Protein 9BEO (pdb70)

B-factor: mean 26.88, std 8.32, range [9.51, 76.83]

Sequence (421 aa):
MKLSARNQLAGKVVSIKEGAVNGIVVLDIGGGNQISSTISMDSIRELGLQVGSDAYAVIKATSVMIGIDDWSMKLSARNQLAGKVVSIKEGAVNGIVVLDIGGGNQISSTISMDSIRELGLQVGSDAYAVIKATSVMIGIDMKLSARNQLAGKVVSIKEGAVNGIVVLDIGGGNQISSTISMDSIRELGLQVGSDAYAVIKATSVMIGIDDMKLSARNQLAGKVVSIKEGAVNGIVVLDIGGGNQISSTISMDSIRELGLQVGSDAYAVIKATSVMIGIDDWMKLSARNQLAGKVVSIKEGAVNGIVVLDIGGGNQISSTISMDSIRELGLQVGSDAYAVIKATSVMIGIDMKLSARNQLAGKVVSIKEGAVNGIVVLDIGGGNQISSTISMDSIRELGLQVGSDAYAVIKATSVMIGIDD

Structure (mmCIF, N/CA/C/O backbone):
data_9BE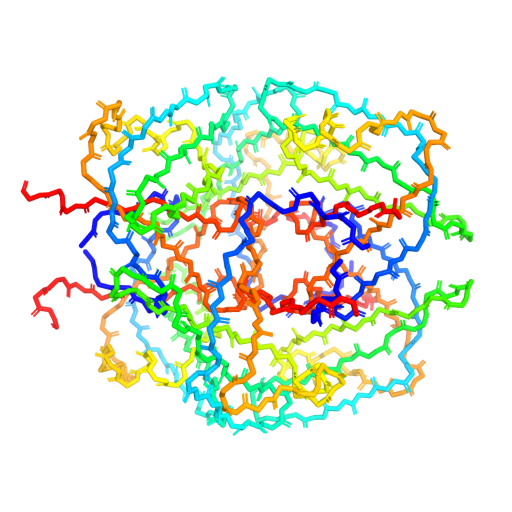O
#
_entry.id   9BEO
#
_cell.length_a   74.752
_cell.length_b   74.752
_cell.length_c   156.577
_cell.angle_alpha   90.00
_cell.angle_beta   90.00
_cell.angle_gamma   90.00
#
_symmetry.space_group_name_H-M   'P 43 21 2'
#
loop_
_entity.id
_entity.type
_entity.pdbx_description
1 polymer 'Molybdenum-pterin binding domain-containing protein'
2 non-polymer TUNGSTATE(VI)ION
3 water water
#
loop_
_atom_site.group_PDB
_atom_site.id
_atom_site.type_symbol
_atom_site.label_atom_id
_atom_site.label_alt_id
_atom_site.label_comp_id
_atom_site.label_asym_id
_atom_site.label_entity_id
_atom_site.label_seq_id
_atom_site.pdbx_PDB_ins_code
_atom_site.Cartn_x
_atom_site.Cartn_y
_atom_site.Cartn_z
_atom_site.occupancy
_atom_site.B_iso_or_equiv
_atom_site.auth_seq_id
_atom_site.auth_comp_id
_atom_site.auth_asym_id
_atom_site.auth_atom_id
_atom_site.pdbx_PDB_model_num
ATOM 1 N N . MET A 1 1 ? 26.317 39.633 11.078 1.00 32.16 1 MET A N 1
ATOM 2 C CA . MET A 1 1 ? 27.228 40.669 10.600 1.00 29.69 1 MET A CA 1
ATOM 3 C C . MET A 1 1 ? 27.720 41.445 11.800 1.00 27.09 1 MET A C 1
ATOM 4 O O . MET A 1 1 ? 26.985 41.594 12.777 1.00 27.84 1 MET A O 1
ATOM 9 N N . LYS A 1 2 ? 28.933 41.981 11.725 1.00 22.08 2 LYS A N 1
ATOM 10 C CA . LYS A 1 2 ? 29.439 42.937 12.701 1.00 24.65 2 LYS A CA 1
ATOM 11 C C . LYS A 1 2 ? 29.421 44.313 12.057 1.00 21.67 2 LYS A C 1
ATOM 12 O O . LYS A 1 2 ? 30.020 44.499 10.997 1.00 21.99 2 LYS A O 1
ATOM 18 N N . LEU A 1 3 ? 28.809 45.289 12.721 1.00 21.77 3 LEU A N 1
ATOM 19 C CA . LEU A 1 3 ? 28.464 46.541 12.063 1.00 18.95 3 LEU A CA 1
ATOM 20 C C . LEU A 1 3 ? 29.256 47.699 12.656 1.00 20.24 3 LEU A C 1
ATOM 21 O O . LEU A 1 3 ? 29.540 47.736 13.860 1.00 21.82 3 LEU A O 1
ATOM 26 N N . SER A 1 4 ? 29.565 48.681 11.799 1.00 17.33 4 SER A N 1
ATOM 27 C CA . SER A 1 4 ? 30.338 49.836 12.231 1.00 16.72 4 SER A CA 1
ATOM 28 C C . SER A 1 4 ? 29.582 50.757 13.177 1.00 21.41 4 SER A C 1
ATOM 29 O O . SER A 1 4 ? 30.225 51.495 13.933 1.00 18.62 4 SER A O 1
ATOM 32 N N . ALA A 1 5 ? 28.249 50.733 13.163 1.00 20.33 5 ALA A N 1
ATOM 33 C CA . ALA A 1 5 ? 27.477 51.666 13.983 1.00 18.95 5 ALA A CA 1
ATOM 34 C C . ALA A 1 5 ? 27.972 51.656 15.423 1.00 19.10 5 ALA A C 1
ATOM 35 O O . ALA A 1 5 ? 28.064 50.596 16.059 1.00 18.40 5 ALA A O 1
ATOM 37 N N . ARG A 1 6 ? 28.304 52.845 15.935 1.00 17.67 6 ARG A N 1
ATOM 38 C CA . ARG A 1 6 ? 28.840 52.919 17.293 1.00 19.46 6 ARG A CA 1
ATOM 39 C C . ARG A 1 6 ? 27.800 52.530 18.336 1.00 23.08 6 ARG A C 1
ATOM 40 O O . ARG A 1 6 ? 28.180 52.135 19.452 1.00 17.81 6 ARG A O 1
ATOM 48 N N . ASN A 1 7 ? 26.504 52.606 18.002 1.00 19.09 7 ASN A N 1
ATOM 49 C CA . ASN A 1 7 ? 25.466 52.384 19.005 1.00 18.12 7 ASN A CA 1
ATOM 50 C C . ASN A 1 7 ? 24.686 51.122 18.676 1.00 17.15 7 ASN A C 1
ATOM 51 O O . ASN A 1 7 ? 24.015 51.056 17.647 1.00 20.68 7 ASN A O 1
ATOM 56 N N . GLN A 1 8 ? 24.797 50.104 19.548 1.00 17.16 8 GLN A N 1
ATOM 57 C CA . GLN A 1 8 ? 24.073 48.834 19.377 1.00 18.77 8 GLN A CA 1
ATOM 58 C C . GLN A 1 8 ? 23.620 48.438 20.783 1.00 22.75 8 GLN A C 1
ATOM 59 O O . GLN A 1 8 ? 24.350 47.777 21.522 1.00 22.09 8 GLN A O 1
ATOM 65 N N . LEU A 1 9 ? 22.412 48.848 21.149 1.00 18.85 9 LEU A N 1
ATOM 66 C CA . LEU A 1 9 ? 21.972 48.804 22.537 1.00 19.23 9 LEU A CA 1
ATOM 67 C C . LEU A 1 9 ? 20.975 47.671 22.707 1.00 22.77 9 LEU A C 1
ATOM 68 O O . LEU A 1 9 ? 19.906 47.686 22.090 1.00 20.16 9 LEU A O 1
ATOM 73 N N . ALA A 1 10 ? 21.323 46.685 23.534 1.00 21.18 10 ALA A N 1
ATOM 74 C CA . ALA A 1 10 ? 20.421 45.556 23.730 1.00 23.86 10 ALA A CA 1
ATOM 75 C C . ALA A 1 10 ? 19.176 45.982 24.500 1.00 21.30 10 ALA A C 1
ATOM 76 O O . ALA A 1 10 ? 19.245 46.787 25.433 1.00 21.75 10 ALA A O 1
ATOM 78 N N . GLY A 1 11 ? 18.044 45.395 24.129 1.00 23.54 11 GLY A N 1
ATOM 79 C CA . GLY A 1 11 ? 16.808 45.691 24.828 1.00 22.00 11 GLY A CA 1
ATOM 80 C C . GLY A 1 11 ? 15.754 44.680 24.445 1.00 21.94 11 GLY A C 1
ATOM 81 O O . GLY A 1 11 ? 15.955 43.833 23.576 1.00 25.64 11 GLY A O 1
ATOM 82 N N . LYS A 1 12 ? 14.606 44.806 25.095 1.00 23.36 12 LYS A N 1
ATOM 83 C CA . LYS A 1 12 ? 13.465 43.931 24.854 1.00 23.53 12 LYS A CA 1
ATOM 84 C C . LYS A 1 12 ? 12.355 44.746 24.210 1.00 19.54 12 LYS A C 1
ATOM 85 O O . LYS A 1 12 ? 12.117 45.881 24.616 1.00 17.11 12 LYS A O 1
ATOM 91 N N . VAL A 1 13 ? 11.677 44.165 23.223 1.00 19.85 13 VAL A N 1
ATOM 92 C CA . VAL A 1 13 ? 10.586 44.868 22.550 1.00 20.59 13 VAL A CA 1
ATOM 93 C C . VAL A 1 13 ? 9.403 44.999 23.502 1.00 21.07 13 VAL A C 1
ATOM 94 O O . VAL A 1 13 ? 8.895 44.004 24.034 1.00 23.56 13 VAL A O 1
ATOM 98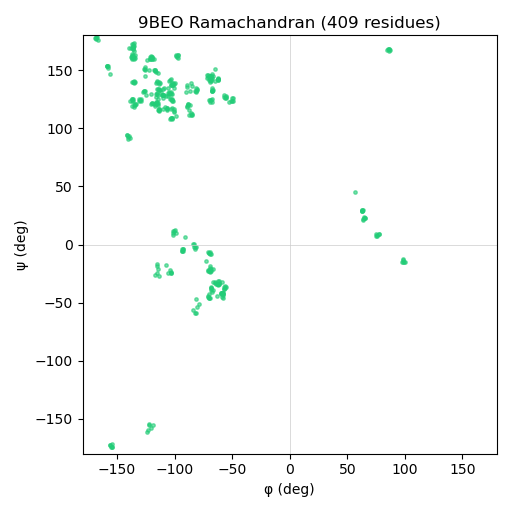 N N . VAL A 1 14 ? 8.954 46.233 23.721 1.00 21.65 14 VAL A N 1
ATOM 99 C CA . VAL A 1 14 ? 7.791 46.454 24.566 1.00 23.12 14 VAL A CA 1
ATOM 100 C C . VAL A 1 14 ? 6.514 46.759 23.782 1.00 22.88 14 VAL A C 1
ATOM 101 O O . VAL A 1 14 ? 5.413 46.491 24.292 1.00 20.82 14 VAL A O 1
ATOM 105 N N . SER A 1 15 ? 6.620 47.267 22.559 1.00 18.35 15 SER A N 1
ATOM 106 C CA . SER A 1 15 ? 5.439 47.526 21.740 1.00 19.30 15 SER A CA 1
ATOM 107 C C . SER A 1 15 ? 5.868 47.586 20.284 1.00 20.31 15 SER A C 1
ATOM 108 O O . SER A 1 15 ? 7.016 47.907 19.981 1.00 18.89 15 SER A O 1
ATOM 111 N N . ILE A 1 16 ? 4.932 47.276 19.391 1.00 19.15 16 ILE A N 1
ATOM 112 C CA . ILE A 1 16 ? 5.122 47.449 17.954 1.00 17.85 16 ILE A CA 1
ATOM 113 C C . ILE A 1 16 ? 3.863 48.098 17.403 1.00 22.75 16 ILE A C 1
ATOM 114 O O . ILE A 1 16 ? 2.775 47.525 17.526 1.00 22.19 16 ILE A O 1
ATOM 119 N N . LYS A 1 17 ? 4.002 49.278 16.799 1.00 20.58 17 LYS A N 1
ATOM 120 C CA . LYS A 1 17 ? 2.897 49.947 16.128 1.00 20.43 17 LYS A CA 1
ATOM 121 C C . LYS A 1 17 ? 3.018 49.658 14.645 1.00 23.51 17 LYS A C 1
ATOM 122 O O . LYS A 1 17 ? 3.917 50.172 13.968 1.00 22.69 17 LYS A O 1
ATOM 128 N N . GLU A 1 18 ? 2.091 48.862 14.140 1.00 20.35 18 GLU A N 1
ATOM 129 C CA . GLU A 1 18 ? 2.124 48.430 12.760 1.00 22.55 18 GLU A CA 1
ATOM 130 C C . GLU A 1 18 ? 1.357 49.404 11.875 1.00 23.35 18 GLU A C 1
ATOM 131 O O . GLU A 1 18 ? 0.196 49.707 12.148 1.00 19.36 18 GLU A O 1
ATOM 137 N N . GLY A 1 19 ? 1.975 49.821 10.773 1.00 20.59 19 GLY A N 1
ATOM 138 C CA . GLY A 1 19 ? 1.286 50.649 9.807 1.00 22.95 19 GLY A CA 1
ATOM 139 C C . GLY A 1 19 ? 1.246 49.963 8.460 1.00 23.71 19 GLY A C 1
ATOM 140 O O . GLY A 1 19 ? 1.429 48.745 8.376 1.00 24.33 19 GLY A O 1
ATOM 141 N N . ALA A 1 20 ? 1.075 50.744 7.398 1.00 23.04 20 ALA A N 1
ATOM 142 C CA . ALA A 1 20 ? 0.948 50.177 6.061 1.00 27.73 20 ALA A CA 1
ATOM 143 C C . ALA A 1 20 ? 2.301 49.777 5.486 1.00 25.37 20 ALA A C 1
ATOM 144 O O . ALA A 1 20 ? 2.447 48.667 4.956 1.00 25.37 20 ALA A O 1
ATOM 146 N N . VAL A 1 21 ? 3.285 50.684 5.505 1.00 22.30 21 VAL A N 1
ATOM 147 C CA . VAL A 1 21 ? 4.593 50.287 4.979 1.00 23.35 21 VAL A CA 1
ATOM 148 C C . VAL A 1 21 ? 5.670 50.331 6.058 1.00 21.70 21 VAL A C 1
ATOM 149 O O . VAL A 1 21 ? 6.632 49.563 5.994 1.00 25.29 21 VAL A O 1
ATOM 153 N N . ASN A 1 22 ? 5.490 51.168 7.079 1.00 21.47 22 ASN A N 1
ATOM 154 C CA . ASN A 1 22 ? 6.432 51.272 8.191 1.00 20.70 22 ASN A CA 1
ATOM 155 C C . ASN A 1 22 ? 5.746 50.940 9.514 1.00 23.76 22 ASN A C 1
ATOM 156 O O . ASN A 1 22 ? 4.517 50.884 9.613 1.00 20.66 22 ASN A O 1
ATOM 161 N N . GLY A 1 23 ? 6.568 50.646 10.522 1.00 20.93 23 GLY A N 1
ATOM 162 C CA . GLY A 1 23 ? 6.092 50.510 11.883 1.00 19.90 23 GLY A CA 1
ATOM 163 C C . GLY A 1 23 ? 7.071 51.138 12.855 1.00 20.92 23 GLY A C 1
ATOM 164 O O . GLY A 1 23 ? 8.208 51.489 12.493 1.00 20.81 23 GLY A O 1
ATOM 165 N N . ILE A 1 24 ? 6.622 51.271 14.104 1.00 17.83 24 ILE A N 1
ATOM 166 C CA . ILE A 1 24 ? 7.453 51.815 15.173 1.00 18.45 24 ILE A CA 1
ATOM 167 C C . ILE A 1 24 ? 7.638 50.729 16.226 1.00 20.97 24 ILE A C 1
ATOM 168 O O . ILE A 1 24 ? 6.654 50.206 16.772 1.00 21.10 24 ILE A O 1
ATOM 173 N N . VAL A 1 25 ? 8.898 50.368 16.476 1.00 18.95 25 VAL A N 1
ATOM 174 C CA . VAL A 1 25 ? 9.286 49.373 17.473 1.00 17.24 25 VAL A CA 1
ATOM 175 C C . VAL A 1 25 ? 9.855 50.121 18.667 1.00 18.64 25 VAL A C 1
ATOM 176 O O . VAL A 1 25 ? 10.728 50.984 18.508 1.00 19.48 25 VAL A O 1
ATOM 180 N N . VAL A 1 26 ? 9.372 49.810 19.865 1.00 19.16 26 VAL A N 1
ATOM 181 C CA . VAL A 1 26 ? 9.878 50.435 21.084 1.00 19.62 26 VAL A CA 1
ATOM 182 C C . VAL A 1 26 ? 10.652 49.383 21.856 1.00 20.38 26 VAL A C 1
ATOM 183 O O . VAL A 1 26 ? 10.146 48.276 22.090 1.00 18.14 26 VAL A O 1
ATOM 187 N N . LEU A 1 27 ? 11.885 49.725 22.237 1.00 18.24 27 LEU A N 1
ATOM 188 C CA . LEU A 1 27 ? 12.802 48.818 22.912 1.00 19.34 27 LEU A CA 1
ATOM 189 C C . LEU A 1 27 ? 13.076 49.348 24.309 1.00 20.82 27 LEU A C 1
ATOM 190 O O . LEU A 1 27 ? 13.390 50.526 24.467 1.00 22.97 27 LEU A O 1
ATOM 195 N N . ASP A 1 28 ? 12.939 48.498 25.319 1.00 21.78 28 ASP A N 1
ATOM 196 C CA . ASP A 1 28 ? 13.383 48.822 26.673 1.00 22.79 28 ASP A CA 1
ATOM 197 C C . ASP A 1 28 ? 14.850 48.416 26.776 1.00 21.54 28 ASP A C 1
ATOM 198 O O . ASP A 1 28 ? 15.171 47.216 26.750 1.00 20.13 28 ASP A O 1
ATOM 203 N N . ILE A 1 29 ? 15.739 49.403 26.894 1.00 22.36 29 ILE A N 1
ATOM 204 C CA . ILE A 1 29 ? 17.177 49.123 26.931 1.00 23.39 29 ILE A CA 1
ATOM 205 C C . ILE A 1 29 ? 17.728 49.169 28.351 1.00 27.35 29 ILE A C 1
ATOM 206 O O . ILE A 1 29 ? 18.949 49.201 28.540 1.00 28.82 29 ILE A O 1
ATOM 211 N N . GLY A 1 30 ? 16.863 49.205 29.355 1.00 26.06 30 GLY A N 1
ATOM 212 C CA . GLY A 1 30 ? 17.327 49.218 30.725 1.00 27.88 30 GLY A CA 1
ATOM 213 C C . GLY A 1 30 ? 17.665 50.610 31.228 1.00 30.39 30 GLY A C 1
ATOM 214 O O . GLY A 1 30 ? 17.756 51.591 30.479 1.00 24.64 30 GLY A O 1
ATOM 215 N N . GLY A 1 31 ? 17.854 50.690 32.543 1.00 31.94 31 GLY A N 1
ATOM 216 C CA . GLY A 1 31 ? 18.137 51.968 33.167 1.00 28.56 31 GLY A CA 1
ATOM 217 C C . GLY A 1 31 ? 17.005 52.962 33.062 1.00 31.89 31 GLY A C 1
ATOM 218 O O . GLY A 1 31 ? 17.244 54.171 33.139 1.00 30.95 31 GLY A O 1
ATOM 219 N N . GLY A 1 32 ? 15.775 52.487 32.866 1.00 32.23 32 GLY A N 1
ATOM 220 C CA . GLY A 1 32 ? 14.631 53.352 32.674 1.00 30.94 32 GLY A CA 1
ATOM 221 C C . GLY A 1 32 ? 14.536 53.999 31.309 1.00 33.03 32 GLY A C 1
ATOM 222 O O . GLY A 1 32 ? 13.675 54.863 31.113 1.00 31.82 32 GLY A O 1
ATOM 223 N N . ASN A 1 33 ? 15.383 53.611 30.355 1.00 30.96 33 ASN A N 1
ATOM 224 C CA . ASN A 1 33 ? 15.386 54.201 29.020 1.00 28.89 33 ASN A CA 1
ATOM 225 C C . ASN A 1 33 ? 14.725 53.290 27.991 1.00 24.72 33 ASN A C 1
ATOM 226 O O . ASN A 1 33 ? 14.879 52.061 28.026 1.00 26.51 33 ASN A O 1
ATOM 231 N N . GLN A 1 34 ? 14.005 53.910 27.061 1.00 24.52 34 GLN A N 1
ATOM 232 C CA . GLN A 1 34 ? 13.433 53.222 25.914 1.00 26.43 34 GLN A CA 1
ATOM 233 C C . GLN A 1 34 ? 13.898 53.930 24.644 1.00 21.48 34 GLN A C 1
ATOM 234 O O . GLN A 1 34 ? 14.269 55.108 24.676 1.00 25.65 34 GLN A O 1
ATOM 240 N N . ILE A 1 35 ? 13.967 53.178 23.552 1.00 20.80 35 ILE A N 1
ATOM 241 C CA . ILE A 1 35 ? 14.318 53.717 22.240 1.00 20.37 35 ILE A CA 1
ATOM 242 C C . ILE A 1 35 ? 13.254 53.312 21.228 1.00 19.98 35 ILE A C 1
ATOM 243 O O . ILE A 1 35 ? 12.890 52.133 21.132 1.00 19.80 35 ILE A O 1
ATOM 248 N N . SER A 1 36 ? 12.773 54.281 20.458 1.00 20.21 36 SER A N 1
ATOM 249 C CA . SER A 1 36 ? 11.808 54.032 19.396 1.00 18.44 36 SER A CA 1
ATOM 250 C C . SER A 1 36 ? 12.523 54.024 18.053 1.00 17.08 36 SER A C 1
ATOM 251 O O . SER A 1 36 ? 13.393 54.868 17.798 1.00 16.69 36 SER A O 1
ATOM 254 N N . SER A 1 37 ? 12.130 53.081 17.201 1.00 17.31 37 SER A N 1
ATOM 255 C CA . SER A 1 37 ? 12.713 52.837 15.888 1.00 14.52 37 SER A CA 1
ATOM 256 C C . SER A 1 37 ? 11.593 52.796 14.855 1.00 19.56 37 SER A C 1
ATOM 257 O O . SER A 1 37 ? 10.636 52.036 15.006 1.00 20.47 37 SER A O 1
ATOM 260 N N . THR A 1 38 ? 11.700 53.615 13.817 1.00 17.53 38 THR A N 1
ATOM 261 C CA . THR A 1 38 ? 10.745 53.597 12.715 1.00 18.43 38 THR A CA 1
ATOM 262 C C . THR A 1 38 ? 11.401 52.874 11.543 1.00 16.92 38 THR A C 1
ATOM 263 O O . THR A 1 38 ? 12.348 53.390 10.948 1.00 15.72 38 THR A O 1
ATOM 267 N N . ILE A 1 39 ? 10.924 51.665 11.239 1.00 18.52 39 ILE A N 1
ATOM 268 C CA . ILE A 1 39 ? 11.524 50.808 10.214 1.00 19.04 39 ILE A CA 1
ATOM 269 C C . ILE A 1 39 ? 10.411 50.218 9.360 1.00 20.63 39 ILE A C 1
ATOM 270 O O . ILE A 1 39 ? 9.231 50.420 9.630 1.00 19.09 39 ILE A O 1
ATOM 275 N N . SER A 1 40 ? 10.793 49.523 8.284 1.00 19.57 40 SER A N 1
ATOM 276 C CA . SER A 1 40 ? 9.799 48.949 7.386 1.00 19.76 40 SER A CA 1
ATOM 277 C C . SER A 1 40 ? 9.067 47.767 8.027 1.00 23.11 40 SER A C 1
ATOM 278 O O . SER A 1 40 ? 9.642 46.975 8.783 1.00 21.84 40 SER A O 1
ATOM 281 N N . MET A 1 41 ? 7.783 47.637 7.688 1.00 21.76 41 MET A N 1
ATOM 282 C CA . MET A 1 41 ? 7.016 46.466 8.105 1.00 23.50 41 MET A CA 1
ATOM 283 C C . MET A 1 41 ? 7.663 45.168 7.627 1.00 25.34 41 MET A C 1
ATOM 284 O O . MET A 1 41 ? 7.640 44.154 8.339 1.00 23.93 41 MET A O 1
ATOM 289 N N . ASP A 1 42 ? 8.219 45.173 6.411 1.00 24.25 42 ASP A N 1
ATOM 290 C CA . ASP A 1 42 ? 8.894 43.981 5.899 1.00 27.64 42 ASP A CA 1
ATOM 291 C C . ASP A 1 42 ? 10.049 43.575 6.797 1.00 24.39 42 ASP A C 1
ATOM 292 O O . ASP A 1 42 ? 10.244 42.383 7.066 1.00 24.26 42 ASP A O 1
ATOM 297 N N . SER A 1 43 ? 10.827 44.549 7.273 1.00 23.31 43 SER A N 1
ATOM 298 C CA . SER A 1 43 ? 11.921 44.220 8.181 1.00 22.39 43 SER A CA 1
ATOM 299 C C . SER A 1 43 ? 11.391 43.702 9.509 1.00 27.29 43 SER A C 1
ATOM 300 O O . SER A 1 43 ? 11.967 42.775 10.089 1.00 24.24 43 SER A O 1
ATOM 303 N N . ILE A 1 44 ? 10.304 44.295 10.013 1.00 22.75 44 ILE A N 1
ATOM 304 C CA . ILE A 1 44 ? 9.715 43.817 11.265 1.00 24.48 44 ILE A CA 1
ATOM 305 C C . ILE A 1 44 ? 9.291 42.354 11.142 1.00 26.65 44 ILE A C 1
ATOM 306 O O . ILE A 1 44 ? 9.509 41.551 12.059 1.00 28.63 44 ILE A O 1
ATOM 311 N N . ARG A 1 45 ? 8.693 41.980 10.007 1.00 25.98 45 ARG A N 1
ATOM 312 C CA . ARG A 1 45 ? 8.287 40.587 9.805 1.00 25.15 45 ARG A CA 1
ATOM 313 C C . ARG A 1 45 ? 9.486 39.662 9.602 1.00 32.92 45 ARG A C 1
ATOM 314 O O . ARG A 1 45 ? 9.546 38.570 10.184 1.00 30.69 45 ARG A O 1
ATOM 322 N N . GLU A 1 46 ? 10.443 40.071 8.763 1.00 29.37 46 GLU A N 1
ATOM 323 C CA . GLU A 1 46 ? 11.577 39.205 8.447 1.00 33.09 46 GLU A CA 1
ATOM 324 C C . GLU A 1 46 ? 12.431 38.906 9.672 1.00 30.32 46 GLU A C 1
ATOM 325 O O . GLU A 1 46 ? 12.993 37.812 9.782 1.00 30.02 46 GLU A O 1
ATOM 331 N N . LEU A 1 47 ? 12.549 39.863 10.596 1.00 25.16 47 LEU A N 1
ATOM 332 C CA . LEU A 1 47 ? 13.289 39.668 11.836 1.00 28.26 47 LEU A CA 1
ATOM 333 C C . LEU A 1 47 ? 12.472 38.959 12.903 1.00 29.71 47 LEU A C 1
ATOM 334 O O . LEU A 1 47 ? 13.003 38.677 13.987 1.00 31.18 47 LEU A O 1
ATOM 339 N N . GLY A 1 48 ? 11.204 38.672 12.625 1.00 28.42 48 GLY A N 1
ATOM 340 C CA . GLY A 1 48 ? 10.359 37.972 13.580 1.00 29.30 48 GLY A CA 1
ATOM 341 C C . GLY A 1 48 ? 10.109 38.707 14.876 1.00 28.66 48 GLY A C 1
ATOM 342 O O . GLY A 1 48 ? 9.894 38.066 15.912 1.00 31.33 48 GLY A O 1
ATOM 343 N N . LEU A 1 49 ? 10.109 40.038 14.848 1.00 27.19 49 LEU A N 1
ATOM 344 C CA . LEU A 1 49 ? 9.965 40.811 16.072 1.00 26.21 49 LEU A CA 1
ATOM 345 C C . LEU A 1 49 ? 8.571 40.630 16.658 1.00 28.68 49 LEU A C 1
ATOM 346 O O . LEU A 1 49 ? 7.570 40.672 15.936 1.00 28.36 49 LEU A O 1
ATOM 351 N N . GLN A 1 50 ? 8.524 40.406 17.970 1.00 27.61 50 GLN A N 1
ATOM 352 C CA . GLN A 1 50 ? 7.303 40.354 18.766 1.00 28.95 50 GLN A CA 1
ATOM 353 C C . GLN A 1 50 ? 7.542 41.131 20.045 1.00 24.84 50 GLN A C 1
ATOM 354 O O . GLN A 1 50 ? 8.686 41.337 20.445 1.00 26.50 50 GLN A O 1
ATOM 360 N N . VAL A 1 51 ? 6.453 41.540 20.709 1.00 25.99 51 VAL A N 1
ATOM 361 C CA . VAL A 1 51 ? 6.589 42.055 22.065 1.00 25.72 51 VAL A CA 1
ATOM 362 C C . VAL A 1 51 ? 7.252 40.982 22.912 1.00 28.53 51 VAL A C 1
ATOM 363 O O . VAL A 1 51 ? 6.861 39.811 22.869 1.00 32.05 51 VAL A O 1
ATOM 367 N N . GLY A 1 52 ? 8.319 41.359 23.616 1.00 27.83 52 GLY A N 1
ATOM 368 C CA . GLY A 1 52 ? 9.114 40.434 24.392 1.00 28.23 52 GLY A CA 1
ATOM 369 C C . GLY A 1 52 ? 10.372 39.938 23.695 1.00 29.80 52 GLY A C 1
ATOM 370 O O . GLY A 1 52 ? 11.245 39.373 24.363 1.00 33.87 52 GLY A O 1
ATOM 371 N N . SER A 1 53 ? 10.485 40.126 22.378 1.00 26.04 53 SER A N 1
ATOM 372 C CA . SER A 1 53 ? 11.681 39.703 21.655 1.00 26.95 53 SER A CA 1
ATOM 373 C C . SER A 1 53 ? 12.907 40.447 22.162 1.00 24.97 53 SER A C 1
ATOM 374 O O . SER A 1 53 ? 12.837 41.638 22.468 1.00 22.51 53 SER A O 1
ATOM 377 N N . ASP A 1 54 ? 14.042 39.738 22.230 1.00 24.81 54 ASP A N 1
ATOM 378 C CA . ASP A 1 54 ? 15.336 40.371 22.481 1.00 25.14 54 ASP A CA 1
ATOM 379 C C . ASP A 1 54 ? 15.883 40.964 21.190 1.00 21.15 54 ASP A C 1
ATOM 380 O O . ASP A 1 54 ? 15.888 40.303 20.150 1.00 23.08 54 ASP A O 1
ATOM 385 N N . ALA A 1 55 ? 16.364 42.200 21.250 1.00 23.24 55 ALA A N 1
ATOM 386 C CA . ALA A 1 55 ? 16.825 42.852 20.040 1.00 21.64 55 ALA A CA 1
ATOM 387 C C . ALA A 1 55 ? 17.856 43.908 20.411 1.00 22.37 55 ALA A C 1
ATOM 388 O O . ALA A 1 55 ? 18.291 43.996 21.562 1.00 24.17 55 ALA A O 1
ATOM 390 N N . TYR A 1 56 ? 18.247 44.713 19.417 1.00 20.86 56 TYR A N 1
ATOM 391 C CA . TYR A 1 56 ? 19.196 45.802 19.601 1.00 21.92 56 TYR A CA 1
ATOM 392 C C . TYR A 1 56 ? 18.708 47.047 18.882 1.00 18.16 56 TYR A C 1
ATOM 393 O O . TYR A 1 56 ? 18.218 46.963 17.759 1.00 18.81 56 TYR A O 1
ATOM 402 N N . ALA A 1 57 ? 18.886 48.196 19.516 1.00 16.15 57 ALA A N 1
ATOM 403 C CA . ALA A 1 57 ? 18.706 49.483 18.857 1.00 17.58 57 ALA A CA 1
ATOM 404 C C . ALA A 1 57 ? 20.042 49.880 18.232 1.00 18.04 57 ALA A C 1
ATOM 405 O O . ALA A 1 57 ? 21.025 50.067 18.947 1.00 16.98 57 ALA A O 1
ATOM 407 N N . VAL A 1 58 ? 20.076 50.025 16.910 1.00 17.84 58 VAL A N 1
ATOM 408 C CA . VAL A 1 58 ? 21.327 50.244 16.190 1.00 17.08 58 VAL A CA 1
ATOM 409 C C . VAL A 1 58 ? 21.270 51.633 15.577 1.00 18.33 58 VAL A C 1
ATOM 410 O O . VAL A 1 58 ? 20.391 51.918 14.754 1.00 16.80 58 VAL A O 1
ATOM 414 N N . ILE A 1 59 ? 22.224 52.485 15.964 1.00 15.86 59 ILE A N 1
ATOM 415 C CA . ILE A 1 59 ? 22.220 53.899 15.602 1.00 14.01 59 ILE A CA 1
ATOM 416 C C . ILE A 1 59 ? 23.630 54.295 15.178 1.00 16.12 59 ILE A C 1
ATOM 417 O O . ILE A 1 59 ? 24.595 54.118 15.942 1.00 15.63 59 ILE A O 1
ATOM 422 N N . LYS A 1 60 ? 23.742 54.827 13.960 1.00 13.00 60 LYS A N 1
ATOM 423 C CA . LYS A 1 60 ? 25.019 55.350 13.485 1.00 13.73 60 LYS A CA 1
ATOM 424 C C . LYS A 1 60 ? 25.364 56.617 14.265 1.00 15.52 60 LYS A C 1
ATOM 425 O O . LYS A 1 60 ? 24.485 57.416 14.608 1.00 12.27 60 LYS A O 1
ATOM 431 N N . ALA A 1 61 ? 26.647 56.790 14.594 1.00 13.67 61 ALA A N 1
ATOM 432 C CA . ALA A 1 61 ? 27.032 57.921 15.438 1.00 16.05 61 ALA A CA 1
ATOM 433 C C . ALA A 1 61 ? 26.698 59.264 14.798 1.00 13.20 61 ALA A C 1
ATOM 434 O O . ALA A 1 61 ? 26.366 60.222 15.510 1.00 14.33 61 ALA A O 1
ATOM 436 N N . THR A 1 62 ? 26.781 59.358 13.463 1.00 13.96 62 THR A N 1
ATOM 437 C CA . THR A 1 62 ? 26.441 60.593 12.765 1.00 16.92 62 THR A CA 1
ATOM 438 C C . THR A 1 62 ? 24.946 60.904 12.807 1.00 16.27 62 THR A C 1
ATOM 439 O O . THR A 1 62 ? 24.541 61.977 12.347 1.00 15.68 62 THR A O 1
ATOM 443 N N . SER A 1 63 ? 24.121 60.001 13.321 1.00 14.54 63 SER A N 1
ATOM 444 C CA . SER A 1 63 ? 22.685 60.249 13.463 1.00 14.95 63 SER A CA 1
ATOM 445 C C . SER A 1 63 ? 22.305 60.802 14.834 1.00 17.95 63 SER A C 1
ATOM 446 O O . SER A 1 63 ? 21.122 61.071 15.070 1.00 17.60 63 SER A O 1
ATOM 449 N N . VAL A 1 64 ? 23.249 60.932 15.756 1.00 14.18 64 VAL A N 1
ATOM 450 C CA . VAL A 1 64 ? 22.958 61.305 17.136 1.00 15.28 64 VAL A CA 1
ATOM 451 C C . VAL A 1 64 ? 23.342 62.755 17.367 1.00 18.07 64 VAL A C 1
ATOM 452 O O . VAL A 1 64 ? 24.502 63.143 17.154 1.00 17.51 64 VAL A O 1
ATOM 456 N N . MET A 1 65 ? 22.386 63.549 17.841 1.00 15.75 65 MET A N 1
ATOM 457 C CA . MET A 1 65 ? 22.623 64.918 18.263 1.00 14.33 65 MET A CA 1
ATOM 458 C C . MET A 1 65 ? 22.775 64.964 19.772 1.00 15.57 65 MET A C 1
ATOM 459 O O . MET A 1 65 ? 22.428 64.019 20.479 1.00 17.66 65 MET A O 1
ATOM 464 N N . ILE A 1 66 ? 23.337 66.063 20.259 1.00 17.26 66 ILE A N 1
ATOM 465 C CA . ILE A 1 66 ? 23.473 66.300 21.691 1.00 18.07 66 ILE A CA 1
ATOM 466 C C . ILE A 1 66 ? 22.628 67.510 22.055 1.00 17.95 66 ILE A C 1
ATOM 467 O O . ILE A 1 66 ? 22.667 68.536 21.359 1.00 18.00 66 ILE A O 1
ATOM 472 N N . GLY A 1 67 ? 21.860 67.385 23.140 1.00 19.44 67 GLY A N 1
ATOM 473 C CA . GLY A 1 67 ? 21.138 68.514 23.693 1.00 21.73 67 GLY A CA 1
ATOM 474 C C . GLY A 1 67 ? 21.556 68.824 25.118 1.00 21.60 67 GLY A C 1
ATOM 475 O O . GLY A 1 67 ? 22.153 67.983 25.797 1.00 18.91 67 GLY A O 1
ATOM 476 N N . ILE A 1 68 ? 21.263 70.041 25.580 1.00 17.81 68 ILE A N 1
ATOM 477 C CA . ILE A 1 68 ? 21.501 70.427 26.965 1.00 22.19 68 ILE A CA 1
ATOM 478 C C . ILE A 1 68 ? 20.250 71.151 27.460 1.00 21.70 68 ILE A C 1
ATOM 479 O O . ILE A 1 68 ? 19.397 71.569 26.676 1.00 21.49 68 ILE A O 1
ATOM 484 N N . ASP A 1 69 ? 20.130 71.273 28.781 1.00 25.22 69 ASP A N 1
ATOM 485 C CA . ASP A 1 69 ? 18.994 71.995 29.352 1.00 21.32 69 ASP A CA 1
ATOM 486 C C . ASP A 1 69 ? 18.991 73.485 28.997 1.00 22.84 69 ASP A C 1
ATOM 487 O O . ASP A 1 69 ? 20.035 74.111 28.790 1.00 22.92 69 ASP A O 1
ATOM 492 N N . ASP A 1 70 ? 17.773 74.051 28.936 1.00 23.98 70 ASP A N 1
ATOM 493 C CA . ASP A 1 70 ? 17.578 75.433 28.499 1.00 22.99 70 ASP A CA 1
ATOM 494 C C . ASP A 1 70 ? 18.338 76.424 29.357 1.00 25.24 70 ASP A C 1
ATOM 495 O O . ASP A 1 70 ? 18.724 77.490 28.869 1.00 25.69 70 ASP A O 1
ATOM 500 N N . TRP A 1 71 ? 18.500 76.124 30.644 1.00 25.73 71 TRP A N 1
ATOM 501 C CA . TRP A 1 71 ? 19.159 77.014 31.591 1.00 28.73 71 TRP A CA 1
ATOM 502 C C . TRP A 1 71 ? 20.654 76.751 31.677 1.00 30.05 71 TRP A C 1
ATOM 503 O O . TRP A 1 71 ? 21.326 77.333 32.533 1.00 30.70 71 TRP A O 1
ATOM 514 N N . SER A 1 72 ? 21.178 75.876 30.822 1.00 26.95 72 SER A N 1
ATOM 515 C CA . SER A 1 72 ? 22.588 75.515 30.840 1.00 31.04 72 SER A CA 1
ATOM 516 C C . SER A 1 72 ? 23.361 76.336 29.821 1.00 38.33 72 SER A C 1
ATOM 517 O O . SER A 1 72 ? 22.848 77.330 29.297 1.00 35.58 72 SER A O 1
ATOM 520 N N . MET B 1 1 ? 13.784 74.482 23.447 1.00 22.99 1 MET B N 1
ATOM 521 C CA . MET B 1 1 ? 12.950 73.901 22.409 1.00 26.15 1 MET B CA 1
ATOM 522 C C . MET B 1 1 ? 12.471 72.514 22.807 1.00 24.62 1 MET B C 1
ATOM 523 O O . MET B 1 1 ? 13.196 71.751 23.445 1.00 24.05 1 MET B O 1
ATOM 528 N N . LYS B 1 2 ? 11.242 72.200 22.410 1.00 24.81 2 LYS B N 1
ATOM 529 C CA . LYS B 1 2 ? 10.706 70.852 22.499 1.00 22.80 2 LYS B CA 1
ATOM 530 C C . LYS B 1 2 ? 10.744 70.227 21.111 1.00 24.24 2 LYS B C 1
ATOM 531 O O . LYS B 1 2 ? 10.295 70.846 20.146 1.00 21.22 2 LYS B O 1
ATOM 537 N N . LEU B 1 3 ? 11.297 69.014 21.008 1.00 22.85 3 LEU B N 1
ATOM 538 C CA . LEU B 1 3 ? 11.656 68.438 19.717 1.00 18.95 3 LEU B CA 1
ATOM 539 C C . LEU B 1 3 ? 10.852 67.179 19.420 1.00 18.72 3 LEU B C 1
ATOM 540 O O . LEU B 1 3 ? 10.514 66.396 20.320 1.00 15.76 3 LEU B O 1
ATOM 545 N N . SER B 1 4 ? 10.603 66.959 18.125 1.00 17.99 4 SER B N 1
ATOM 546 C CA . SER B 1 4 ? 9.842 65.782 17.713 1.00 17.97 4 SER B CA 1
ATOM 547 C C . SER B 1 4 ? 10.604 64.472 17.898 1.00 19.42 4 SER B C 1
ATOM 548 O O . SER B 1 4 ? 9.969 63.413 17.981 1.00 19.97 4 SER B O 1
ATOM 551 N N . ALA B 1 5 ? 11.938 64.510 17.944 1.00 19.28 5 ALA B N 1
ATOM 552 C CA . ALA B 1 5 ? 12.727 63.284 18.028 1.00 18.49 5 ALA B CA 1
ATOM 553 C C . ALA B 1 5 ? 12.205 62.379 19.135 1.00 21.18 5 ALA B C 1
ATOM 554 O O . ALA B 1 5 ? 12.035 62.814 20.275 1.00 20.89 5 ALA B O 1
ATOM 556 N N . ARG B 1 6 ? 11.907 61.123 18.785 1.00 17.03 6 ARG B N 1
ATOM 557 C CA . ARG B 1 6 ? 11.333 60.241 19.786 1.00 18.10 6 ARG B CA 1
ATOM 558 C C . ARG B 1 6 ? 12.335 59.899 20.871 1.00 20.68 6 ARG B C 1
ATOM 559 O O . ARG B 1 6 ? 11.919 59.587 21.993 1.00 22.27 6 ARG B O 1
ATOM 567 N N . ASN B 1 7 ? 13.635 60.003 20.597 1.00 18.45 7 ASN B N 1
ATOM 568 C CA . ASN B 1 7 ? 14.619 59.540 21.568 1.00 17.96 7 ASN B CA 1
ATOM 569 C C . ASN B 1 7 ? 15.398 60.739 22.088 1.00 20.82 7 ASN B C 1
ATOM 570 O O . ASN B 1 7 ? 16.082 61.419 21.318 1.00 18.42 7 ASN B O 1
ATOM 575 N N . GLN B 1 8 ? 15.268 61.015 23.392 1.00 17.85 8 GLN B N 1
ATOM 576 C CA . GLN B 1 8 ? 15.976 62.119 24.050 1.00 17.55 8 GLN B CA 1
ATOM 577 C C . GLN B 1 8 ? 16.442 61.560 25.397 1.00 23.49 8 GLN B C 1
ATOM 578 O O . GLN B 1 8 ? 15.720 61.631 26.394 1.00 23.34 8 GLN B O 1
ATOM 584 N N . LEU B 1 9 ? 17.664 61.019 25.424 1.00 19.18 9 LEU B N 1
ATOM 585 C CA . LEU B 1 9 ? 18.133 60.182 26.530 1.00 20.54 9 LEU B CA 1
ATOM 586 C C . LEU B 1 9 ? 19.140 60.954 27.370 1.00 22.59 9 LEU B C 1
ATOM 587 O O . LEU B 1 9 ? 20.218 61.314 26.879 1.00 18.98 9 LEU B O 1
ATOM 592 N N . ALA B 1 10 ? 18.799 61.186 28.637 1.00 19.26 10 ALA B N 1
ATOM 593 C CA . ALA B 1 10 ? 19.684 61.948 29.513 1.00 22.27 10 ALA B CA 1
ATOM 594 C C . ALA B 1 10 ? 20.940 61.152 29.867 1.00 20.65 10 ALA B C 1
ATOM 595 O O . ALA B 1 10 ? 20.897 59.937 30.061 1.00 19.91 10 ALA B O 1
ATOM 597 N N . GLY B 1 11 ? 22.063 61.851 29.974 1.00 21.04 11 GLY B N 1
ATOM 598 C CA . GLY B 1 11 ? 23.296 61.185 30.350 1.00 23.06 11 GLY B CA 1
ATOM 599 C C . GLY B 1 11 ? 24.350 62.203 30.709 1.00 22.98 11 GLY B C 1
ATOM 600 O O . GLY B 1 11 ? 24.104 63.409 30.707 1.00 26.75 11 GLY B O 1
ATOM 601 N N . LYS B 1 12 ? 25.517 61.694 31.104 1.00 21.54 12 LYS B N 1
ATOM 602 C CA . LYS B 1 12 ? 26.665 62.541 31.422 1.00 19.92 12 LYS B CA 1
ATOM 603 C C . LYS B 1 12 ? 27.785 62.266 30.429 1.00 17.29 12 LYS B C 1
ATOM 604 O O . LYS B 1 12 ? 28.014 61.119 30.059 1.00 20.07 12 LYS B O 1
ATOM 610 N N . VAL B 1 13 ? 28.488 63.315 30.011 1.00 19.46 13 VAL B N 1
ATOM 611 C CA . VAL B 1 13 ? 29.567 63.150 29.038 1.00 18.44 13 VAL B CA 1
ATOM 612 C C . VAL B 1 13 ? 30.726 62.409 29.692 1.00 21.88 13 VAL B C 1
ATOM 613 O O . VAL B 1 13 ? 31.251 62.840 30.727 1.00 22.37 13 VAL B O 1
ATOM 617 N N . VAL B 1 14 ? 31.140 61.292 29.091 1.00 18.47 14 VAL B N 1
ATOM 618 C CA . VAL B 1 14 ? 32.304 60.582 29.613 1.00 19.50 14 VAL B CA 1
ATOM 619 C C . VAL B 1 14 ? 33.564 60.791 28.773 1.00 18.52 14 VAL B C 1
ATOM 620 O O . VAL B 1 14 ? 34.671 60.623 29.304 1.00 21.35 14 VAL B O 1
ATOM 624 N N . SER B 1 15 ? 33.437 61.170 27.503 1.00 17.06 15 SER B N 1
ATOM 625 C CA . SER B 1 15 ? 34.620 61.497 26.715 1.00 18.90 15 SER B CA 1
ATOM 626 C C . SER B 1 15 ? 34.216 62.395 25.558 1.00 18.83 15 SER B C 1
ATOM 627 O O . SER B 1 15 ? 33.073 62.364 25.099 1.00 17.99 15 SER B O 1
ATOM 630 N N . ILE B 1 16 ? 35.169 63.204 25.094 1.00 17.68 16 ILE B N 1
ATOM 631 C CA . ILE B 1 16 ? 34.990 64.012 23.899 1.00 17.56 16 ILE B CA 1
ATOM 632 C C . ILE B 1 16 ? 36.239 63.843 23.055 1.00 21.16 16 ILE B C 1
ATOM 633 O O . ILE B 1 16 ? 37.350 64.101 23.531 1.00 20.21 16 ILE B O 1
ATOM 638 N N . LYS B 1 17 ? 36.070 63.359 21.828 1.00 19.83 17 LYS B N 1
ATOM 639 C CA . LYS B 1 17 ? 37.181 63.243 20.891 1.00 18.50 17 LYS B CA 1
ATOM 640 C C . LYS B 1 17 ? 37.120 64.416 19.917 1.00 22.49 17 LYS B C 1
ATOM 641 O O . LYS B 1 17 ? 36.189 64.524 19.112 1.00 20.75 17 LYS B O 1
ATOM 647 N N . GLU B 1 18 ? 38.122 65.284 19.983 1.00 18.14 18 GLU B N 1
ATOM 648 C CA . GLU B 1 18 ? 38.160 66.479 19.159 1.00 20.67 18 GLU B CA 1
ATOM 649 C C . GLU B 1 18 ? 38.791 66.130 17.819 1.00 20.13 18 GLU B C 1
ATOM 650 O O . GLU B 1 18 ? 39.872 65.536 17.777 1.00 20.17 18 GLU B O 1
ATOM 656 N N . GLY B 1 19 ? 38.150 66.560 16.735 1.00 19.98 19 GLY B N 1
ATOM 657 C CA . GLY B 1 19 ? 38.666 66.367 15.393 1.00 18.11 19 GLY B CA 1
ATOM 658 C C . GLY B 1 19 ? 38.842 67.690 14.685 1.00 20.27 19 GLY B C 1
ATOM 659 O O . GLY B 1 19 ? 39.030 68.721 15.340 1.00 19.83 19 GLY B O 1
ATOM 660 N N . ALA B 1 20 ? 38.802 67.676 13.353 1.00 21.36 20 ALA B N 1
ATOM 661 C CA . ALA B 1 20 ? 39.047 68.897 12.595 1.00 21.36 20 ALA B CA 1
ATOM 662 C C . ALA B 1 20 ? 37.798 69.765 12.500 1.00 20.05 20 ALA B C 1
ATOM 663 O O . ALA B 1 20 ? 37.788 70.918 12.946 1.00 20.78 20 ALA B O 1
ATOM 665 N N . VAL B 1 21 ? 36.729 69.219 11.932 1.00 22.23 21 VAL B N 1
ATOM 666 C CA . VAL B 1 21 ? 35.452 69.919 11.882 1.00 20.89 21 VAL B CA 1
ATOM 667 C C . VAL B 1 21 ? 34.371 69.211 12.683 1.00 19.16 21 VAL B C 1
ATOM 668 O O . VAL B 1 21 ? 33.344 69.839 13.000 1.00 20.59 21 VAL B O 1
ATOM 672 N N . ASN B 1 22 ? 34.553 67.933 12.995 1.00 17.43 22 ASN B N 1
ATOM 673 C CA . ASN B 1 22 ? 33.635 67.153 13.815 1.00 18.62 22 ASN B CA 1
ATOM 674 C C . ASN B 1 22 ? 34.356 66.610 15.045 1.00 19.19 22 ASN B C 1
ATOM 675 O O . ASN B 1 22 ? 35.586 66.514 15.088 1.00 18.11 22 ASN B O 1
ATOM 680 N N . GLY B 1 23 ? 33.553 66.259 16.049 1.00 16.67 23 GLY B N 1
ATOM 681 C CA . GLY B 1 23 ? 34.029 65.535 17.206 1.00 19.25 23 GLY B CA 1
ATOM 682 C C . GLY B 1 23 ? 33.049 64.434 17.564 1.00 17.41 23 GLY B C 1
ATOM 683 O O . GLY B 1 23 ? 31.933 64.362 17.028 1.00 17.74 23 GLY B O 1
ATOM 684 N N . ILE B 1 24 ? 33.491 63.548 18.452 1.00 16.99 24 ILE B N 1
ATOM 685 C CA . ILE B 1 24 ? 32.655 62.456 18.932 1.00 17.80 24 ILE B CA 1
ATOM 686 C C . ILE B 1 24 ? 32.495 62.581 20.445 1.00 20.99 24 ILE B C 1
ATOM 687 O O . ILE B 1 24 ? 33.485 62.602 21.190 1.00 17.22 24 ILE B O 1
ATOM 692 N N . VAL B 1 25 ? 31.244 62.693 20.884 1.00 17.39 25 VAL B N 1
ATOM 693 C CA . VAL B 1 25 ? 30.864 62.832 22.283 1.00 17.46 25 VAL B CA 1
ATOM 694 C C . VAL B 1 25 ? 30.290 61.495 22.730 1.00 17.99 25 VAL B C 1
ATOM 695 O O . VAL B 1 25 ? 29.454 60.919 22.031 1.00 16.17 25 VAL B O 1
ATOM 699 N N . VAL B 1 26 ? 30.757 60.974 23.863 1.00 17.21 26 VAL B N 1
ATOM 700 C CA . VAL B 1 26 ? 30.216 59.737 24.425 1.00 17.53 26 VAL B CA 1
ATOM 701 C C . VAL B 1 26 ? 29.460 60.084 25.700 1.00 19.72 26 VAL B C 1
ATOM 702 O O . VAL B 1 26 ? 29.974 60.804 26.559 1.00 16.27 26 VAL B O 1
ATOM 706 N N . LEU B 1 27 ? 28.224 59.611 25.797 1.00 18.45 27 LEU B N 1
ATOM 707 C CA . LEU B 1 27 ? 27.333 59.905 26.905 1.00 18.13 27 LEU B CA 1
ATOM 708 C C . LEU B 1 27 ? 27.032 58.617 27.666 1.00 22.94 27 LEU B C 1
ATOM 709 O O . LEU B 1 27 ? 26.691 57.600 27.055 1.00 21.06 27 LEU B O 1
ATOM 714 N N . ASP B 1 28 ? 27.183 58.646 28.987 1.00 19.58 28 ASP B N 1
ATOM 715 C CA . ASP B 1 28 ? 26.720 57.561 29.852 1.00 23.38 28 ASP B CA 1
ATOM 716 C C . ASP B 1 28 ? 25.246 57.805 30.156 1.00 22.05 28 ASP B C 1
ATOM 717 O O . ASP B 1 28 ? 24.915 58.775 30.840 1.00 19.13 28 ASP B O 1
ATOM 722 N N . ILE B 1 29 ? 24.368 56.952 29.624 1.00 22.57 29 ILE B N 1
ATOM 723 C CA . ILE B 1 29 ? 22.929 57.145 29.797 1.00 21.39 29 ILE B CA 1
ATOM 724 C C . ILE B 1 29 ? 22.351 56.231 30.876 1.00 28.20 29 ILE B C 1
ATOM 725 O O . ILE B 1 29 ? 21.129 56.178 31.042 1.00 26.93 29 ILE B O 1
ATOM 730 N N . GLY B 1 30 ? 23.194 55.544 31.642 1.00 24.61 30 GLY B N 1
ATOM 731 C CA . GLY B 1 30 ? 22.713 54.666 32.688 1.00 26.90 30 GLY B CA 1
ATOM 732 C C . GLY B 1 30 ? 22.385 53.277 32.172 1.00 28.74 30 GLY B C 1
ATOM 733 O O . GLY B 1 30 ? 22.322 53.012 30.969 1.00 27.40 30 GLY B O 1
ATOM 734 N N . GLY B 1 31 ? 22.178 52.361 33.116 1.00 31.23 31 GLY B N 1
ATOM 735 C CA . GLY B 1 31 ? 21.917 50.992 32.732 1.00 28.56 31 GLY B CA 1
ATOM 736 C C . GLY B 1 31 ? 23.068 50.302 32.039 1.00 32.15 31 GLY B C 1
ATOM 737 O O . GLY B 1 31 ? 22.840 49.343 31.297 1.00 30.98 31 GLY B O 1
ATOM 738 N N . GLY B 1 32 ? 24.300 50.773 32.242 1.00 30.44 32 GLY B N 1
ATOM 739 C CA . GLY B 1 32 ? 25.431 50.187 31.548 1.00 34.49 32 GLY B CA 1
ATOM 740 C C . GLY B 1 32 ? 25.543 50.567 30.090 1.00 33.23 32 GLY B C 1
ATOM 741 O O . GLY B 1 32 ? 26.353 49.973 29.372 1.00 34.20 32 GLY B O 1
ATOM 742 N N . ASN B 1 33 ? 24.740 51.522 29.630 1.00 30.06 33 ASN B N 1
ATOM 743 C CA . ASN B 1 33 ? 24.696 51.926 28.231 1.00 26.93 33 ASN B CA 1
ATOM 744 C C . ASN B 1 33 ? 25.398 53.253 27.996 1.00 23.36 33 ASN B C 1
ATOM 745 O O . ASN B 1 33 ? 25.285 54.193 28.795 1.00 24.28 33 ASN B O 1
ATOM 750 N N . GLN B 1 34 ? 26.103 53.328 26.872 1.00 23.18 34 GLN B N 1
ATOM 751 C CA . GLN B 1 34 ? 26.711 54.560 26.414 1.00 25.40 34 GLN B CA 1
ATOM 752 C C . GLN B 1 34 ? 26.254 54.814 24.988 1.00 23.24 34 GLN B C 1
ATOM 753 O O . GLN B 1 34 ? 25.922 53.879 24.251 1.00 22.95 34 GLN B O 1
ATOM 759 N N . ILE B 1 35 ? 26.184 56.088 24.619 1.00 21.11 35 ILE B N 1
ATOM 760 C CA . ILE B 1 35 ? 25.838 56.466 23.251 1.00 19.38 35 ILE B CA 1
ATOM 761 C C . ILE B 1 35 ? 26.911 57.401 22.711 1.00 18.06 35 ILE B C 1
ATOM 762 O O . ILE B 1 35 ? 27.274 58.380 23.373 1.00 18.62 35 ILE B O 1
ATOM 767 N N . SER B 1 36 ? 27.379 57.120 21.494 1.00 18.70 36 SER B N 1
ATOM 768 C CA . SER B 1 36 ? 28.345 57.969 20.805 1.00 17.93 36 SER B CA 1
ATOM 769 C C . SER B 1 36 ? 27.637 58.853 19.785 1.00 16.93 36 SER B C 1
ATOM 770 O O . SER B 1 36 ? 26.734 58.406 19.069 1.00 17.63 36 SER B O 1
ATOM 773 N N . SER B 1 37 ? 28.065 60.102 19.726 1.00 17.80 37 SER B N 1
ATOM 774 C CA . SER B 1 37 ? 27.488 61.119 18.862 1.00 16.70 37 SER B CA 1
ATOM 775 C C . SER B 1 37 ? 28.598 61.827 18.093 1.00 17.02 37 SER B C 1
ATOM 776 O O . SER B 1 37 ? 29.479 62.428 18.706 1.00 16.83 37 SER B O 1
ATOM 779 N N . THR B 1 38 ? 28.507 61.828 16.759 1.00 16.14 38 THR B N 1
ATOM 780 C CA . THR B 1 38 ? 29.449 62.524 15.887 1.00 16.12 38 THR B CA 1
ATOM 781 C C . THR B 1 38 ? 28.789 63.817 15.412 1.00 18.72 38 THR B C 1
ATOM 782 O O . THR B 1 38 ? 27.858 63.777 14.591 1.00 16.94 38 THR B O 1
ATOM 786 N N . ILE B 1 39 ? 29.268 64.960 15.925 1.00 16.57 39 ILE B N 1
ATOM 787 C CA . ILE B 1 39 ? 28.664 66.271 15.669 1.00 15.15 39 ILE B CA 1
ATO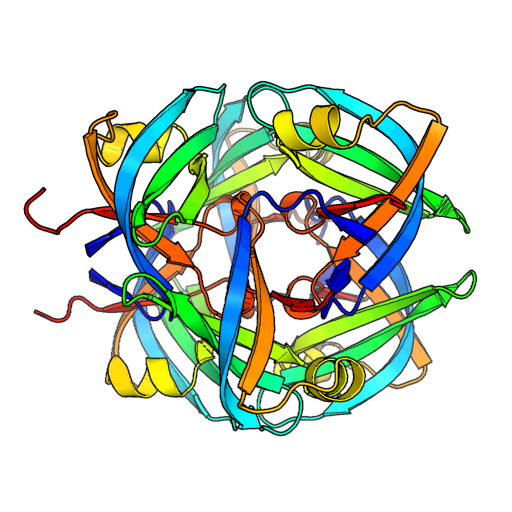M 788 C C . ILE B 1 39 ? 29.761 67.275 15.348 1.00 19.07 39 ILE B C 1
ATOM 789 O O . ILE B 1 39 ? 30.942 66.991 15.498 1.00 16.86 39 ILE B O 1
ATOM 794 N N . SER B 1 40 ? 29.360 68.472 14.914 1.00 16.47 40 SER B N 1
ATOM 795 C CA . SER B 1 40 ? 30.335 69.491 14.549 1.00 18.21 40 SER B CA 1
ATOM 796 C C . SER B 1 40 ? 31.082 69.993 15.780 1.00 20.01 40 SER B C 1
ATOM 797 O O . SER B 1 40 ? 30.520 70.108 16.876 1.00 17.37 40 SER B O 1
ATOM 800 N N . MET B 1 41 ? 32.369 70.303 15.594 1.00 17.12 41 MET B N 1
ATOM 801 C CA . MET B 1 41 ? 33.138 70.938 16.663 1.00 17.82 41 MET B CA 1
ATOM 802 C C . MET B 1 41 ? 32.481 72.245 17.109 1.00 19.22 41 MET B C 1
ATOM 803 O O . MET B 1 41 ? 32.476 72.572 18.304 1.00 21.30 41 MET B O 1
ATOM 808 N N . ASP B 1 42 ? 31.903 73.000 16.163 1.00 20.16 42 ASP B N 1
ATOM 809 C CA . ASP B 1 42 ? 31.226 74.238 16.534 1.00 22.90 42 ASP B CA 1
ATOM 810 C C . ASP B 1 42 ? 30.113 73.968 17.537 1.00 21.04 42 ASP B C 1
ATOM 811 O O . ASP B 1 42 ? 29.974 74.694 18.520 1.00 21.57 42 ASP B O 1
ATOM 816 N N . SER B 1 43 ? 29.323 72.918 17.322 1.00 20.96 43 SER B N 1
ATOM 817 C CA . SER B 1 43 ? 28.262 72.621 18.281 1.00 20.23 43 SER B CA 1
ATOM 818 C C . SER B 1 43 ? 28.830 72.161 19.618 1.00 22.74 43 SER B C 1
ATOM 819 O O . SER B 1 43 ? 28.267 72.475 20.671 1.00 20.11 43 SER B O 1
ATOM 822 N N . ILE B 1 44 ? 29.919 71.387 19.601 1.00 19.85 44 ILE B N 1
ATOM 823 C CA . ILE B 1 44 ? 30.540 70.994 20.868 1.00 19.12 44 ILE B CA 1
ATOM 824 C C . ILE B 1 44 ? 30.949 72.238 21.656 1.00 21.35 44 ILE B C 1
ATOM 825 O O . ILE B 1 44 ? 30.699 72.338 22.866 1.00 23.06 44 ILE B O 1
ATOM 830 N N . ARG B 1 45 ? 31.512 73.233 20.973 1.00 20.91 45 ARG B N 1
ATOM 831 C CA . ARG B 1 45 ? 31.909 74.464 21.659 1.00 23.30 45 ARG B CA 1
ATOM 832 C C . ARG B 1 45 ? 30.701 75.287 22.116 1.00 26.15 45 ARG B C 1
ATOM 833 O O . ARG B 1 45 ? 30.664 75.766 23.255 1.00 28.33 45 ARG B O 1
ATOM 841 N N . GLU B 1 46 ? 29.711 75.466 21.244 1.00 21.61 46 GLU B N 1
ATOM 842 C CA . GLU B 1 46 ? 28.561 76.319 21.573 1.00 25.74 46 GLU B CA 1
ATOM 843 C C . GLU B 1 46 ? 27.707 75.746 22.697 1.00 26.27 46 GLU B C 1
ATOM 844 O O . GLU B 1 46 ? 27.090 76.508 23.446 1.00 28.30 46 GLU B O 1
ATOM 850 N N . LEU B 1 47 ? 27.623 74.421 22.808 1.00 20.27 47 LEU B N 1
ATOM 851 C CA . LEU B 1 47 ? 26.906 73.811 23.912 1.00 20.80 47 LEU B CA 1
ATOM 852 C C . LEU B 1 47 ? 27.747 73.719 25.179 1.00 24.80 47 LEU B C 1
ATOM 853 O O . LEU B 1 47 ? 27.244 73.229 26.196 1.00 24.42 47 LEU B O 1
ATOM 858 N N . GLY B 1 48 ? 29.005 74.151 25.133 1.00 22.62 48 GLY B N 1
ATOM 859 C CA . GLY B 1 48 ? 29.865 74.112 26.304 1.00 24.56 48 GLY B CA 1
ATOM 860 C C . GLY B 1 48 ? 30.139 72.726 26.850 1.00 25.46 48 GLY B C 1
ATOM 861 O O . GLY B 1 48 ? 30.371 72.581 28.053 1.00 24.17 48 GLY B O 1
ATOM 862 N N . LEU B 1 49 ? 30.123 71.700 25.999 1.00 23.24 49 LEU B N 1
ATOM 863 C CA . LEU B 1 49 ? 30.274 70.326 26.470 1.00 21.99 49 LEU B CA 1
ATOM 864 C C . LEU B 1 49 ? 31.676 70.064 27.016 1.00 22.60 49 LEU B C 1
ATOM 865 O O . LEU B 1 49 ? 32.682 70.386 26.375 1.00 25.40 49 LEU B O 1
ATOM 870 N N . GLN B 1 50 ? 31.731 69.449 28.192 1.00 24.13 50 GLN B N 1
ATOM 871 C CA . GLN B 1 50 ? 32.959 68.952 28.799 1.00 26.36 50 GLN B CA 1
ATOM 872 C C . GLN B 1 50 ? 32.685 67.578 29.378 1.00 24.30 50 GLN B C 1
ATOM 873 O O . GLN B 1 50 ? 31.532 67.197 29.592 1.00 24.68 50 GLN B O 1
ATOM 879 N N . VAL B 1 51 ? 33.760 66.830 29.639 1.00 26.12 51 VAL B N 1
ATOM 880 C CA . VAL B 1 51 ? 33.605 65.598 30.402 1.00 26.53 51 VAL B CA 1
ATOM 881 C C . VAL B 1 51 ? 32.961 65.948 31.733 1.00 22.96 51 VAL B C 1
ATOM 882 O O . VAL B 1 51 ? 33.419 66.855 32.446 1.00 22.83 51 VAL B O 1
ATOM 886 N N . GLY B 1 52 ? 31.868 65.256 32.056 1.00 21.55 52 GLY B N 1
ATOM 887 C CA . GLY B 1 52 ? 31.088 65.540 33.239 1.00 23.99 52 GLY B CA 1
ATOM 888 C C . GLY B 1 52 ? 29.842 66.378 33.009 1.00 28.55 52 GLY B C 1
ATOM 889 O O . GLY B 1 52 ? 28.991 66.435 33.905 1.00 26.94 52 GLY B O 1
ATOM 890 N N . SER B 1 53 ? 29.714 67.035 31.851 1.00 22.01 53 SER B N 1
ATOM 891 C CA . SER B 1 53 ? 28.497 67.792 31.550 1.00 25.53 53 SER B CA 1
ATOM 892 C C . SER B 1 53 ? 27.278 66.879 31.498 1.00 22.17 53 SER B C 1
ATOM 893 O O . SER B 1 53 ? 27.352 65.744 31.019 1.00 21.09 53 SER B O 1
ATOM 896 N N . ASP B 1 54 ? 26.142 67.394 31.977 1.00 22.81 54 ASP B N 1
ATOM 897 C CA . ASP B 1 54 ? 24.838 66.760 31.776 1.00 22.71 54 ASP B CA 1
ATOM 898 C C . ASP B 1 54 ? 24.312 67.092 30.385 1.00 22.70 54 ASP B C 1
ATOM 899 O O . ASP B 1 54 ? 24.326 68.256 29.971 1.00 22.07 54 ASP B O 1
ATOM 904 N N . ALA B 1 55 ? 23.825 66.088 29.665 1.00 19.63 55 ALA B N 1
ATOM 905 C CA . ALA B 1 55 ? 23.368 66.345 28.312 1.00 20.14 55 ALA B CA 1
ATOM 906 C C . ALA B 1 55 ? 22.334 65.296 27.928 1.00 21.27 55 ALA B C 1
ATOM 907 O O . ALA B 1 55 ? 21.949 64.447 28.741 1.00 20.26 55 ALA B O 1
ATOM 909 N N . TYR B 1 56 ? 21.913 65.334 26.663 1.00 18.15 56 TYR B N 1
ATOM 910 C CA . TYR B 1 56 ? 20.964 64.374 26.135 1.00 21.26 56 TYR B CA 1
ATOM 911 C C . TYR B 1 56 ? 21.447 63.874 24.786 1.00 17.51 56 TYR B C 1
ATOM 912 O O . TYR B 1 56 ? 21.924 64.657 23.964 1.00 16.89 56 TYR B O 1
ATOM 921 N N . ALA B 1 57 ? 21.285 62.578 24.559 1.00 17.64 57 ALA B N 1
ATOM 922 C CA . ALA B 1 57 ? 21.453 61.980 23.242 1.00 17.65 57 ALA B CA 1
ATOM 923 C C . ALA B 1 57 ? 20.110 62.031 22.529 1.00 18.08 57 ALA B C 1
ATOM 924 O O . ALA B 1 57 ? 19.136 61.425 22.990 1.00 19.89 57 ALA B O 1
ATOM 926 N N . VAL B 1 58 ? 20.067 62.722 21.396 1.00 16.07 58 VAL B N 1
ATOM 927 C CA . VAL B 1 58 ? 18.818 62.994 20.681 1.00 15.61 58 VAL B CA 1
ATOM 928 C C . VAL B 1 58 ? 18.878 62.275 19.340 1.00 17.86 58 VAL B C 1
ATOM 929 O O . VAL B 1 58 ? 19.830 62.466 18.570 1.00 15.73 58 VAL B O 1
ATOM 933 N N . ILE B 1 59 ? 17.901 61.398 19.092 1.00 12.86 59 ILE B N 1
ATOM 934 C CA . ILE B 1 59 ? 17.898 60.535 17.909 1.00 13.14 59 ILE B CA 1
ATOM 935 C C . ILE B 1 59 ? 16.484 60.480 17.342 1.00 15.89 59 ILE B C 1
ATOM 936 O O . ILE B 1 59 ? 15.538 60.076 18.044 1.00 14.80 59 ILE B O 1
ATOM 941 N N . LYS B 1 60 ? 16.352 60.849 16.065 1.00 15.68 60 LYS B N 1
ATOM 942 C CA . LYS B 1 60 ? 15.088 60.718 15.348 1.00 12.05 60 LYS B CA 1
ATOM 943 C C . LYS B 1 60 ? 14.779 59.241 15.152 1.00 14.62 60 LYS B C 1
ATOM 944 O O . LYS B 1 60 ? 15.677 58.427 14.902 1.00 15.21 60 LYS B O 1
ATOM 950 N N . ALA B 1 61 ? 13.506 58.875 15.296 1.00 14.21 61 ALA B N 1
ATOM 951 C CA . ALA B 1 61 ? 13.159 57.461 15.231 1.00 15.06 61 ALA B CA 1
ATOM 952 C C . ALA B 1 61 ? 13.502 56.851 13.880 1.00 15.82 61 ALA B C 1
ATOM 953 O O . ALA B 1 61 ? 13.841 55.669 13.807 1.00 15.09 61 ALA B O 1
ATOM 955 N N . THR B 1 62 ? 13.442 57.639 12.799 1.00 15.10 62 THR B N 1
ATOM 956 C CA . THR B 1 62 ? 13.762 57.100 11.487 1.00 17.11 62 THR B CA 1
ATOM 957 C C . THR B 1 62 ? 15.243 56.807 11.329 1.00 19.27 62 THR B C 1
ATOM 958 O O . THR B 1 62 ? 15.632 56.249 10.298 1.00 18.39 62 THR B O 1
ATOM 962 N N . SER B 1 63 ? 16.064 57.179 12.307 1.00 15.38 63 SER B N 1
ATOM 963 C CA . SER B 1 63 ? 17.495 56.884 12.282 1.00 16.34 63 SER B CA 1
ATOM 964 C C . SER B 1 63 ? 17.850 55.594 13.002 1.00 17.72 63 SER B C 1
ATOM 965 O O . SER B 1 63 ? 19.014 55.181 12.956 1.00 15.71 63 SER B O 1
ATOM 968 N N . VAL B 1 64 ? 16.891 54.951 13.663 1.00 15.66 64 VAL B N 1
ATOM 969 C CA . VAL B 1 64 ? 17.171 53.795 14.510 1.00 16.63 64 VAL B CA 1
ATOM 970 C C . VAL B 1 64 ? 16.780 52.539 13.754 1.00 18.55 64 VAL B C 1
ATOM 971 O O . VAL B 1 64 ? 15.631 52.403 13.315 1.00 16.47 64 VAL B O 1
ATOM 975 N N . MET B 1 65 ? 17.730 51.625 13.604 1.00 14.90 65 MET B N 1
ATOM 976 C CA . MET B 1 65 ? 17.489 50.297 13.072 1.00 17.56 65 MET B CA 1
ATOM 977 C C . MET B 1 65 ? 17.345 49.309 14.219 1.00 17.92 65 MET B C 1
ATOM 978 O O . MET B 1 65 ? 17.776 49.568 15.339 1.00 20.48 65 MET B O 1
ATOM 983 N N . ILE B 1 66 ? 16.748 48.154 13.927 1.00 18.72 66 ILE B N 1
ATOM 984 C CA . ILE B 1 66 ? 16.647 47.074 14.900 1.00 18.55 66 ILE B CA 1
ATOM 985 C C . ILE B 1 66 ? 17.501 45.922 14.409 1.00 20.45 66 ILE B C 1
ATOM 986 O O . ILE B 1 66 ? 17.438 45.557 13.230 1.00 19.74 66 ILE B O 1
ATOM 991 N N . GLY B 1 67 ? 18.313 45.367 15.307 1.00 19.68 67 GLY B N 1
ATOM 992 C CA . GLY B 1 67 ? 19.032 44.146 15.034 1.00 20.89 67 GLY B CA 1
ATOM 993 C C . GLY B 1 67 ? 18.654 43.047 16.011 1.00 20.35 67 GLY B C 1
ATOM 994 O O . GLY B 1 67 ? 18.101 43.324 17.082 1.00 23.00 67 GLY B O 1
ATOM 995 N N . ILE B 1 68 ? 18.934 41.797 15.645 1.00 22.16 68 ILE B N 1
ATOM 996 C CA . ILE B 1 68 ? 18.773 40.645 16.524 1.00 21.83 68 ILE B CA 1
ATOM 997 C C . ILE B 1 68 ? 20.024 39.774 16.403 1.00 27.67 68 ILE B C 1
ATOM 998 O O . ILE B 1 68 ? 20.786 39.866 15.442 1.00 27.25 68 ILE B O 1
ATOM 1003 N N . ASP B 1 69 ? 20.234 38.923 17.401 1.00 28.76 69 ASP B N 1
ATOM 1004 C CA . ASP B 1 69 ? 21.347 37.965 17.346 1.00 29.68 69 ASP B CA 1
ATOM 1005 C C . ASP B 1 69 ? 21.185 36.969 16.203 1.00 32.48 69 ASP B C 1
ATOM 1006 O O . ASP B 1 69 ? 20.070 36.575 15.870 1.00 34.37 69 ASP B O 1
ATOM 1011 N N . MET C 1 1 ? 14.959 72.223 25.657 1.00 26.96 1 MET C N 1
ATOM 1012 C CA . MET C 1 1 ? 16.289 71.733 25.325 1.00 27.00 1 MET C CA 1
ATOM 1013 C C . MET C 1 1 ? 16.957 72.623 24.271 1.00 26.94 1 MET C C 1
ATOM 1014 O O . MET C 1 1 ? 16.287 73.173 23.413 1.00 25.66 1 MET C O 1
ATOM 1019 N N . LYS C 1 2 ? 18.275 72.780 24.357 1.00 26.36 2 LYS C N 1
ATOM 1020 C CA . LYS C 1 2 ? 19.078 73.404 23.313 1.00 24.73 2 LYS C CA 1
ATOM 1021 C C . LYS C 1 2 ? 19.833 72.295 22.600 1.00 25.92 2 LYS C C 1
ATOM 1022 O O . LYS C 1 2 ? 20.356 71.398 23.258 1.00 24.57 2 LYS C O 1
ATOM 1028 N N . LEU C 1 3 ? 19.856 72.331 21.263 1.00 23.54 3 LEU C N 1
ATOM 1029 C CA . LEU C 1 3 ? 20.304 71.201 20.451 1.00 23.98 3 LEU C CA 1
ATOM 1030 C C . LEU C 1 3 ? 21.549 71.524 19.633 1.00 22.30 3 LEU C C 1
ATOM 1031 O O . LEU C 1 3 ? 21.777 72.673 19.238 1.00 21.50 3 LEU C O 1
ATOM 1036 N N . SER C 1 4 ? 22.354 70.479 19.378 1.00 20.32 4 SER C N 1
ATOM 1037 C CA . SER C 1 4 ? 23.566 70.641 18.577 1.00 21.65 4 SER C CA 1
ATOM 1038 C C . SER C 1 4 ? 23.263 70.901 17.110 1.00 25.40 4 SER C C 1
ATOM 1039 O O . SER C 1 4 ? 24.125 71.452 16.409 1.00 23.15 4 SER C O 1
ATOM 1042 N N . ALA C 1 5 ? 22.066 70.525 16.638 1.00 21.80 5 ALA C N 1
ATOM 1043 C CA . ALA C 1 5 ? 21.728 70.630 15.215 1.00 20.04 5 ALA C CA 1
ATOM 1044 C C . ALA C 1 5 ? 22.058 72.015 14.687 1.00 21.75 5 ALA C C 1
ATOM 1045 O O . ALA C 1 5 ? 21.597 73.027 15.230 1.00 20.76 5 ALA C O 1
ATOM 1047 N N . ARG C 1 6 ? 22.888 72.062 13.639 1.00 20.69 6 ARG C N 1
ATOM 1048 C CA . ARG C 1 6 ? 23.315 73.366 13.158 1.00 23.72 6 ARG C CA 1
ATOM 1049 C C . ARG C 1 6 ? 22.167 74.118 12.510 1.00 24.80 6 ARG C C 1
ATOM 1050 O O . ARG C 1 6 ? 22.228 75.349 12.409 1.00 26.74 6 ARG C O 1
ATOM 1058 N N . ASN C 1 7 ? 21.110 73.422 12.093 1.00 21.56 7 ASN C N 1
ATOM 1059 C CA . ASN C 1 7 ? 20.020 74.086 11.391 1.00 20.32 7 ASN C CA 1
ATOM 1060 C C . ASN C 1 7 ? 18.761 74.049 12.248 1.00 21.87 7 ASN C C 1
ATOM 1061 O O . ASN C 1 7 ? 18.256 72.967 12.564 1.00 18.32 7 ASN C O 1
ATOM 1066 N N . GLN C 1 8 ? 18.280 75.233 12.655 1.00 20.69 8 GLN C N 1
ATOM 1067 C CA . GLN C 1 8 ? 17.049 75.361 13.454 1.00 19.54 8 GLN C CA 1
ATOM 1068 C C . GLN C 1 8 ? 16.314 76.578 12.895 1.00 23.58 8 GLN C C 1
ATOM 1069 O O . GLN C 1 8 ? 16.556 77.715 13.315 1.00 25.67 8 GLN C O 1
ATOM 1075 N N . LEU C 1 9 ? 15.409 76.330 11.954 1.00 19.74 9 LEU C N 1
ATOM 1076 C CA . LEU C 1 9 ? 14.829 77.370 11.111 1.00 22.33 9 LEU C CA 1
ATOM 1077 C C . LEU C 1 9 ? 13.395 77.636 11.535 1.00 22.80 9 LEU C C 1
ATOM 1078 O O . LEU C 1 9 ? 12.537 76.758 11.415 1.00 21.77 9 LEU C O 1
ATOM 1083 N N . ALA C 1 10 ? 13.144 78.855 11.998 1.00 24.55 10 ALA C N 1
ATOM 1084 C CA . ALA C 1 10 ? 11.815 79.228 12.456 1.00 24.18 10 ALA C CA 1
ATOM 1085 C C . ALA C 1 10 ? 10.853 79.298 11.276 1.00 23.37 10 ALA C C 1
ATOM 1086 O O . ALA C 1 10 ? 11.221 79.715 10.181 1.00 25.76 10 ALA C O 1
ATOM 1088 N N . GLY C 1 11 ? 9.616 78.884 11.500 1.00 24.38 11 GLY C N 1
ATOM 1089 C CA . GLY C 1 11 ? 8.634 78.954 10.435 1.00 26.20 11 GLY C CA 1
ATOM 1090 C C . GLY C 1 11 ? 7.243 78.706 10.967 1.00 26.61 11 GLY C C 1
ATOM 1091 O O . GLY C 1 11 ? 7.040 78.441 12.154 1.00 24.82 11 GLY C O 1
ATOM 1092 N N . LYS C 1 12 ? 6.276 78.800 10.063 1.00 25.00 12 LYS C N 1
ATOM 1093 C CA . LYS C 1 12 ? 4.878 78.535 10.375 1.00 24.63 12 LYS C CA 1
ATOM 1094 C C . LYS C 1 12 ? 4.394 77.298 9.640 1.00 23.41 12 LYS C C 1
ATOM 1095 O O . LYS C 1 12 ? 4.683 77.126 8.461 1.00 25.37 12 LYS C O 1
ATOM 1101 N N . VAL C 1 13 ? 3.618 76.462 10.327 1.00 24.66 13 VAL C N 1
ATOM 1102 C CA . VAL C 1 13 ? 3.053 75.271 9.699 1.00 23.75 13 VAL C CA 1
ATOM 1103 C C . VAL C 1 13 ? 2.008 75.680 8.666 1.00 29.24 13 VAL C C 1
ATOM 1104 O O . VAL C 1 13 ? 1.065 76.419 8.979 1.00 28.16 13 VAL C O 1
ATOM 1108 N N . VAL C 1 14 ? 2.176 75.222 7.424 1.00 26.22 14 VAL C N 1
ATOM 1109 C CA . VAL C 1 14 ? 1.183 75.478 6.384 1.00 27.58 14 VAL C CA 1
ATOM 1110 C C . VAL C 1 14 ? 0.345 74.253 6.032 1.00 29.46 14 VAL C C 1
ATOM 1111 O O . VAL C 1 14 ? -0.784 74.420 5.546 1.00 30.26 14 VAL C O 1
ATOM 1115 N N . SER C 1 15 ? 0.837 73.037 6.258 1.00 26.10 15 SER C N 1
ATOM 1116 C CA . SER C 1 15 ? 0.034 71.857 5.968 1.00 25.27 15 SER C CA 1
ATOM 1117 C C . SER C 1 15 ? 0.560 70.685 6.772 1.00 27.55 15 SER C C 1
ATOM 1118 O O . SER C 1 15 ? 1.742 70.639 7.124 1.00 24.53 15 SER C O 1
ATOM 1121 N N . ILE C 1 16 ? -0.338 69.742 7.052 1.00 23.31 16 ILE C N 1
ATOM 1122 C CA . ILE C 1 16 ? 0.003 68.470 7.677 1.00 26.47 16 ILE C CA 1
ATOM 1123 C C . ILE C 1 16 ? -0.739 67.375 6.931 1.00 28.84 16 ILE C C 1
ATOM 1124 O O . ILE C 1 16 ? -1.974 67.388 6.878 1.00 27.44 16 ILE C O 1
ATOM 1129 N N . LYS C 1 17 ? 0.003 66.434 6.358 1.00 24.65 17 LYS C N 1
ATOM 1130 C CA . LYS C 1 17 ? -0.552 65.246 5.723 1.00 25.91 17 LYS C CA 1
ATOM 1131 C C . LYS C 1 17 ? -0.423 64.074 6.691 1.00 27.97 17 LYS C C 1
ATOM 1132 O O . LYS C 1 17 ? 0.691 63.693 7.055 1.00 24.12 17 LYS C O 1
ATOM 1138 N N . GLU C 1 18 ? -1.546 63.518 7.132 1.00 28.91 18 GLU C N 1
ATOM 1139 C CA . GLU C 1 18 ? -1.521 62.455 8.132 1.00 27.53 18 GLU C CA 1
ATOM 1140 C C . GLU C 1 18 ? -1.420 61.059 7.528 1.00 28.02 18 GLU C C 1
ATOM 1141 O O . GLU C 1 18 ? -2.057 60.754 6.518 1.00 26.60 18 GLU C O 1
ATOM 1147 N N . GLY C 1 19 ? -0.583 60.216 8.140 1.00 27.21 19 GLY C N 1
ATOM 1148 C CA . GLY C 1 19 ? -0.499 58.823 7.733 1.00 24.85 19 GLY C CA 1
ATOM 1149 C C . GLY C 1 19 ? -0.782 57.872 8.879 1.00 27.18 19 GLY C C 1
ATOM 1150 O O . GLY C 1 19 ? -1.346 58.284 9.891 1.00 30.97 19 GLY C O 1
ATOM 1151 N N . ALA C 1 20 ? -0.331 56.620 8.756 1.00 29.32 20 ALA C N 1
ATOM 1152 C CA . ALA C 1 20 ? -0.591 55.604 9.774 1.00 32.34 20 ALA C CA 1
ATOM 1153 C C . ALA C 1 20 ? 0.373 55.741 10.949 1.00 29.21 20 ALA C C 1
ATOM 1154 O O . ALA C 1 20 ? -0.055 55.797 12.112 1.00 25.53 20 ALA C O 1
ATOM 1156 N N . VAL C 1 21 ? 1.677 55.755 10.674 1.00 30.33 21 VAL C N 1
ATOM 1157 C CA . VAL C 1 21 ? 2.657 55.988 11.725 1.00 25.14 21 VAL C CA 1
ATOM 1158 C C . VAL C 1 21 ? 3.440 57.277 11.533 1.00 24.42 21 VAL C C 1
ATOM 1159 O O . VAL C 1 21 ? 3.901 57.842 12.537 1.00 20.70 21 VAL C O 1
ATOM 1163 N N . ASN C 1 22 ? 3.564 57.800 10.311 1.00 19.64 22 ASN C N 1
ATOM 1164 C CA . ASN C 1 22 ? 4.234 59.066 10.049 1.00 20.58 22 ASN C CA 1
ATOM 1165 C C . ASN C 1 22 ? 3.269 60.049 9.387 1.00 21.20 22 ASN C C 1
ATOM 1166 O O . ASN C 1 22 ? 2.249 59.668 8.814 1.00 23.57 22 ASN C O 1
ATOM 1171 N N . GLY C 1 23 ? 3.621 61.328 9.474 1.00 20.62 23 GLY C N 1
ATOM 1172 C CA . GLY C 1 23 ? 2.961 62.367 8.713 1.00 21.17 23 GLY C CA 1
ATOM 1173 C C . GLY C 1 23 ? 4.012 63.299 8.142 1.00 22.91 23 GLY C C 1
ATOM 1174 O O . GLY C 1 23 ? 5.207 63.203 8.475 1.00 18.15 23 GLY C O 1
ATOM 1175 N N . ILE C 1 24 ? 3.572 64.180 7.246 1.00 19.80 24 ILE C N 1
ATOM 1176 C CA . ILE C 1 24 ? 4.480 65.133 6.624 1.00 21.99 24 ILE C CA 1
ATOM 1177 C C . ILE C 1 24 ? 3.996 66.536 6.954 1.00 24.21 24 ILE C C 1
ATOM 1178 O O . ILE C 1 24 ? 2.857 66.905 6.635 1.00 24.08 24 ILE C O 1
ATOM 1183 N N . VAL C 1 25 ? 4.865 67.301 7.604 1.00 19.98 25 VAL C N 1
ATOM 1184 C CA . VAL C 1 25 ? 4.618 68.680 8.008 1.00 22.14 25 VAL C CA 1
ATOM 1185 C C . VAL C 1 25 ? 5.361 69.599 7.054 1.00 24.02 25 VAL C C 1
ATOM 1186 O O . VAL C 1 25 ? 6.559 69.413 6.821 1.00 22.07 25 VAL C O 1
ATOM 1190 N N . VAL C 1 26 ? 4.681 70.612 6.525 1.00 22.12 26 VAL C N 1
ATOM 1191 C CA . VAL C 1 26 ? 5.331 71.618 5.692 1.00 22.48 26 VAL C CA 1
ATOM 1192 C C . VAL C 1 26 ? 5.391 72.928 6.468 1.00 23.64 26 VAL C C 1
ATOM 1193 O O . VAL C 1 26 ? 4.375 73.395 7.003 1.00 23.07 26 VAL C O 1
ATOM 1197 N N . LEU C 1 27 ? 6.586 73.509 6.538 1.00 20.07 27 LEU C N 1
ATOM 1198 C CA . LEU C 1 27 ? 6.862 74.728 7.282 1.00 21.15 27 LEU C CA 1
ATOM 1199 C C . LEU C 1 27 ? 7.276 75.827 6.321 1.00 26.03 27 LEU C C 1
ATOM 1200 O O . LEU C 1 27 ? 8.216 75.652 5.540 1.00 28.20 27 LEU C O 1
ATOM 1205 N N . ASP C 1 28 ? 6.602 76.970 6.398 1.00 25.63 28 ASP C N 1
ATOM 1206 C CA . ASP C 1 28 ? 6.996 78.166 5.663 1.00 28.65 28 ASP C CA 1
ATOM 1207 C C . ASP C 1 28 ? 8.028 78.884 6.516 1.00 27.54 28 ASP C C 1
ATOM 1208 O O . ASP C 1 28 ? 7.686 79.409 7.583 1.00 26.03 28 ASP C O 1
ATOM 1213 N N . ILE C 1 29 ? 9.284 78.917 6.057 1.00 26.50 29 ILE C N 1
ATOM 1214 C CA . ILE C 1 29 ? 10.352 79.535 6.836 1.00 25.85 29 ILE C CA 1
ATOM 1215 C C . ILE C 1 29 ? 10.681 80.934 6.335 1.00 29.04 29 ILE C C 1
ATOM 1216 O O . ILE C 1 29 ? 11.690 81.512 6.746 1.00 27.92 29 ILE C O 1
ATOM 1221 N N . GLY C 1 30 ? 9.844 81.491 5.459 1.00 32.43 30 GLY C N 1
ATOM 1222 C CA . GLY C 1 30 ? 10.029 82.821 4.919 1.00 32.50 30 GLY C CA 1
ATOM 1223 C C . GLY C 1 30 ? 10.923 82.848 3.691 1.00 34.87 30 GLY C C 1
ATOM 1224 O O . GLY C 1 30 ? 11.615 81.885 3.352 1.00 31.37 30 GLY C O 1
ATOM 1225 N N . GLY C 1 31 ? 10.893 83.993 3.003 1.00 37.73 31 GLY C N 1
ATOM 1226 C CA . GLY C 1 31 ? 11.675 84.172 1.788 1.00 35.66 31 GLY C CA 1
ATOM 1227 C C . GLY C 1 31 ? 11.286 83.261 0.651 1.00 32.72 31 GLY C C 1
ATOM 1228 O O . GLY C 1 31 ? 12.082 83.048 -0.269 1.00 36.82 31 GLY C O 1
ATOM 1229 N N . GLY C 1 32 ? 10.065 82.736 0.666 1.00 30.77 32 GLY C N 1
ATOM 1230 C CA . GLY C 1 32 ? 9.659 81.792 -0.347 1.00 31.68 32 GLY C CA 1
ATOM 1231 C C . GLY C 1 32 ? 10.183 80.393 -0.154 1.00 37.47 32 GLY C C 1
ATOM 1232 O O . GLY C 1 32 ? 10.002 79.553 -1.046 1.00 37.49 32 GLY C O 1
ATOM 1233 N N . ASN C 1 33 ? 10.805 80.100 0.989 1.00 31.58 33 ASN C N 1
ATOM 1234 C CA . ASN C 1 33 ? 11.339 78.771 1.262 1.00 30.65 33 ASN C CA 1
ATOM 1235 C C . ASN C 1 33 ? 10.362 78.029 2.164 1.00 27.88 33 ASN C C 1
ATOM 1236 O O . ASN C 1 33 ? 9.889 78.573 3.171 1.00 29.67 33 ASN C O 1
ATOM 1241 N N . GLN C 1 34 ? 10.102 76.773 1.824 1.00 25.41 34 GLN C N 1
ATOM 1242 C CA . GLN C 1 34 ? 9.319 75.880 2.651 1.00 27.11 34 GLN C CA 1
ATOM 1243 C C . GLN C 1 34 ? 10.157 74.629 2.875 1.00 29.50 34 GLN C C 1
ATOM 1244 O O . GLN C 1 34 ? 11.038 74.305 2.070 1.00 29.58 34 GLN C O 1
ATOM 1250 N N . ILE C 1 35 ? 9.950 73.977 4.016 1.00 25.62 35 ILE C N 1
ATOM 1251 C CA . ILE C 1 35 ? 10.662 72.745 4.342 1.00 23.45 35 ILE C CA 1
ATOM 1252 C C . ILE C 1 35 ? 9.639 71.675 4.694 1.00 22.72 35 ILE C C 1
ATOM 1253 O O . ILE C 1 35 ? 8.704 71.936 5.461 1.00 22.80 35 ILE C O 1
ATOM 1258 N N . SER C 1 36 ? 9.790 70.489 4.118 1.00 22.03 36 SER C N 1
ATOM 1259 C CA . SER C 1 36 ? 8.924 69.367 4.444 1.00 21.97 36 SER C CA 1
ATOM 1260 C C . SER C 1 36 ? 9.636 68.441 5.416 1.00 22.15 36 SER C C 1
ATOM 1261 O O . SER C 1 36 ? 10.817 68.136 5.248 1.00 20.04 36 SER C O 1
ATOM 1264 N N . SER C 1 37 ? 8.891 67.966 6.408 1.00 19.79 37 SER C N 1
ATOM 1265 C CA . SER C 1 37 ? 9.426 67.151 7.493 1.00 18.76 37 SER C CA 1
ATOM 1266 C C . SER C 1 37 ? 8.577 65.896 7.622 1.00 21.92 37 SER C C 1
ATOM 1267 O O . SER C 1 37 ? 7.362 65.990 7.840 1.00 21.97 37 SER C O 1
ATOM 1270 N N . THR C 1 38 ? 9.206 64.726 7.524 1.00 18.00 38 THR C N 1
ATOM 1271 C CA . THR C 1 38 ? 8.504 63.456 7.689 1.00 17.15 38 THR C CA 1
ATOM 1272 C C . THR C 1 38 ? 8.838 62.924 9.070 1.00 21.87 38 THR C C 1
ATOM 1273 O O . THR C 1 38 ? 9.985 62.524 9.320 1.00 17.31 38 THR C O 1
ATOM 1277 N N . ILE C 1 39 ? 7.842 62.953 9.969 1.00 18.05 39 ILE C N 1
ATOM 1278 C CA . ILE C 1 39 ? 8.027 62.621 11.381 1.00 17.58 39 ILE C CA 1
ATOM 1279 C C . ILE C 1 39 ? 6.879 61.742 11.864 1.00 19.59 39 ILE C C 1
ATOM 1280 O O . ILE C 1 39 ? 5.900 61.511 11.159 1.00 20.32 39 ILE C O 1
ATOM 1285 N N . SER C 1 40 ? 7.004 61.239 13.087 1.00 17.22 40 SER C N 1
ATOM 1286 C CA . SER C 1 40 ? 5.976 60.342 13.597 1.00 18.42 40 SER C CA 1
ATOM 1287 C C . SER C 1 40 ? 4.677 61.109 13.809 1.00 18.83 40 SER C C 1
ATOM 1288 O O . SER C 1 40 ? 4.693 62.276 14.207 1.00 19.30 40 SER C O 1
ATOM 1291 N N . MET C 1 41 ? 3.549 60.451 13.522 1.00 22.69 41 MET C N 1
ATOM 1292 C CA . MET C 1 41 ? 2.246 61.016 13.889 1.00 22.71 41 MET C CA 1
ATOM 1293 C C . MET C 1 41 ? 2.194 61.309 15.384 1.00 23.77 41 MET C C 1
ATOM 1294 O O . MET C 1 41 ? 1.578 62.297 15.824 1.00 24.72 41 MET C O 1
ATOM 1299 N N . ASP C 1 42 ? 2.842 60.451 16.176 1.00 22.19 42 ASP C N 1
ATOM 1300 C CA . ASP C 1 42 ? 2.891 60.641 17.618 1.00 25.41 42 ASP C CA 1
ATOM 1301 C C . ASP C 1 42 ? 3.510 61.988 17.964 1.00 24.04 42 ASP C C 1
ATOM 1302 O O . ASP C 1 42 ? 2.966 62.742 18.776 1.00 20.66 42 ASP C O 1
ATOM 1307 N N . SER C 1 43 ? 4.630 62.338 17.319 1.00 20.25 43 SER C N 1
ATOM 1308 C CA . SER C 1 43 ? 5.248 63.628 17.612 1.00 18.81 43 SER C CA 1
ATOM 1309 C C . SER C 1 43 ? 4.384 64.790 17.116 1.00 20.36 43 SER C C 1
ATOM 1310 O O . SER C 1 43 ? 4.331 65.844 17.761 1.00 19.22 43 SER C O 1
ATOM 1313 N N . ILE C 1 44 ? 3.721 64.633 15.965 1.00 20.50 44 ILE C N 1
ATOM 1314 C CA . ILE C 1 44 ? 2.854 65.697 15.448 1.00 19.95 44 ILE C CA 1
ATOM 1315 C C . ILE C 1 44 ? 1.766 66.035 16.462 1.00 22.67 44 ILE C C 1
ATOM 1316 O O . ILE C 1 44 ? 1.471 67.212 16.715 1.00 22.35 44 ILE C O 1
ATOM 1321 N N . ARG C 1 45 ? 1.172 65.009 17.072 1.00 23.56 45 ARG C N 1
ATOM 1322 C CA . ARG C 1 45 ? 0.175 65.256 18.113 1.00 25.33 45 ARG C CA 1
ATOM 1323 C C . ARG C 1 45 ? 0.804 65.812 19.389 1.00 24.85 45 ARG C C 1
ATOM 1324 O O . ARG C 1 45 ? 0.249 66.726 20.008 1.00 21.91 45 ARG C O 1
ATOM 1332 N N . GLU C 1 46 ? 1.948 65.268 19.815 1.00 21.19 46 GLU C N 1
ATOM 1333 C CA . GLU C 1 46 ? 2.547 65.725 21.070 1.00 18.39 46 GLU C CA 1
ATOM 1334 C C . GLU C 1 46 ? 3.001 67.173 21.007 1.00 25.01 46 GLU C C 1
ATOM 1335 O O . GLU C 1 46 ? 2.987 67.866 22.030 1.00 24.88 46 GLU C O 1
ATOM 1341 N N . LEU C 1 47 ? 3.443 67.640 19.839 1.00 20.78 47 LEU C N 1
ATOM 1342 C CA . LEU C 1 47 ? 3.839 69.033 19.679 1.00 24.30 47 LEU C CA 1
ATOM 1343 C C . LEU C 1 47 ? 2.665 69.963 19.389 1.00 25.01 47 LEU C C 1
ATOM 1344 O O . LEU C 1 47 ? 2.889 71.161 19.182 1.00 24.34 47 LEU C O 1
ATOM 1349 N N . GLY C 1 48 ? 1.448 69.425 19.316 1.00 25.67 48 GLY C N 1
ATOM 1350 C CA . GLY C 1 48 ? 0.252 70.215 19.078 1.00 25.16 48 GLY C CA 1
ATOM 1351 C C . GLY C 1 48 ? 0.221 70.924 17.749 1.00 26.02 48 GLY C C 1
ATOM 1352 O O . GLY C 1 48 ? -0.411 71.975 17.640 1.00 29.48 48 GLY C O 1
ATOM 1353 N N . LEU C 1 49 ? 0.876 70.369 16.725 1.00 22.76 49 LEU C N 1
ATOM 1354 C CA . LEU C 1 49 ? 1.002 71.061 15.452 1.00 23.07 49 LEU C CA 1
ATOM 1355 C C . LEU C 1 49 ? -0.348 71.182 14.755 1.00 24.44 49 LEU C C 1
ATOM 1356 O O . LEU C 1 49 ? -1.098 70.210 14.641 1.00 23.64 49 LEU C O 1
ATOM 1361 N N . GLN C 1 50 ? -0.640 72.392 14.292 1.00 27.34 50 GLN C N 1
ATOM 1362 C CA . GLN C 1 50 ? -1.802 72.704 13.474 1.00 30.84 50 GLN C CA 1
ATOM 1363 C C . GLN C 1 50 ? -1.350 73.638 12.371 1.00 26.26 50 GLN C C 1
ATOM 1364 O O . GLN C 1 50 ? -0.283 74.241 12.458 1.00 25.48 50 GLN C O 1
ATOM 1370 N N . VAL C 1 51 ? -2.176 73.775 11.331 1.00 28.98 51 VAL C N 1
ATOM 1371 C CA . VAL C 1 51 ? -1.927 74.834 10.363 1.00 26.36 51 VAL C CA 1
ATOM 1372 C C . VAL C 1 51 ? -1.869 76.155 11.112 1.00 28.83 51 VAL C C 1
ATOM 1373 O O . VAL C 1 51 ? -2.774 76.478 11.893 1.00 29.92 51 VAL C O 1
ATOM 1377 N N . GLY C 1 52 ? -0.778 76.903 10.923 1.00 24.87 52 GLY C N 1
ATOM 1378 C CA . GLY C 1 52 ? -0.571 78.149 11.632 1.00 29.44 52 GLY C CA 1
ATOM 1379 C C . GLY C 1 52 ? 0.329 78.071 12.851 1.00 27.01 52 GLY C C 1
ATOM 1380 O O . GLY C 1 52 ? 0.717 79.122 13.376 1.00 29.62 52 GLY C O 1
ATOM 1381 N N . SER C 1 53 ? 0.651 76.873 13.335 1.00 27.97 53 SER C N 1
ATOM 1382 C CA . SER C 1 53 ? 1.538 76.763 14.489 1.00 28.20 53 SER C CA 1
ATOM 1383 C C . SER C 1 53 ? 2.906 77.350 14.164 1.00 24.50 53 SER C C 1
ATOM 1384 O O . SER C 1 53 ? 3.427 77.174 13.062 1.00 28.09 53 SER C O 1
ATOM 1387 N N . ASP C 1 54 ? 3.496 78.035 15.135 1.00 26.01 54 ASP C N 1
ATOM 1388 C CA . ASP C 1 54 ? 4.888 78.452 15.036 1.00 25.86 54 ASP C CA 1
ATOM 1389 C C . ASP C 1 54 ? 5.774 77.279 15.427 1.00 23.70 54 ASP C C 1
ATOM 1390 O O . ASP C 1 54 ? 5.486 76.580 16.404 1.00 23.66 54 ASP C O 1
ATOM 1395 N N . ALA C 1 55 ? 6.820 77.028 14.649 1.00 25.28 55 ALA C N 1
ATOM 1396 C CA . ALA C 1 55 ? 7.665 75.868 14.912 1.00 22.65 55 ALA C CA 1
ATOM 1397 C C . ALA C 1 55 ? 9.046 76.110 14.312 1.00 23.57 55 ALA C C 1
ATOM 1398 O O . ALA C 1 55 ? 9.358 77.213 13.847 1.00 23.68 55 ALA C O 1
ATOM 1400 N N . TYR C 1 56 ? 9.883 75.066 14.341 1.00 20.61 56 TYR C N 1
ATOM 1401 C CA . TYR C 1 56 ? 11.226 75.102 13.781 1.00 21.42 56 TYR C CA 1
ATOM 1402 C C . TYR C 1 56 ? 11.477 73.830 12.988 1.00 18.53 56 TYR C C 1
ATOM 1403 O O . TYR C 1 56 ? 11.096 72.739 13.416 1.00 21.05 56 TYR C O 1
ATOM 1412 N N . ALA C 1 57 ? 12.125 73.976 11.841 1.00 19.82 57 ALA C N 1
ATOM 1413 C CA . ALA C 1 57 ? 12.683 72.847 11.105 1.00 16.95 57 ALA C CA 1
ATOM 1414 C C . ALA C 1 57 ? 14.095 72.625 11.627 1.00 19.03 57 ALA C C 1
ATOM 1415 O O . ALA C 1 57 ? 14.928 73.537 11.598 1.00 20.64 57 ALA C O 1
ATOM 1417 N N . VAL C 1 58 ? 14.346 71.437 12.152 1.00 17.96 58 VAL C N 1
ATOM 1418 C CA . VAL C 1 58 ? 15.589 71.122 12.828 1.00 18.12 58 VAL C CA 1
ATOM 1419 C C . VAL C 1 58 ? 16.285 70.058 11.999 1.00 18.27 58 VAL C C 1
ATOM 1420 O O . VAL C 1 58 ? 15.727 68.972 11.781 1.00 17.24 58 VAL C O 1
ATOM 1424 N N . ILE C 1 59 ? 17.500 70.373 11.535 1.00 16.90 59 ILE C N 1
ATOM 1425 C CA . ILE C 1 59 ? 18.235 69.520 10.606 1.00 15.56 59 ILE C CA 1
ATOM 1426 C C . ILE C 1 59 ? 19.689 69.452 11.055 1.00 15.24 59 ILE C C 1
ATOM 1427 O O . ILE C 1 59 ? 20.359 70.491 11.189 1.00 15.91 59 ILE C O 1
ATOM 1432 N N . LYS C 1 60 ? 20.164 68.226 11.285 1.00 17.09 60 LYS C N 1
ATOM 1433 C CA . LYS C 1 60 ? 21.568 67.990 11.591 1.00 17.03 60 LYS C CA 1
ATOM 1434 C C . LYS C 1 60 ? 22.398 68.256 10.344 1.00 15.41 60 LYS C C 1
ATOM 1435 O O . LYS C 1 60 ? 22.009 67.883 9.229 1.00 18.47 60 LYS C O 1
ATOM 1441 N N . ALA C 1 61 ? 23.558 68.876 10.531 1.00 17.58 61 ALA C N 1
ATOM 1442 C CA . ALA C 1 61 ? 24.352 69.291 9.375 1.00 16.43 61 ALA C CA 1
ATOM 1443 C C . ALA C 1 61 ? 24.795 68.102 8.529 1.00 17.13 61 ALA C C 1
ATOM 1444 O O . ALA C 1 61 ? 24.930 68.234 7.311 1.00 17.17 61 ALA C O 1
ATOM 1446 N N . THR C 1 62 ? 25.018 66.937 9.144 1.00 15.77 62 THR C N 1
ATOM 1447 C CA . THR C 1 62 ? 25.392 65.740 8.395 1.00 15.69 62 THR C CA 1
ATOM 1448 C C . THR C 1 62 ? 24.275 65.191 7.514 1.00 19.70 62 THR C C 1
ATOM 1449 O O . THR C 1 62 ? 24.539 64.271 6.732 1.00 17.47 62 THR C O 1
ATOM 1453 N N . SER C 1 63 ? 23.051 65.719 7.620 1.00 17.50 63 SER C N 1
ATOM 1454 C CA . SER C 1 63 ? 21.921 65.333 6.775 1.00 15.70 63 SER C CA 1
ATOM 1455 C C . SER C 1 63 ? 21.772 66.232 5.555 1.00 17.99 63 SER C C 1
ATOM 1456 O O . SER C 1 63 ? 20.933 65.952 4.691 1.00 17.15 63 SER C O 1
ATOM 1459 N N . VAL C 1 64 ? 22.568 67.286 5.457 1.00 15.74 64 VAL C N 1
ATOM 1460 C CA . VAL C 1 64 ? 22.403 68.285 4.416 1.00 15.37 64 VAL C CA 1
ATOM 1461 C C . VAL C 1 64 ? 23.437 68.009 3.337 1.00 16.87 64 VAL C C 1
ATOM 1462 O O . VAL C 1 64 ? 24.643 67.977 3.613 1.00 16.63 64 VAL C O 1
ATOM 1466 N N . MET C 1 65 ? 22.956 67.818 2.111 1.00 16.50 65 MET C N 1
ATOM 1467 C CA . MET C 1 65 ? 23.782 67.704 0.924 1.00 16.40 65 MET C CA 1
ATOM 1468 C C . MET C 1 65 ? 23.818 69.068 0.244 1.00 20.40 65 MET C C 1
ATOM 1469 O O . MET C 1 65 ? 22.968 69.928 0.495 1.00 17.58 65 MET C O 1
ATOM 1474 N N . ILE C 1 66 ? 24.823 69.273 -0.603 1.00 17.54 66 ILE C N 1
ATOM 1475 C CA . ILE C 1 66 ? 24.921 70.488 -1.409 1.00 21.50 66 ILE C CA 1
ATOM 1476 C C . ILE C 1 66 ? 24.708 70.071 -2.852 1.00 19.36 66 ILE C C 1
ATOM 1477 O O . ILE C 1 66 ? 25.322 69.099 -3.320 1.00 17.85 66 ILE C O 1
ATOM 1482 N N . GLY C 1 67 ? 23.834 70.798 -3.552 1.00 21.71 67 GLY C N 1
ATOM 1483 C CA . GLY C 1 67 ? 23.654 70.601 -4.975 1.00 22.16 67 GLY C CA 1
ATOM 1484 C C . GLY C 1 67 ? 24.016 71.863 -5.737 1.00 24.62 67 GLY C C 1
ATOM 1485 O O . GLY C 1 67 ? 24.079 72.939 -5.138 1.00 19.45 67 GLY C O 1
ATOM 1486 N N . ILE C 1 68 ? 24.313 71.726 -7.038 1.00 26.58 68 ILE C N 1
ATOM 1487 C CA . ILE C 1 68 ? 24.574 72.848 -7.936 1.00 25.99 68 ILE C CA 1
ATOM 1488 C C . ILE C 1 68 ? 23.848 72.585 -9.248 1.00 26.89 68 ILE C C 1
ATOM 1489 O O . ILE C 1 68 ? 23.484 71.450 -9.570 1.00 26.62 68 ILE C O 1
ATOM 1494 N N . ASP C 1 69 ? 23.640 73.657 -10.010 1.00 29.67 69 ASP C N 1
ATOM 1495 C CA . ASP C 1 69 ? 23.073 73.514 -11.342 1.00 33.57 69 ASP C CA 1
ATOM 1496 C C . ASP C 1 69 ? 24.054 72.771 -12.246 1.00 31.21 69 ASP C C 1
ATOM 1497 O O . ASP C 1 69 ? 25.274 72.933 -12.133 1.00 39.10 69 ASP C O 1
ATOM 1502 N N . ASP C 1 70 ? 23.509 71.958 -13.154 1.00 36.58 70 ASP C N 1
ATOM 1503 C CA . ASP C 1 70 ? 24.318 71.204 -14.122 1.00 42.52 70 ASP C CA 1
ATOM 1504 C C . ASP C 1 70 ? 25.333 72.079 -14.859 1.00 45.79 70 ASP C C 1
ATOM 1505 O O . ASP C 1 70 ? 24.958 72.945 -15.656 1.00 49.85 70 ASP C O 1
ATOM 1510 N N . MET D 1 1 ? 19.711 63.537 -11.603 1.00 39.12 1 MET D N 1
ATOM 1511 C CA . MET D 1 1 ? 19.600 64.959 -11.938 1.00 34.27 1 MET D CA 1
ATOM 1512 C C . MET D 1 1 ? 18.372 65.578 -11.275 1.00 34.53 1 MET D C 1
ATOM 1513 O O . MET D 1 1 ? 18.472 66.677 -10.746 1.00 34.91 1 MET D O 1
ATOM 1518 N N . LYS D 1 2 ? 17.218 64.903 -11.304 1.00 31.68 2 LYS D N 1
ATOM 1519 C CA . LYS D 1 2 ? 16.047 65.345 -10.548 1.00 30.11 2 LYS D CA 1
ATOM 1520 C C . LYS D 1 2 ? 15.826 64.412 -9.359 1.00 28.83 2 LYS D C 1
ATOM 1521 O O . LYS D 1 2 ? 15.714 63.195 -9.535 1.00 28.41 2 LYS D O 1
ATOM 1527 N N . LEU D 1 3 ? 15.705 64.977 -8.159 1.00 26.86 3 LEU D N 1
ATOM 1528 C CA . LEU D 1 3 ? 15.828 64.172 -6.948 1.00 24.31 3 LEU D CA 1
ATOM 1529 C C . LEU D 1 3 ? 14.539 64.168 -6.136 1.00 23.85 3 LEU D C 1
ATOM 1530 O O . LEU D 1 3 ? 13.790 65.146 -6.123 1.00 27.86 3 LEU D O 1
ATOM 1535 N N . SER D 1 4 ? 14.305 63.054 -5.436 1.00 21.44 4 SER D N 1
ATOM 1536 C CA . SER D 1 4 ? 13.106 62.916 -4.618 1.00 25.29 4 SER D CA 1
ATOM 1537 C C . SER D 1 4 ? 13.122 63.821 -3.395 1.00 27.12 4 SER D C 1
ATOM 1538 O O . SER D 1 4 ? 12.046 64.158 -2.880 1.00 25.08 4 SER D O 1
ATOM 1541 N N . ALA D 1 5 ? 14.304 64.240 -2.937 1.00 25.15 5 ALA D N 1
ATOM 1542 C CA . ALA D 1 5 ? 14.414 65.038 -1.720 1.00 23.74 5 ALA D CA 1
ATOM 1543 C C . ALA D 1 5 ? 13.449 66.211 -1.753 1.00 24.75 5 ALA D C 1
ATOM 1544 O O . ALA D 1 5 ? 13.489 67.033 -2.674 1.00 24.14 5 ALA D O 1
ATOM 1546 N N . ARG D 1 6 ? 12.582 66.302 -0.731 1.00 23.87 6 ARG D N 1
ATOM 1547 C CA . ARG D 1 6 ? 11.574 67.358 -0.743 1.00 22.92 6 ARG D CA 1
ATOM 1548 C C . ARG D 1 6 ? 12.174 68.741 -0.563 1.00 25.33 6 ARG D C 1
ATOM 1549 O O . ARG D 1 6 ? 11.533 69.730 -0.948 1.00 25.36 6 ARG D O 1
ATOM 1557 N N . ASN D 1 7 ? 13.382 68.852 -0.011 1.00 21.65 7 ASN D N 1
ATOM 1558 C CA . ASN D 1 7 ? 13.918 70.163 0.309 1.00 19.78 7 ASN D CA 1
ATOM 1559 C C . ASN D 1 7 ? 15.130 70.451 -0.567 1.00 24.35 7 ASN D C 1
ATOM 1560 O O . ASN D 1 7 ? 16.138 69.749 -0.482 1.00 19.49 7 ASN D O 1
ATOM 1565 N N . GLN D 1 8 ? 15.023 71.473 -1.424 1.00 24.09 8 GLN D N 1
ATOM 1566 C CA . GLN D 1 8 ? 16.136 71.845 -2.314 1.00 25.06 8 GLN D CA 1
ATOM 1567 C C . GLN D 1 8 ? 16.141 73.372 -2.350 1.00 27.50 8 GLN D C 1
ATOM 1568 O O . GLN D 1 8 ? 15.495 73.981 -3.206 1.00 30.57 8 GLN D O 1
ATOM 1574 N N . LEU D 1 9 ? 16.897 73.977 -1.442 1.00 23.03 9 LEU D N 1
ATOM 1575 C CA . LEU D 1 9 ? 16.792 75.396 -1.127 1.00 22.88 9 LEU D CA 1
ATOM 1576 C C . LEU D 1 9 ? 17.984 76.145 -1.709 1.00 27.01 9 LEU D C 1
ATOM 1577 O O . LEU D 1 9 ? 19.118 75.957 -1.257 1.00 25.12 9 LEU D O 1
ATOM 1582 N N . ALA D 1 10 ? 17.716 77.038 -2.655 1.00 27.38 10 ALA D N 1
ATOM 1583 C CA . ALA D 1 10 ? 18.792 77.767 -3.315 1.00 25.86 10 ALA D CA 1
ATOM 1584 C C . ALA D 1 10 ? 19.464 78.752 -2.364 1.00 27.25 10 ALA D C 1
ATOM 1585 O O . ALA D 1 10 ? 18.833 79.337 -1.475 1.00 29.39 10 ALA D O 1
ATOM 1587 N N . GLY D 1 11 ? 20.771 78.906 -2.532 1.00 26.08 11 GLY D N 1
ATOM 1588 C CA . GLY D 1 11 ? 21.502 79.842 -1.698 1.00 26.73 11 GLY D CA 1
ATOM 1589 C C . GLY D 1 11 ? 22.892 80.067 -2.248 1.00 28.48 11 GLY D C 1
ATOM 1590 O O . GLY D 1 11 ? 23.297 79.471 -3.248 1.00 34.08 11 GLY D O 1
ATOM 1591 N N . LYS D 1 12 ? 23.618 80.955 -1.585 1.00 30.54 12 LYS D N 1
ATOM 1592 C CA . LYS D 1 12 ? 25.002 81.241 -1.945 1.00 31.94 12 LYS D CA 1
ATOM 1593 C C . LYS D 1 12 ? 25.943 80.782 -0.846 1.00 28.23 12 LYS D C 1
ATOM 1594 O O . LYS D 1 12 ? 25.659 80.958 0.339 1.00 25.02 12 LYS D O 1
ATOM 1600 N N . VAL D 1 13 ? 27.078 80.210 -1.248 1.00 26.60 13 VAL D N 1
ATOM 1601 C CA . VAL D 1 13 ? 28.068 79.779 -0.271 1.00 26.69 13 VAL D CA 1
ATOM 1602 C C . VAL D 1 13 ? 28.662 81.007 0.409 1.00 31.32 13 VAL D C 1
ATOM 1603 O O . VAL D 1 13 ? 29.233 81.885 -0.246 1.00 33.22 13 VAL D O 1
ATOM 1607 N N . VAL D 1 14 ? 28.560 81.064 1.735 1.00 30.04 14 VAL D N 1
ATOM 1608 C CA . VAL D 1 14 ? 29.190 82.150 2.471 1.00 30.60 14 VAL D CA 1
ATOM 1609 C C . VAL D 1 14 ? 30.473 81.708 3.158 1.00 30.39 14 VAL D C 1
ATOM 1610 O O . VAL D 1 14 ? 31.359 82.546 3.376 1.00 33.00 14 VAL D O 1
ATOM 1614 N N . SER D 1 15 ? 30.634 80.419 3.447 1.00 28.48 15 SER D N 1
ATOM 1615 C CA . SER D 1 15 ? 31.861 79.976 4.089 1.00 29.99 15 SER D CA 1
ATOM 1616 C C . SER D 1 15 ? 32.061 78.494 3.828 1.00 26.53 15 SER D C 1
ATOM 1617 O O . SER D 1 15 ? 31.097 77.749 3.639 1.00 27.65 15 SER D O 1
ATOM 1620 N N . ILE D 1 16 ? 33.328 78.082 3.812 1.00 25.73 16 ILE D N 1
ATOM 1621 C CA . ILE D 1 16 ? 33.702 76.671 3.736 1.00 24.54 16 ILE D CA 1
ATOM 1622 C C . ILE D 1 16 ? 34.810 76.453 4.753 1.00 28.19 16 ILE D C 1
ATOM 1623 O O . ILE D 1 16 ? 35.874 77.074 4.652 1.00 28.55 16 ILE D O 1
ATOM 1628 N N . LYS D 1 17 ? 34.562 75.602 5.741 1.00 27.26 17 LYS D N 1
ATOM 1629 C CA . LYS D 1 17 ? 35.580 75.228 6.715 1.00 29.06 17 LYS D CA 1
ATOM 1630 C C . LYS D 1 17 ? 36.107 73.847 6.345 1.00 27.87 17 LYS D C 1
ATOM 1631 O O . LYS D 1 17 ? 35.349 72.872 6.330 1.00 25.60 17 LYS D O 1
ATOM 1637 N N . GLU D 1 18 ? 37.393 73.772 6.020 1.00 25.72 18 GLU D N 1
ATOM 1638 C CA . GLU D 1 18 ? 37.978 72.524 5.549 1.00 27.46 18 GLU D CA 1
ATOM 1639 C C . GLU D 1 18 ? 38.387 71.664 6.732 1.00 25.62 18 GLU D C 1
ATOM 1640 O O . GLU D 1 18 ? 38.988 72.148 7.687 1.00 27.52 18 GLU D O 1
ATOM 1646 N N . GLY D 1 19 ? 38.081 70.380 6.652 1.00 23.41 19 GLY D N 1
ATOM 1647 C CA . GLY D 1 19 ? 38.509 69.444 7.670 1.00 26.56 19 GLY D CA 1
ATOM 1648 C C . GLY D 1 19 ? 39.406 68.398 7.050 1.00 30.11 19 GLY D C 1
ATOM 1649 O O . GLY D 1 19 ? 40.037 68.661 6.021 1.00 30.33 19 GLY D O 1
ATOM 1650 N N . ALA D 1 20 ? 39.485 67.217 7.661 1.00 30.49 20 ALA D N 1
ATOM 1651 C CA . ALA D 1 20 ? 40.384 66.182 7.161 1.00 29.18 20 ALA D CA 1
ATOM 1652 C C . ALA D 1 20 ? 39.773 65.423 5.984 1.00 29.80 20 ALA D C 1
ATOM 1653 O O . ALA D 1 20 ? 40.338 65.390 4.884 1.00 30.33 20 ALA D O 1
ATOM 1655 N N . VAL D 1 21 ? 38.615 64.807 6.204 1.00 23.09 21 VAL D N 1
ATOM 1656 C CA . VAL D 1 21 ? 37.860 64.143 5.148 1.00 22.42 21 VAL D CA 1
ATOM 1657 C C . VAL D 1 21 ? 36.507 64.805 4.887 1.00 19.63 21 VAL D C 1
ATOM 1658 O O . VAL D 1 21 ? 35.881 64.520 3.849 1.00 21.20 21 VAL D O 1
ATOM 1662 N N . ASN D 1 22 ? 36.018 65.629 5.807 1.00 20.15 22 ASN D N 1
ATOM 1663 C CA . ASN D 1 22 ? 34.780 66.377 5.648 1.00 22.13 22 ASN D CA 1
ATOM 1664 C C . ASN D 1 22 ? 35.066 67.869 5.740 1.00 20.64 22 ASN D C 1
ATOM 1665 O O . ASN D 1 22 ? 36.089 68.293 6.274 1.00 19.51 22 ASN D O 1
ATOM 1670 N N . GLY D 1 23 ? 34.131 68.664 5.217 1.00 17.39 23 GLY D N 1
ATOM 1671 C CA . GLY D 1 23 ? 34.124 70.088 5.447 1.00 19.77 23 GLY D CA 1
ATOM 1672 C C . GLY D 1 23 ? 32.707 70.529 5.742 1.00 21.31 23 GLY D C 1
ATOM 1673 O O . GLY D 1 23 ? 31.737 69.766 5.555 1.00 18.99 23 GLY D O 1
ATOM 1674 N N . ILE D 1 24 ? 32.591 71.766 6.207 1.00 18.10 24 ILE D N 1
ATOM 1675 C CA . ILE D 1 24 ? 31.284 72.337 6.503 1.00 19.65 24 ILE D CA 1
ATOM 1676 C C . ILE D 1 24 ? 31.062 73.548 5.601 1.00 22.31 24 ILE D C 1
ATOM 1677 O O . ILE D 1 24 ? 31.840 74.512 5.621 1.00 24.17 24 ILE D O 1
ATOM 1682 N N . VAL D 1 25 ? 30.003 73.478 4.805 1.00 19.43 25 VAL D N 1
ATOM 1683 C CA . VAL D 1 25 ? 29.606 74.518 3.861 1.00 20.80 25 VAL D CA 1
ATOM 1684 C C . VAL D 1 25 ? 28.424 75.253 4.471 1.00 23.82 25 VAL D C 1
ATOM 1685 O O . VAL D 1 25 ? 27.471 74.615 4.926 1.00 19.77 25 VAL D O 1
ATOM 1689 N N . VAL D 1 26 ? 28.474 76.585 4.499 1.00 22.74 26 VAL D N 1
ATOM 1690 C CA . VAL D 1 26 ? 27.347 77.387 4.975 1.00 24.46 26 VAL D CA 1
ATOM 1691 C C . VAL D 1 26 ? 26.745 78.121 3.788 1.00 26.64 26 VAL D C 1
ATOM 1692 O O . VAL D 1 26 ? 27.462 78.781 3.030 1.00 26.87 26 VAL D O 1
ATOM 1696 N N . LEU D 1 27 ? 25.434 78.002 3.631 1.00 23.13 27 LEU D N 1
ATOM 1697 C CA . LEU D 1 27 ? 24.700 78.568 2.513 1.00 26.46 27 LEU D CA 1
ATOM 1698 C C . LEU D 1 27 ? 23.740 79.623 3.051 1.00 31.66 27 LEU D C 1
ATOM 1699 O O . LEU D 1 27 ? 23.018 79.368 4.019 1.00 30.18 27 LEU D O 1
ATOM 1704 N N . ASP D 1 28 ? 23.759 80.814 2.459 1.00 29.54 28 ASP D N 1
ATOM 1705 C CA . ASP D 1 28 ? 22.763 81.845 2.743 1.00 31.11 28 ASP D CA 1
ATOM 1706 C C . ASP D 1 28 ? 21.579 81.557 1.835 1.00 29.51 28 ASP D C 1
ATOM 1707 O O . ASP D 1 28 ? 21.715 81.603 0.605 1.00 31.65 28 ASP D O 1
ATOM 1712 N N . ILE D 1 29 ? 20.442 81.178 2.426 1.00 28.04 29 ILE D N 1
ATOM 1713 C CA . ILE D 1 29 ? 19.269 80.818 1.641 1.00 29.18 29 ILE D CA 1
ATOM 1714 C C . ILE D 1 29 ? 18.241 81.946 1.595 1.00 33.54 29 ILE D C 1
ATOM 1715 O O . ILE D 1 29 ? 17.135 81.747 1.087 1.00 36.48 29 ILE D O 1
ATOM 1720 N N . GLY D 1 30 ? 18.582 83.124 2.099 1.00 34.86 30 GLY D N 1
ATOM 1721 C CA . GLY D 1 30 ? 17.667 84.243 2.067 1.00 41.67 30 GLY D CA 1
ATOM 1722 C C . GLY D 1 30 ? 16.697 84.245 3.233 1.00 42.57 30 GLY D C 1
ATOM 1723 O O . GLY D 1 30 ? 16.516 83.255 3.952 1.00 40.87 30 GLY D O 1
ATOM 1724 N N . GLY D 1 31 ? 16.027 85.383 3.393 1.00 42.70 31 GLY D N 1
ATOM 1725 C CA . GLY D 1 31 ? 15.133 85.543 4.517 1.00 40.23 31 GLY D CA 1
ATOM 1726 C C . GLY D 1 31 ? 15.831 85.537 5.854 1.00 40.53 31 GLY D C 1
ATOM 1727 O O . GLY D 1 31 ? 15.205 85.217 6.867 1.00 41.82 31 GLY D O 1
ATOM 1728 N N . GLY D 1 32 ? 17.125 85.860 5.885 1.00 43.89 32 GLY D N 1
ATOM 1729 C CA . GLY D 1 32 ? 17.900 85.833 7.109 1.00 36.19 32 GLY D CA 1
ATOM 1730 C C . GLY D 1 32 ? 18.303 84.459 7.595 1.00 39.28 32 GLY D C 1
ATOM 1731 O O . GLY D 1 32 ? 18.843 84.344 8.703 1.00 42.37 32 GLY D O 1
ATOM 1732 N N . ASN D 1 33 ? 18.063 83.415 6.805 1.00 37.24 33 ASN D N 1
ATOM 1733 C CA . ASN D 1 33 ? 18.394 82.049 7.186 1.00 36.53 33 ASN D CA 1
ATOM 1734 C C . ASN D 1 33 ? 19.640 81.536 6.473 1.00 32.18 33 ASN D C 1
ATOM 1735 O O . ASN D 1 33 ? 19.866 81.816 5.287 1.00 31.82 33 ASN D O 1
ATOM 1740 N N . GLN D 1 34 ? 20.438 80.779 7.223 1.00 32.81 34 GLN D N 1
ATOM 1741 C CA . GLN D 1 34 ? 21.609 80.068 6.734 1.00 29.13 34 GLN D CA 1
ATOM 1742 C C . GLN D 1 34 ? 21.448 78.586 7.033 1.00 29.59 34 GLN D C 1
ATOM 1743 O O . GLN D 1 34 ? 20.794 78.199 8.005 1.00 29.84 34 GLN D O 1
ATOM 1749 N N . ILE D 1 35 ? 22.036 77.755 6.180 1.00 27.49 35 ILE D N 1
ATOM 1750 C CA . ILE D 1 35 ? 22.022 76.308 6.373 1.00 25.83 35 ILE D CA 1
ATOM 1751 C C . ILE D 1 35 ? 23.457 75.808 6.348 1.00 24.73 35 ILE D C 1
ATOM 1752 O O . ILE D 1 35 ? 24.229 76.195 5.469 1.00 24.52 35 ILE D O 1
ATOM 1757 N N . SER D 1 36 ? 23.822 74.989 7.327 1.00 22.54 36 SER D N 1
ATOM 1758 C CA . SER D 1 36 ? 25.139 74.373 7.401 1.00 22.45 36 SER D CA 1
ATOM 1759 C C . SER D 1 36 ? 25.058 72.928 6.925 1.00 22.85 36 SER D C 1
ATOM 1760 O O . SER D 1 36 ? 24.128 72.201 7.277 1.00 21.39 36 SER D O 1
ATOM 1763 N N . SER D 1 37 ? 26.046 72.517 6.136 1.00 18.96 37 SER D N 1
ATOM 1764 C CA . SER D 1 37 ? 26.087 71.202 5.507 1.00 20.20 37 SER D CA 1
ATOM 1765 C C . SER D 1 37 ? 27.447 70.572 5.765 1.00 19.96 37 SER D C 1
ATOM 1766 O O . SER D 1 37 ? 28.477 71.182 5.464 1.00 19.34 37 SER D O 1
ATOM 1769 N N . THR D 1 38 ? 27.455 69.367 6.322 1.00 16.86 38 THR D N 1
ATOM 1770 C CA . THR D 1 38 ? 28.688 68.626 6.566 1.00 19.85 38 THR D CA 1
ATOM 1771 C C . THR D 1 38 ? 28.802 67.537 5.501 1.00 17.61 38 THR D C 1
ATOM 1772 O O . THR D 1 38 ? 28.048 66.563 5.524 1.00 17.22 38 THR D O 1
ATOM 1776 N N . ILE D 1 39 ? 29.734 67.704 4.552 1.00 18.41 39 ILE D N 1
ATOM 1777 C CA . ILE D 1 39 ? 29.862 66.791 3.416 1.00 17.58 39 ILE D CA 1
ATOM 1778 C C . ILE D 1 39 ? 31.339 66.486 3.213 1.00 18.96 39 ILE D C 1
ATOM 1779 O O . ILE D 1 39 ? 32.206 67.097 3.827 1.00 17.17 39 ILE D O 1
ATOM 1784 N N . SER D 1 40 ? 31.620 65.542 2.321 1.00 17.56 40 SER D N 1
ATOM 1785 C CA . SER D 1 40 ? 33.004 65.120 2.111 1.00 18.47 40 SER D CA 1
ATOM 1786 C C . SER D 1 40 ? 33.829 66.212 1.434 1.00 20.73 40 SER D C 1
ATOM 1787 O O . SER D 1 40 ? 33.333 66.957 0.580 1.00 20.80 40 SER D O 1
ATOM 1790 N N . MET D 1 41 ? 35.109 66.299 1.813 1.00 18.73 41 MET D N 1
ATOM 1791 C CA . MET D 1 41 ? 36.028 67.213 1.133 1.00 22.17 41 MET D CA 1
ATOM 1792 C C . MET D 1 41 ? 36.089 66.917 -0.366 1.00 22.10 41 MET D C 1
ATOM 1793 O O . MET D 1 41 ? 36.174 67.838 -1.191 1.00 22.67 41 MET D O 1
ATOM 1798 N N . ASP D 1 42 ? 36.050 65.633 -0.741 1.00 22.85 42 ASP D N 1
ATOM 1799 C CA . ASP D 1 42 ? 36.049 65.294 -2.160 1.00 23.42 42 ASP D CA 1
ATOM 1800 C C . ASP D 1 42 ? 34.863 65.911 -2.880 1.00 23.25 42 ASP D C 1
ATOM 1801 O O . ASP D 1 42 ? 35.009 66.393 -4.006 1.00 22.00 42 ASP D O 1
ATOM 1806 N N . SER D 1 43 ? 33.675 65.885 -2.270 1.00 19.90 43 SER D N 1
ATOM 1807 C CA . SER D 1 43 ? 32.515 66.481 -2.928 1.00 20.61 43 SER D CA 1
ATOM 1808 C C . SER D 1 43 ? 32.642 67.995 -3.019 1.00 21.40 43 SER D C 1
ATOM 1809 O O . SER D 1 43 ? 32.239 68.591 -4.025 1.00 22.02 43 SER D O 1
ATOM 1812 N N . ILE D 1 44 ? 33.166 68.631 -1.971 1.00 19.84 44 ILE D N 1
ATOM 1813 C CA . ILE D 1 44 ? 33.376 70.077 -2.004 1.00 22.43 44 ILE D CA 1
ATOM 1814 C C . ILE D 1 44 ? 34.284 70.432 -3.172 1.00 24.79 44 ILE D C 1
ATOM 1815 O O . ILE D 1 44 ? 34.041 71.403 -3.901 1.00 24.22 44 ILE D O 1
ATOM 1820 N N . ARG D 1 45 ? 35.334 69.636 -3.383 1.00 25.54 45 ARG D N 1
ATOM 1821 C CA . ARG D 1 45 ? 36.232 69.893 -4.506 1.00 23.66 45 ARG D CA 1
ATOM 1822 C C . ARG D 1 45 ? 35.565 69.580 -5.852 1.00 25.41 45 ARG D C 1
ATOM 1823 O O . ARG D 1 45 ? 35.645 70.377 -6.794 1.00 28.19 45 ARG D O 1
ATOM 1831 N N . GLU D 1 46 ? 34.890 68.428 -5.963 1.00 24.10 46 GLU D N 1
ATOM 1832 C CA . GLU D 1 46 ? 34.271 68.010 -7.224 1.00 24.61 46 GLU D CA 1
ATOM 1833 C C . GLU D 1 46 ? 33.162 68.944 -7.675 1.00 28.14 46 GLU D C 1
ATOM 1834 O O . GLU D 1 46 ? 32.979 69.143 -8.880 1.00 28.32 46 GLU D O 1
ATOM 1840 N N . LEU D 1 47 ? 32.417 69.526 -6.738 1.00 23.33 47 LEU D N 1
ATOM 1841 C CA . LEU D 1 47 ? 31.389 70.496 -7.088 1.00 23.50 47 LEU D CA 1
ATOM 1842 C C . LEU D 1 47 ? 31.950 71.891 -7.330 1.00 25.97 47 LEU D C 1
ATOM 1843 O O . LEU D 1 47 ? 31.181 72.800 -7.667 1.00 24.56 47 LEU D O 1
ATOM 1848 N N . GLY D 1 48 ? 33.257 72.082 -7.166 1.00 26.96 48 GLY D N 1
ATOM 1849 C CA . GLY D 1 48 ? 33.853 73.394 -7.385 1.00 23.73 48 GLY D CA 1
ATOM 1850 C C . GLY D 1 48 ? 33.354 74.480 -6.457 1.00 27.88 48 GLY D C 1
ATOM 1851 O O . GLY D 1 48 ? 33.351 75.656 -6.836 1.00 29.26 48 GLY D O 1
ATOM 1852 N N . LEU D 1 49 ? 32.947 74.129 -5.239 1.00 25.58 49 LEU D N 1
ATOM 1853 C CA . LEU D 1 49 ? 32.365 75.113 -4.332 1.00 26.07 49 LEU D CA 1
ATOM 1854 C C . LEU D 1 49 ? 33.402 76.143 -3.897 1.00 28.64 49 LEU D C 1
ATOM 1855 O O . LEU D 1 49 ? 34.524 75.800 -3.508 1.00 27.27 49 LEU D O 1
ATOM 1860 N N . GLN D 1 50 ? 33.017 77.411 -3.957 1.00 29.35 50 GLN D N 1
ATOM 1861 C CA . GLN D 1 50 ? 33.827 78.506 -3.444 1.00 29.73 50 GLN D CA 1
ATOM 1862 C C . GLN D 1 50 ? 32.896 79.442 -2.696 1.00 27.78 50 GLN D C 1
ATOM 1863 O O . GLN D 1 50 ? 31.684 79.418 -2.906 1.00 30.20 50 GLN D O 1
ATOM 1869 N N . VAL D 1 51 ? 33.469 80.294 -1.846 1.00 31.15 51 VAL D N 1
ATOM 1870 C CA . VAL D 1 51 ? 32.678 81.382 -1.286 1.00 29.12 51 VAL D CA 1
ATOM 1871 C C . VAL D 1 51 ? 32.090 82.186 -2.434 1.00 29.56 51 VAL D C 1
ATOM 1872 O O . VAL D 1 51 ? 32.811 82.623 -3.340 1.00 31.79 51 VAL D O 1
ATOM 1876 N N . GLY D 1 52 ? 30.769 82.361 -2.417 1.00 29.79 52 GLY D N 1
ATOM 1877 C CA . GLY D 1 52 ? 30.067 83.011 -3.502 1.00 30.74 52 GLY D CA 1
ATOM 1878 C C . GLY D 1 52 ? 29.404 82.081 -4.503 1.00 32.73 52 GLY D C 1
ATOM 1879 O O . GLY D 1 52 ? 28.609 82.559 -5.324 1.00 35.26 52 GLY D O 1
ATOM 1880 N N . SER D 1 53 ? 29.717 80.783 -4.487 1.00 28.78 53 SER D N 1
ATOM 1881 C CA . SER D 1 53 ? 29.085 79.857 -5.422 1.00 30.40 53 SER D CA 1
ATOM 1882 C C . SER D 1 53 ? 27.577 79.802 -5.199 1.00 31.91 53 SER D C 1
ATOM 1883 O O . SER D 1 53 ? 27.098 79.852 -4.060 1.00 30.29 53 SER D O 1
ATOM 1886 N N . ASP D 1 54 ? 26.824 79.698 -6.300 1.00 32.41 54 ASP D N 1
ATOM 1887 C CA . ASP D 1 54 ? 25.396 79.402 -6.227 1.00 28.25 54 ASP D CA 1
ATOM 1888 C C . ASP D 1 54 ? 25.191 77.903 -6.049 1.00 28.33 54 ASP D C 1
ATOM 1889 O O . ASP D 1 54 ? 25.735 77.097 -6.808 1.00 27.57 54 ASP D O 1
ATOM 1894 N N . ALA D 1 55 ? 24.359 77.526 -5.088 1.00 26.32 55 ALA D N 1
ATOM 1895 C CA . ALA D 1 55 ? 24.203 76.123 -4.769 1.00 25.44 55 ALA D CA 1
ATOM 1896 C C . ALA D 1 55 ? 22.826 75.910 -4.155 1.00 26.70 55 ALA D C 1
ATOM 1897 O O . ALA D 1 55 ? 21.995 76.820 -4.110 1.00 26.27 55 ALA D O 1
ATOM 1899 N N . TYR D 1 56 ? 22.580 74.688 -3.692 1.00 23.06 56 TYR D N 1
ATOM 1900 C CA . TYR D 1 56 ? 21.322 74.331 -3.057 1.00 22.55 56 TYR D CA 1
ATOM 1901 C C . TYR D 1 56 ? 21.624 73.484 -1.836 1.00 24.64 56 TYR D C 1
ATOM 1902 O O . TYR D 1 56 ? 22.495 72.613 -1.887 1.00 19.16 56 TYR D O 1
ATOM 1911 N N . ALA D 1 57 ? 20.883 73.724 -0.761 1.00 23.65 57 ALA D N 1
ATOM 1912 C CA . ALA D 1 57 ? 20.860 72.819 0.380 1.00 20.63 57 ALA D CA 1
ATOM 1913 C C . ALA D 1 57 ? 19.800 71.762 0.101 1.00 20.56 57 ALA D C 1
ATOM 1914 O O . ALA D 1 57 ? 18.630 72.094 -0.121 1.00 20.10 57 ALA D O 1
ATOM 1916 N N . VAL D 1 58 ? 20.209 70.497 0.067 1.00 17.79 58 VAL D N 1
ATOM 1917 C CA . VAL D 1 58 ? 19.334 69.402 -0.320 1.00 17.88 58 VAL D CA 1
ATOM 1918 C C . VAL D 1 58 ? 19.149 68.514 0.899 1.00 19.90 58 VAL D C 1
ATOM 1919 O O . VAL D 1 58 ? 20.129 68.014 1.465 1.00 16.95 58 VAL D O 1
ATOM 1923 N N . ILE D 1 59 ? 17.901 68.341 1.320 1.00 15.79 59 ILE D N 1
ATOM 1924 C CA . ILE D 1 59 ? 17.572 67.628 2.557 1.00 16.75 59 ILE D CA 1
ATOM 1925 C C . ILE D 1 59 ? 16.391 66.704 2.315 1.00 18.89 59 ILE D C 1
ATOM 1926 O O . ILE D 1 59 ? 15.329 67.143 1.835 1.00 21.53 59 ILE D O 1
ATOM 1931 N N . LYS D 1 60 ? 16.591 65.421 2.641 1.00 17.11 60 LYS D N 1
ATOM 1932 C CA . LYS D 1 60 ? 15.520 64.434 2.595 1.00 19.75 60 LYS D CA 1
ATOM 1933 C C . LYS D 1 60 ? 14.504 64.732 3.696 1.00 17.60 60 LYS D C 1
ATOM 1934 O O . LYS D 1 60 ? 14.873 65.167 4.791 1.00 18.28 60 LYS D O 1
ATOM 1940 N N . ALA D 1 61 ? 13.211 64.536 3.396 1.00 19.16 61 ALA D N 1
ATOM 1941 C CA . ALA D 1 61 ? 12.179 64.926 4.365 1.00 18.35 61 ALA D CA 1
ATOM 1942 C C . ALA D 1 61 ? 12.292 64.138 5.665 1.00 17.37 61 ALA D C 1
ATOM 1943 O O . ALA D 1 61 ? 12.004 64.674 6.744 1.00 18.72 61 ALA D O 1
ATOM 1945 N N . THR D 1 62 ? 12.711 62.872 5.588 1.00 16.93 62 THR D N 1
ATOM 1946 C CA . THR D 1 62 ? 12.859 62.043 6.777 1.00 18.62 62 THR D CA 1
ATOM 1947 C C . THR D 1 62 ? 14.020 62.494 7.654 1.00 17.90 62 THR D C 1
ATOM 1948 O O . THR D 1 62 ? 14.186 61.971 8.760 1.00 18.63 62 THR D O 1
ATOM 1952 N N . SER D 1 63 ? 14.820 63.441 7.193 1.00 15.82 63 SER D N 1
ATOM 1953 C CA . SER D 1 63 ? 15.913 63.982 7.985 1.00 19.35 63 SER D CA 1
ATOM 1954 C C . SER D 1 63 ? 15.529 65.222 8.777 1.00 17.77 63 SER D C 1
ATOM 1955 O O . SER D 1 63 ? 16.360 65.722 9.534 1.00 18.16 63 SER D O 1
ATOM 1958 N N . VAL D 1 64 ? 14.320 65.757 8.601 1.00 16.75 64 VAL D N 1
ATOM 1959 C CA . VAL D 1 64 ? 13.928 67.013 9.223 1.00 14.10 64 VAL D CA 1
ATOM 1960 C C . VAL D 1 64 ? 13.045 66.704 10.426 1.00 17.36 64 VAL D C 1
ATOM 1961 O O . VAL D 1 64 ? 12.017 66.029 10.302 1.00 15.45 64 VAL D O 1
ATOM 1965 N N . MET D 1 65 ? 13.429 67.216 11.577 1.00 16.57 65 MET D N 1
ATOM 1966 C CA . MET D 1 65 ? 12.601 67.167 12.768 1.00 18.01 65 MET D CA 1
ATOM 1967 C C . MET D 1 65 ? 11.861 68.493 12.907 1.00 16.92 65 MET D C 1
ATOM 1968 O O . MET D 1 65 ? 12.207 69.481 12.258 1.00 16.16 65 MET D O 1
ATOM 1973 N N . ILE D 1 66 ? 10.810 68.503 13.733 1.00 19.02 66 ILE D N 1
ATOM 1974 C CA . ILE D 1 66 ? 10.077 69.729 14.059 1.00 18.81 66 ILE D CA 1
ATOM 1975 C C . ILE D 1 66 ? 10.291 70.034 15.531 1.00 16.32 66 ILE D C 1
ATOM 1976 O O . ILE D 1 66 ? 10.189 69.133 16.378 1.00 17.67 66 ILE D O 1
ATOM 1981 N N . GLY D 1 67 ? 10.596 71.293 15.833 1.00 18.89 67 GLY D N 1
ATOM 1982 C CA . GLY D 1 67 ? 10.656 71.754 17.208 1.00 21.49 67 GLY D CA 1
ATOM 1983 C C . GLY D 1 67 ? 9.654 72.866 17.458 1.00 22.30 67 GLY D C 1
ATOM 1984 O O . GLY D 1 67 ? 9.219 73.525 16.510 1.00 20.34 67 GLY D O 1
ATOM 1985 N N . ILE D 1 68 ? 9.293 73.098 18.722 1.00 21.56 68 ILE D N 1
ATOM 1986 C CA . ILE D 1 68 ? 8.445 74.227 19.096 1.00 23.51 68 ILE D CA 1
ATOM 1987 C C . ILE D 1 68 ? 9.037 74.883 20.341 1.00 25.39 68 ILE D C 1
ATOM 1988 O O . ILE D 1 68 ? 9.803 74.267 21.088 1.00 21.66 68 ILE D O 1
ATOM 1993 N N . ASP D 1 69 ? 8.661 76.149 20.577 1.00 25.77 69 ASP D N 1
ATOM 1994 C CA . ASP D 1 69 ? 9.107 76.805 21.809 1.00 26.81 69 ASP D CA 1
ATOM 1995 C C . ASP D 1 69 ? 8.550 76.116 23.048 1.00 27.01 69 ASP D C 1
ATOM 1996 O O . ASP D 1 69 ? 9.279 75.910 24.026 1.00 31.21 69 ASP D O 1
ATOM 2001 N N . ASP D 1 70 ? 7.263 75.769 23.041 1.00 28.64 70 ASP D N 1
ATOM 2002 C CA . ASP D 1 70 ? 6.637 75.050 24.160 1.00 31.76 70 ASP D CA 1
ATOM 2003 C C . ASP D 1 70 ? 6.798 75.826 25.472 1.00 31.45 70 ASP D C 1
ATOM 2004 O O . ASP D 1 70 ? 7.144 75.278 26.521 1.00 32.27 70 ASP D O 1
ATOM 2009 N N . TRP D 1 71 ? 6.549 77.122 25.409 1.00 29.77 71 TRP D N 1
ATOM 2010 C CA . TRP D 1 71 ? 6.729 77.949 26.597 1.00 33.76 71 TRP D CA 1
ATOM 2011 C C . TRP D 1 71 ? 5.658 77.692 27.659 1.00 39.65 71 TRP D C 1
ATOM 2012 O O . TRP D 1 71 ? 4.617 77.091 27.378 1.00 43.28 71 TRP D O 1
ATOM 2023 N N . MET E 1 1 ? 25.264 39.865 14.008 1.00 28.42 1 MET E N 1
ATOM 2024 C CA . MET E 1 1 ? 23.945 40.450 14.180 1.00 29.61 1 MET E CA 1
ATOM 2025 C C . MET E 1 1 ? 23.245 40.453 12.834 1.00 27.95 1 MET E C 1
ATOM 2026 O O . MET E 1 1 ? 23.892 40.548 11.796 1.00 26.84 1 MET E O 1
ATOM 2031 N N . LYS E 1 2 ? 21.925 40.315 12.858 1.00 26.15 2 LYS E N 1
ATOM 2032 C CA . LYS E 1 2 ? 21.093 40.484 11.678 1.00 26.09 2 LYS E CA 1
ATOM 2033 C C . LYS E 1 2 ? 20.288 41.774 11.802 1.00 29.59 2 LYS E C 1
ATOM 2034 O O . LYS E 1 2 ? 19.761 42.075 12.878 1.00 24.67 2 LYS E O 1
ATOM 2040 N N . LEU E 1 3 ? 20.242 42.561 10.721 1.00 25.07 3 LEU E N 1
ATOM 2041 C CA . LEU E 1 3 ? 19.814 43.954 10.795 1.00 25.63 3 LEU E CA 1
ATOM 2042 C C . LEU E 1 3 ? 18.557 44.227 9.978 1.00 25.82 3 LEU E C 1
ATOM 2043 O O . LEU E 1 3 ? 18.323 43.613 8.930 1.00 22.97 3 LEU E O 1
ATOM 2048 N N . SER E 1 4 ? 17.776 45.208 10.441 1.00 21.88 4 SER E N 1
ATOM 2049 C CA . SER E 1 4 ? 16.575 45.618 9.722 1.00 20.57 4 SER E CA 1
ATOM 2050 C C . SER E 1 4 ? 16.895 46.353 8.423 1.00 22.17 4 SER E C 1
ATOM 2051 O O . SER E 1 4 ? 16.046 46.398 7.526 1.00 19.90 4 SER E O 1
ATOM 2054 N N . ALA E 1 5 ? 18.085 46.936 8.311 1.00 21.75 5 ALA E N 1
ATOM 2055 C CA . ALA E 1 5 ? 18.439 47.737 7.142 1.00 20.78 5 ALA E CA 1
ATOM 2056 C C . ALA E 1 5 ? 18.155 46.970 5.864 1.00 23.40 5 ALA E C 1
ATOM 2057 O O . ALA E 1 5 ? 18.647 45.854 5.671 1.00 22.49 5 ALA E O 1
ATOM 2059 N N . ARG E 1 6 ? 17.338 47.571 4.995 1.00 21.54 6 ARG E N 1
ATOM 2060 C CA . ARG E 1 6 ? 16.936 46.894 3.773 1.00 24.64 6 ARG E CA 1
ATOM 2061 C C . ARG E 1 6 ? 18.094 46.748 2.801 1.00 26.32 6 ARG E C 1
ATOM 2062 O O . ARG E 1 6 ? 18.009 45.910 1.898 1.00 27.18 6 ARG E O 1
ATOM 2070 N N . ASN E 1 7 ? 19.170 47.533 2.954 1.00 24.29 7 ASN E N 1
ATOM 2071 C CA . ASN E 1 7 ? 20.270 47.487 1.995 1.00 19.31 7 ASN E CA 1
ATOM 2072 C C . ASN E 1 7 ? 21.533 46.961 2.661 1.00 22.18 7 ASN E C 1
ATOM 2073 O O . ASN E 1 7 ? 22.047 47.575 3.602 1.00 21.70 7 ASN E O 1
ATOM 2078 N N . GLN E 1 8 ? 22.009 45.798 2.191 1.00 23.58 8 GLN E N 1
ATOM 2079 C CA . GLN E 1 8 ? 23.222 45.153 2.718 1.00 24.98 8 GLN E CA 1
ATOM 2080 C C . GLN E 1 8 ? 23.969 44.563 1.520 1.00 24.57 8 GLN E C 1
ATOM 2081 O O . GLN E 1 8 ? 23.663 43.459 1.070 1.00 28.80 8 GLN E O 1
ATOM 2087 N N . LEU E 1 9 ? 24.916 45.330 0.985 1.00 23.04 9 LEU E N 1
ATOM 2088 C CA . LEU E 1 9 ? 25.529 45.078 -0.317 1.00 25.47 9 LEU E CA 1
ATOM 2089 C C . LEU E 1 9 ? 26.978 44.623 -0.145 1.00 24.91 9 LEU E C 1
ATOM 2090 O O . LEU E 1 9 ? 27.819 45.387 0.339 1.00 22.16 9 LEU E O 1
ATOM 2095 N N . ALA E 1 10 ? 27.273 43.394 -0.565 1.00 27.22 10 ALA E N 1
ATOM 2096 C CA . ALA E 1 10 ? 28.619 42.845 -0.410 1.00 19.97 10 ALA E CA 1
ATOM 2097 C C . ALA E 1 10 ? 29.602 43.513 -1.366 1.00 24.88 10 ALA E C 1
ATOM 2098 O O . ALA E 1 10 ? 29.264 43.818 -2.510 1.00 26.09 10 ALA E O 1
ATOM 2100 N N . GLY E 1 11 ? 30.831 43.712 -0.900 1.00 26.29 11 GLY E N 1
ATOM 2101 C CA . GLY E 1 11 ? 31.852 44.309 -1.745 1.00 30.64 11 GLY E CA 1
ATOM 2102 C C . GLY E 1 11 ? 33.228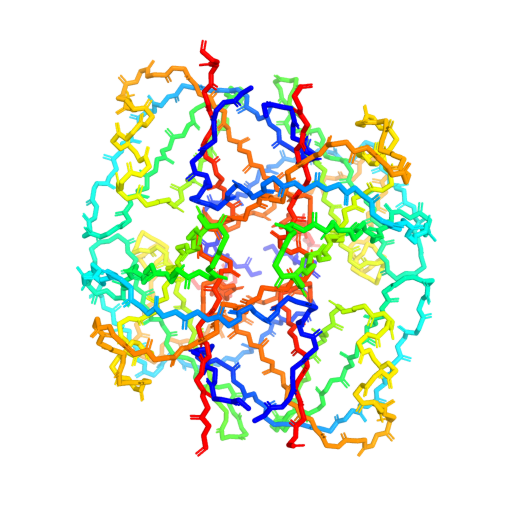 44.189 -1.122 1.00 27.69 11 GLY E C 1
ATOM 2103 O O . GLY E 1 11 ? 33.398 43.650 -0.025 1.00 30.17 11 GLY E O 1
ATOM 2104 N N . LYS E 1 12 ? 34.217 44.682 -1.861 1.00 25.13 12 LYS E N 1
ATOM 2105 C CA . LYS E 1 12 ? 35.603 44.704 -1.411 1.00 26.05 12 LYS E CA 1
ATOM 2106 C C . LYS E 1 12 ? 36.101 46.134 -1.266 1.00 23.93 12 LYS E C 1
ATOM 2107 O O . LYS E 1 12 ? 35.828 46.987 -2.124 1.00 25.67 12 LYS E O 1
ATOM 2113 N N . VAL E 1 13 ? 36.861 46.392 -0.200 1.00 23.59 13 VAL E N 1
ATOM 2114 C CA . VAL E 1 13 ? 37.398 47.732 0.028 1.00 24.46 13 VAL E CA 1
ATOM 2115 C C . VAL E 1 13 ? 38.466 48.045 -1.020 1.00 30.09 13 VAL E C 1
ATOM 2116 O O . VAL E 1 13 ? 39.458 47.317 -1.159 1.00 26.83 13 VAL E O 1
ATOM 2120 N N . VAL E 1 14 ? 38.264 49.135 -1.758 1.00 25.89 14 VAL E N 1
ATOM 2121 C CA . VAL E 1 14 ? 39.234 49.623 -2.729 1.00 23.68 14 VAL E CA 1
ATOM 2122 C C . VAL E 1 14 ? 39.964 50.886 -2.289 1.00 24.59 14 VAL E C 1
ATOM 2123 O O . VAL E 1 14 ? 40.999 51.215 -2.889 1.00 24.89 14 VAL E O 1
ATOM 2127 N N . SER E 1 15 ? 39.458 51.626 -1.298 1.00 22.69 15 SER E N 1
ATOM 2128 C CA . SER E 1 15 ? 40.138 52.818 -0.813 1.00 22.12 15 SER E CA 1
ATOM 2129 C C . SER E 1 15 ? 39.712 53.111 0.619 1.00 24.86 15 SER E C 1
ATOM 2130 O O . SER E 1 15 ? 38.563 52.875 0.994 1.00 22.54 15 SER E O 1
ATOM 2133 N N . ILE E 1 16 ? 40.642 53.660 1.401 1.00 23.18 16 ILE E N 1
ATOM 2134 C CA . ILE E 1 16 ? 40.341 54.194 2.730 1.00 25.45 16 ILE E CA 1
ATOM 2135 C C . ILE E 1 16 ? 41.070 55.520 2.875 1.00 29.04 16 ILE E C 1
ATOM 2136 O O . ILE E 1 16 ? 42.303 55.568 2.778 1.00 27.53 16 ILE E O 1
ATOM 2141 N N . LYS E 1 17 ? 40.315 56.594 3.086 1.00 23.41 17 LYS E N 1
ATOM 2142 C CA . LYS E 1 17 ? 40.861 57.907 3.396 1.00 26.19 17 LYS E CA 1
ATOM 2143 C C . LYS E 1 17 ? 40.695 58.152 4.891 1.00 28.10 17 LYS E C 1
ATOM 2144 O O . LYS E 1 17 ? 39.566 58.213 5.391 1.00 23.45 17 LYS E O 1
ATOM 2150 N N . GLU E 1 18 ? 41.805 58.285 5.602 1.00 22.61 18 GLU E N 1
ATOM 2151 C CA . GLU E 1 18 ? 41.770 58.480 7.047 1.00 25.70 18 GLU E CA 1
ATOM 2152 C C . GLU E 1 18 ? 41.608 59.954 7.374 1.00 26.31 18 GLU E C 1
ATOM 2153 O O . GLU E 1 18 ? 42.188 60.816 6.705 1.00 26.87 18 GLU E O 1
ATOM 2159 N N . GLY E 1 19 ? 40.767 60.241 8.374 1.00 23.31 19 GLY E N 1
ATOM 2160 C CA . GLY E 1 19 ? 40.594 61.595 8.885 1.00 18.26 19 GLY E CA 1
ATOM 2161 C C . GLY E 1 19 ? 40.884 61.714 10.373 1.00 22.47 19 GLY E C 1
ATOM 2162 O O . GLY E 1 19 ? 41.663 60.933 10.911 1.00 28.92 19 GLY E O 1
ATOM 2163 N N . ALA E 1 20 ? 40.311 62.716 11.040 1.00 21.87 20 ALA E N 1
ATOM 2164 C CA . ALA E 1 20 ? 40.588 62.940 12.459 1.00 24.71 20 ALA E CA 1
ATOM 2165 C C . ALA E 1 20 ? 39.705 62.071 13.357 1.00 22.72 20 ALA E C 1
ATOM 2166 O O . ALA E 1 20 ? 40.201 61.326 14.216 1.00 22.42 20 ALA E O 1
ATOM 2168 N N . VAL E 1 21 ? 38.387 62.182 13.189 1.00 22.16 21 VAL E N 1
ATOM 2169 C CA . VAL E 1 21 ? 37.432 61.315 13.872 1.00 21.76 21 VAL E CA 1
ATOM 2170 C C . VAL E 1 21 ? 36.674 60.414 12.899 1.00 20.04 21 VAL E C 1
ATOM 2171 O O . VAL E 1 21 ? 36.164 59.366 13.323 1.00 17.78 21 VAL E O 1
ATOM 2175 N N . ASN E 1 22 ? 36.613 60.762 11.613 1.00 16.17 22 ASN E N 1
ATOM 2176 C CA . ASN E 1 22 ? 35.963 59.957 10.590 1.00 15.96 22 ASN E CA 1
ATOM 2177 C C . ASN E 1 22 ? 36.953 59.590 9.497 1.00 18.18 22 ASN E C 1
ATOM 2178 O O . ASN E 1 22 ? 38.010 60.201 9.368 1.00 20.91 22 ASN E O 1
ATOM 2183 N N . GLY E 1 23 ? 36.593 58.556 8.735 1.00 17.69 23 GLY E N 1
ATOM 2184 C CA . GLY E 1 23 ? 37.273 58.225 7.502 1.00 19.46 23 GLY E CA 1
ATOM 2185 C C . GLY E 1 23 ? 36.243 57.856 6.454 1.00 19.66 23 GLY E C 1
ATOM 2186 O O . GLY E 1 23 ? 35.058 57.649 6.759 1.00 17.96 23 GLY E O 1
ATOM 2187 N N . ILE E 1 24 ? 36.703 57.752 5.211 1.00 18.66 24 ILE E N 1
ATOM 2188 C CA . ILE E 1 24 ? 35.821 57.377 4.112 1.00 18.79 24 ILE E CA 1
ATOM 2189 C C . ILE E 1 24 ? 36.336 56.088 3.486 1.00 24.11 24 ILE E C 1
ATOM 2190 O O . ILE E 1 24 ? 37.498 56.005 3.058 1.00 22.15 24 ILE E O 1
ATOM 2195 N N . VAL E 1 25 ? 35.473 55.082 3.482 1.00 17.32 25 VAL E N 1
ATOM 2196 C CA . VAL E 1 25 ? 35.735 53.757 2.945 1.00 21.41 25 VAL E CA 1
ATOM 2197 C C . VAL E 1 25 ? 35.005 53.626 1.623 1.00 21.63 25 VAL E C 1
ATOM 2198 O O . VAL E 1 25 ? 33.802 53.904 1.544 1.00 20.12 25 VAL E O 1
ATOM 2202 N N . VAL E 1 26 ? 35.706 53.166 0.590 1.00 19.12 26 VAL E N 1
ATOM 2203 C CA . VAL E 1 26 ? 35.074 52.911 -0.696 1.00 20.00 26 VAL E CA 1
ATOM 2204 C C . VAL E 1 26 ? 35.026 51.409 -0.923 1.00 21.94 26 VAL E C 1
ATOM 2205 O O . VAL E 1 26 ? 36.058 50.731 -0.867 1.00 21.97 26 VAL E O 1
ATOM 2209 N N . LEU E 1 27 ? 33.834 50.903 -1.205 1.00 19.43 27 LEU E N 1
ATOM 2210 C CA . LEU E 1 27 ? 33.576 49.487 -1.426 1.00 22.63 27 LEU E CA 1
ATOM 2211 C C . LEU E 1 27 ? 33.147 49.292 -2.868 1.00 25.40 27 LEU E C 1
ATOM 2212 O O . LEU E 1 27 ? 32.171 49.900 -3.309 1.00 27.34 27 LEU E O 1
ATOM 2217 N N . ASP E 1 28 ? 33.834 48.417 -3.588 1.00 23.38 28 ASP E N 1
ATOM 2218 C CA . ASP E 1 28 ? 33.392 48.017 -4.917 1.00 25.53 28 ASP E CA 1
ATOM 2219 C C . ASP E 1 28 ? 32.436 46.844 -4.751 1.00 25.69 28 ASP E C 1
ATOM 2220 O O . ASP E 1 28 ? 32.827 45.791 -4.231 1.00 25.76 28 ASP E O 1
ATOM 2225 N N . ILE E 1 29 ? 31.172 47.056 -5.129 1.00 25.35 29 ILE E N 1
ATOM 2226 C CA . ILE E 1 29 ? 30.123 46.059 -4.932 1.00 26.21 29 ILE E CA 1
ATOM 2227 C C . ILE E 1 29 ? 29.835 45.272 -6.204 1.00 27.87 29 ILE E C 1
ATOM 2228 O O . ILE E 1 29 ? 28.807 44.595 -6.286 1.00 30.16 29 ILE E O 1
ATOM 2233 N N . GLY E 1 30 ? 30.695 45.376 -7.211 1.00 27.88 30 GLY E N 1
ATOM 2234 C CA . GLY E 1 30 ? 30.497 44.680 -8.463 1.00 29.12 30 GLY E CA 1
ATOM 2235 C C . GLY E 1 30 ? 29.637 45.475 -9.428 1.00 31.23 30 GLY E C 1
ATOM 2236 O O . GLY E 1 30 ? 29.002 46.472 -9.082 1.00 28.51 30 GLY E O 1
ATOM 2237 N N . GLY E 1 31 ? 29.639 45.026 -10.679 1.00 29.40 31 GLY E N 1
ATOM 2238 C CA . GLY E 1 31 ? 28.889 45.715 -11.711 1.00 28.86 31 GLY E CA 1
ATOM 2239 C C . GLY E 1 31 ? 29.346 47.125 -12.010 1.00 28.59 31 GLY E C 1
ATOM 2240 O O . GLY E 1 31 ? 28.580 47.905 -12.583 1.00 31.24 31 GLY E O 1
ATOM 2241 N N . GLY E 1 32 ? 30.581 47.477 -11.669 1.00 27.64 32 GLY E N 1
ATOM 2242 C CA . GLY E 1 32 ? 31.037 48.840 -11.875 1.00 27.45 32 GLY E CA 1
ATOM 2243 C C . GLY E 1 32 ? 30.547 49.862 -10.866 1.00 31.30 32 GLY E C 1
ATOM 2244 O O . GLY E 1 32 ? 30.736 51.063 -11.084 1.00 35.50 32 GLY E O 1
ATOM 2245 N N . ASN E 1 33 ? 29.904 49.438 -9.786 1.00 27.37 33 ASN E N 1
ATOM 2246 C CA . ASN E 1 33 ? 29.425 50.355 -8.766 1.00 27.06 33 ASN E CA 1
ATOM 2247 C C . ASN E 1 33 ? 30.335 50.342 -7.544 1.00 27.07 33 ASN E C 1
ATOM 2248 O O . ASN E 1 33 ? 30.788 49.280 -7.091 1.00 27.42 33 ASN E O 1
ATOM 2253 N N . GLN E 1 34 ? 30.603 51.535 -7.015 1.00 24.31 34 GLN E N 1
ATOM 2254 C CA . GLN E 1 34 ? 31.318 51.672 -5.760 1.00 24.76 34 GLN E CA 1
ATOM 2255 C C . GLN E 1 34 ? 30.473 52.522 -4.829 1.00 23.35 34 GLN E C 1
ATOM 2256 O O . GLN E 1 34 ? 29.879 53.517 -5.243 1.00 27.27 34 GLN E O 1
ATOM 2262 N N . ILE E 1 35 ? 30.543 52.194 -3.552 1.00 22.61 35 ILE E N 1
ATOM 2263 C CA . ILE E 1 35 ? 29.787 52.872 -2.516 1.00 20.35 35 ILE E CA 1
ATOM 2264 C C . ILE E 1 35 ? 30.780 53.445 -1.527 1.00 20.55 35 ILE E C 1
ATOM 2265 O O . ILE E 1 35 ? 31.676 52.738 -1.054 1.00 24.46 35 ILE E O 1
ATOM 2270 N N . SER E 1 36 ? 30.620 54.721 -1.224 1.00 19.52 36 SER E N 1
ATOM 2271 C CA . SER E 1 36 ? 31.465 55.417 -0.273 1.00 16.55 36 SER E CA 1
ATOM 2272 C C . SER E 1 36 ? 30.727 55.575 1.043 1.00 20.77 36 SER E C 1
ATOM 2273 O O . SER E 1 36 ? 29.558 55.960 1.057 1.00 19.47 36 SER E O 1
ATOM 2276 N N . SER E 1 37 ? 31.444 55.340 2.135 1.00 18.93 37 SER E N 1
ATOM 2277 C CA . SER E 1 37 ? 30.901 55.311 3.487 1.00 17.76 37 SER E CA 1
ATOM 2278 C C . SER E 1 37 ? 31.759 56.195 4.377 1.00 20.54 37 SER E C 1
ATOM 2279 O O . SER E 1 37 ? 32.973 55.993 4.475 1.00 18.11 37 SER E O 1
ATOM 2282 N N . THR E 1 38 ? 31.136 57.165 5.029 1.00 15.75 38 THR E N 1
ATOM 2283 C CA . THR E 1 38 ? 31.823 58.031 5.979 1.00 16.41 38 THR E CA 1
ATOM 2284 C C . THR E 1 38 ? 31.460 57.552 7.378 1.00 20.16 38 THR E C 1
ATOM 2285 O O . THR E 1 38 ? 30.306 57.695 7.808 1.00 15.84 38 THR E O 1
ATOM 2289 N N . ILE E 1 39 ? 32.437 56.951 8.070 1.00 16.73 39 ILE E N 1
ATOM 2290 C CA . ILE E 1 39 ? 32.226 56.331 9.379 1.00 16.29 39 ILE E CA 1
ATOM 2291 C C . ILE E 1 39 ? 33.377 56.717 10.304 1.00 18.40 39 ILE E C 1
ATOM 2292 O O . ILE E 1 39 ? 34.358 57.314 9.886 1.00 18.07 39 ILE E O 1
ATOM 2297 N N . SER E 1 40 ? 33.247 56.386 11.586 1.00 17.15 40 SER E N 1
ATOM 2298 C CA . SER E 1 40 ? 34.285 56.758 12.541 1.00 17.54 40 SER E CA 1
ATOM 2299 C C . SER E 1 40 ? 35.587 56.002 12.272 1.00 17.00 40 SER E C 1
ATOM 2300 O O . SER E 1 40 ? 35.595 54.850 11.816 1.00 17.19 40 SER E O 1
ATOM 2303 N N . MET E 1 41 ? 36.701 56.690 12.543 1.00 18.43 41 MET E N 1
ATOM 2304 C CA . MET E 1 41 ? 38.013 56.048 12.520 1.00 22.67 41 MET E CA 1
ATOM 2305 C C . MET E 1 41 ? 38.044 54.841 13.457 1.00 24.52 41 MET E C 1
ATOM 2306 O O . MET E 1 41 ? 38.686 53.817 13.162 1.00 24.37 41 MET E O 1
ATOM 2311 N N . ASP E 1 42 ? 37.363 54.951 14.602 1.00 21.45 42 ASP E N 1
ATOM 2312 C CA . ASP E 1 42 ? 37.311 53.833 15.531 1.00 23.61 42 ASP E CA 1
ATOM 2313 C C . ASP E 1 42 ? 36.683 52.609 14.888 1.00 23.64 42 ASP E C 1
ATOM 2314 O O . ASP E 1 42 ? 37.171 51.495 15.074 1.00 25.29 42 ASP E O 1
ATOM 2319 N N . SER E 1 43 ? 35.592 52.784 14.137 1.00 19.64 43 SER E N 1
ATOM 2320 C CA . SER E 1 43 ? 34.979 51.636 13.490 1.00 18.98 43 SER E CA 1
ATOM 2321 C C . SER E 1 43 ? 35.858 51.069 12.387 1.00 21.31 43 SER E C 1
ATOM 2322 O O . SER E 1 43 ? 35.868 49.852 12.158 1.00 20.91 43 SER E O 1
ATOM 2325 N N . ILE E 1 44 ? 36.539 51.938 11.642 1.00 20.87 44 ILE E N 1
ATOM 2326 C CA . ILE E 1 44 ? 37.431 51.448 10.601 1.00 22.42 44 ILE E CA 1
ATOM 2327 C C . ILE E 1 44 ? 38.490 50.537 11.213 1.00 21.69 44 ILE E C 1
ATOM 2328 O O . ILE E 1 44 ? 38.726 49.419 10.729 1.00 22.97 44 ILE E O 1
ATOM 2333 N N . ARG E 1 45 ? 39.073 50.958 12.338 1.00 23.84 45 ARG E N 1
ATOM 2334 C CA . ARG E 1 45 ? 40.086 50.123 12.991 1.00 26.50 45 ARG E CA 1
ATOM 2335 C C . ARG E 1 45 ? 39.467 48.888 13.643 1.00 27.25 45 ARG E C 1
ATOM 2336 O O . ARG E 1 45 ? 39.991 47.770 13.507 1.00 26.00 45 ARG E O 1
ATOM 2344 N N . GLU E 1 46 ? 38.341 49.061 14.340 1.00 22.88 46 GLU E N 1
ATOM 2345 C CA . GLU E 1 46 ? 37.710 47.938 15.018 1.00 23.06 46 GLU E CA 1
ATOM 2346 C C . GLU E 1 46 ? 37.263 46.860 14.041 1.00 24.50 46 GLU E C 1
ATOM 2347 O O . GLU E 1 46 ? 37.339 45.666 14.359 1.00 27.63 46 GLU E O 1
ATOM 2353 N N . LEU E 1 47 ? 36.813 47.241 12.843 1.00 20.94 47 LEU E N 1
ATOM 2354 C CA . LEU E 1 47 ? 36.461 46.226 11.859 1.00 22.00 47 LEU E CA 1
ATOM 2355 C C . LEU E 1 47 ? 37.670 45.718 11.081 1.00 21.49 47 LEU E C 1
ATOM 2356 O O . LEU E 1 47 ? 37.492 44.884 10.185 1.00 25.13 47 LEU E O 1
ATOM 2361 N N . GLY E 1 48 ? 38.866 46.227 11.375 1.00 23.86 48 GLY E N 1
ATOM 2362 C CA . GLY E 1 48 ? 40.081 45.776 10.700 1.00 27.23 48 GLY E CA 1
ATOM 2363 C C . GLY E 1 48 ? 40.104 46.040 9.211 1.00 30.92 48 GLY E C 1
ATOM 2364 O O . GLY E 1 48 ? 40.715 45.273 8.461 1.00 30.28 48 GLY E O 1
ATOM 2365 N N . LEU E 1 49 ? 39.437 47.101 8.757 1.00 26.92 49 LEU E N 1
ATOM 2366 C CA . LEU E 1 49 ? 39.319 47.361 7.328 1.00 25.40 49 LEU E CA 1
ATOM 2367 C C . LEU E 1 49 ? 40.674 47.719 6.728 1.00 22.09 49 LEU E C 1
ATOM 2368 O O . LEU E 1 49 ? 41.409 48.551 7.270 1.00 28.29 49 LEU E O 1
ATOM 2373 N N . GLN E 1 50 ? 40.993 47.078 5.613 1.00 28.59 50 GLN E N 1
ATOM 2374 C CA . GLN E 1 50 ? 42.163 47.390 4.810 1.00 34.76 50 GLN E CA 1
ATOM 2375 C C . GLN E 1 50 ? 41.720 47.330 3.358 1.00 29.75 50 GLN E C 1
ATOM 2376 O O . GLN E 1 50 ? 40.706 46.701 3.036 1.00 27.74 50 GLN E O 1
ATOM 2382 N N . VAL E 1 51 ? 42.506 47.943 2.464 1.00 30.32 51 VAL E N 1
ATOM 2383 C CA . VAL E 1 51 ? 42.278 47.704 1.044 1.00 28.86 51 VAL E CA 1
ATOM 2384 C C . VAL E 1 51 ? 42.343 46.206 0.803 1.00 30.87 51 VAL E C 1
ATOM 2385 O O . VAL E 1 51 ? 43.291 45.535 1.229 1.00 41.65 51 VAL E O 1
ATOM 2389 N N . GLY E 1 52 ? 41.320 45.667 0.156 1.00 28.93 52 GLY E N 1
ATOM 2390 C CA . GLY E 1 52 ? 41.177 44.248 -0.062 1.00 31.93 52 GLY E CA 1
ATOM 2391 C C . GLY E 1 52 ? 40.223 43.544 0.889 1.00 32.42 52 GLY E C 1
ATOM 2392 O O . GLY E 1 52 ? 39.793 42.428 0.586 1.00 33.88 52 GLY E O 1
ATOM 2393 N N . SER E 1 53 ? 39.848 44.176 2.003 1.00 32.21 53 SER E N 1
ATOM 2394 C CA . SER E 1 53 ? 38.919 43.544 2.939 1.00 30.99 53 SER E CA 1
ATOM 2395 C C . SER E 1 53 ? 37.561 43.283 2.296 1.00 29.20 53 SER E C 1
ATOM 2396 O O . SER E 1 53 ? 37.056 44.095 1.516 1.00 30.35 53 SER E O 1
ATOM 2399 N N . ASP E 1 54 ? 36.964 42.143 2.640 1.00 25.38 54 ASP E N 1
ATOM 2400 C CA . ASP E 1 54 ? 35.578 41.853 2.296 1.00 29.89 54 ASP E CA 1
ATOM 2401 C C . ASP E 1 54 ? 34.661 42.530 3.312 1.00 27.58 54 ASP E C 1
ATOM 2402 O O . ASP E 1 54 ? 34.882 42.414 4.519 1.00 27.64 54 ASP E O 1
ATOM 2407 N N . ALA E 1 55 ? 33.636 43.233 2.838 1.00 27.66 55 ALA E N 1
ATOM 2408 C CA . ALA E 1 55 ? 32.764 43.954 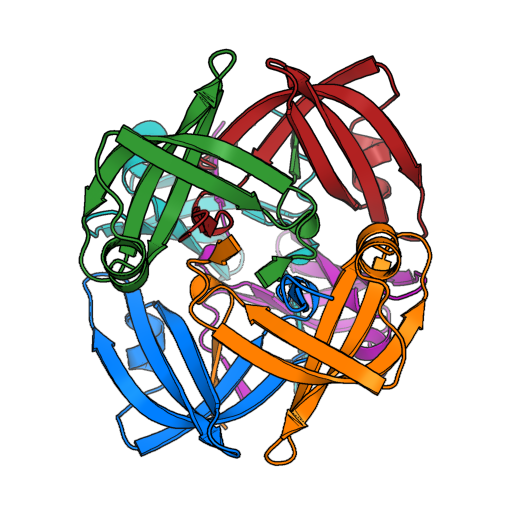3.768 1.00 24.78 55 ALA E CA 1
ATOM 2409 C C . ALA E 1 55 ? 31.399 44.118 3.117 1.00 25.74 55 ALA E C 1
ATOM 2410 O O . ALA E 1 55 ? 31.146 43.580 2.036 1.00 24.46 55 ALA E O 1
ATOM 2412 N N . TYR E 1 56 ? 30.511 44.868 3.786 1.00 21.45 56 TYR E N 1
ATOM 2413 C CA . TYR E 1 56 ? 29.167 45.138 3.286 1.00 22.92 56 TYR E CA 1
ATOM 2414 C C . TYR E 1 56 ? 28.861 46.614 3.487 1.00 20.87 56 TYR E C 1
ATOM 2415 O O . TYR E 1 56 ? 29.212 47.185 4.520 1.00 21.15 56 TYR E O 1
ATOM 2424 N N . ALA E 1 57 ? 28.215 47.217 2.496 1.00 19.73 57 ALA E N 1
ATOM 2425 C CA . ALA E 1 57 ? 27.627 48.547 2.628 1.00 19.80 57 ALA E CA 1
ATOM 2426 C C . ALA E 1 57 ? 26.208 48.397 3.162 1.00 19.20 57 ALA E C 1
ATOM 2427 O O . ALA E 1 57 ? 25.369 47.724 2.542 1.00 18.39 57 ALA E O 1
ATOM 2429 N N . VAL E 1 58 ? 25.946 48.995 4.319 1.00 18.05 58 VAL E N 1
ATOM 2430 C CA . VAL E 1 58 ? 24.668 48.821 5.000 1.00 17.47 58 VAL E CA 1
ATOM 2431 C C . VAL E 1 58 ? 23.969 50.174 5.052 1.00 15.18 58 VAL E C 1
ATOM 2432 O O . VAL E 1 58 ? 24.511 51.143 5.603 1.00 16.94 58 VAL E O 1
ATOM 2436 N N . ILE E 1 59 ? 22.770 50.235 4.481 1.00 18.79 59 ILE E N 1
ATOM 2437 C CA . ILE E 1 59 ? 22.051 51.494 4.301 1.00 17.43 59 ILE E CA 1
ATOM 2438 C C . ILE E 1 59 ? 20.586 51.294 4.679 1.00 17.35 59 ILE E C 1
ATOM 2439 O O . ILE E 1 59 ? 19.923 50.381 4.164 1.00 18.75 59 ILE E O 1
ATOM 2444 N N . LYS E 1 60 ? 20.104 52.139 5.599 1.00 17.07 60 LYS E N 1
ATOM 2445 C CA . LYS E 1 60 ? 18.699 52.117 5.986 1.00 18.39 60 LYS E CA 1
ATOM 2446 C C . LYS E 1 60 ? 17.847 52.634 4.834 1.00 17.93 60 LYS E C 1
ATOM 2447 O O . LYS E 1 60 ? 18.234 53.575 4.130 1.00 16.55 60 LYS E O 1
ATOM 2453 N N . ALA E 1 61 ? 16.675 52.022 4.637 1.00 17.99 61 ALA E N 1
ATOM 2454 C CA . ALA E 1 61 ? 15.850 52.393 3.488 1.00 18.35 61 ALA E CA 1
ATOM 2455 C C . ALA E 1 61 ? 15.430 53.856 3.528 1.00 19.59 61 ALA E C 1
ATOM 2456 O O . ALA E 1 61 ? 15.302 54.491 2.472 1.00 19.55 61 ALA E O 1
ATOM 2458 N N . THR E 1 62 ? 15.210 54.413 4.721 1.00 17.16 62 THR E N 1
ATOM 2459 C CA . THR E 1 62 ? 14.836 55.816 4.840 1.00 18.07 62 THR E CA 1
ATOM 2460 C C . THR E 1 62 ? 15.978 56.763 4.494 1.00 19.17 62 THR E C 1
ATOM 2461 O O . THR E 1 62 ? 15.754 57.971 4.415 1.00 17.80 62 THR E O 1
ATOM 2465 N N . SER E 1 63 ? 17.186 56.248 4.280 1.00 18.55 63 SER E N 1
ATOM 2466 C CA . SER E 1 63 ? 18.321 57.066 3.875 1.00 17.57 63 SER E CA 1
ATOM 2467 C C . SER E 1 63 ? 18.496 57.130 2.367 1.00 17.39 63 SER E C 1
ATOM 2468 O O . SER E 1 63 ? 19.392 57.841 1.893 1.00 19.69 63 SER E O 1
ATOM 2471 N N . VAL E 1 64 ? 17.696 56.401 1.597 1.00 17.36 64 VAL E N 1
ATOM 2472 C CA . VAL E 1 64 ? 17.910 56.306 0.162 1.00 18.19 64 VAL E CA 1
ATOM 2473 C C . VAL E 1 64 ? 16.910 57.211 -0.533 1.00 21.41 64 VAL E C 1
ATOM 2474 O O . VAL E 1 64 ? 15.698 57.062 -0.344 1.00 18.72 64 VAL E O 1
ATOM 2478 N N . MET E 1 65 ? 17.411 58.140 -1.344 1.00 19.47 65 MET E N 1
ATOM 2479 C CA . MET E 1 65 ? 16.556 58.947 -2.206 1.00 20.36 65 MET E CA 1
ATOM 2480 C C . MET E 1 65 ? 16.542 58.328 -3.600 1.00 22.75 65 MET E C 1
ATOM 2481 O O . MET E 1 65 ? 17.396 57.509 -3.940 1.00 21.19 65 MET E O 1
ATOM 2486 N N . ILE E 1 66 ? 15.557 58.717 -4.406 1.00 20.04 66 ILE E N 1
ATOM 2487 C CA . ILE E 1 66 ? 15.472 58.281 -5.797 1.00 22.41 66 ILE E CA 1
ATOM 2488 C C . ILE E 1 66 ? 15.680 59.487 -6.698 1.00 21.88 66 ILE E C 1
ATOM 2489 O O . ILE E 1 66 ? 15.066 60.542 -6.494 1.00 20.86 66 ILE E O 1
ATOM 2494 N N . GLY E 1 67 ? 16.540 59.332 -7.703 1.00 21.64 67 GLY E N 1
ATOM 2495 C CA . GLY E 1 67 ? 16.671 60.373 -8.699 1.00 22.27 67 GLY E CA 1
ATOM 2496 C C . GLY E 1 67 ? 16.327 59.843 -10.079 1.00 23.66 67 GLY E C 1
ATOM 2497 O O . GLY E 1 67 ? 16.349 58.629 -10.296 1.00 24.42 67 GLY E O 1
ATOM 2498 N N . ILE E 1 68 ? 15.994 60.732 -11.017 1.00 27.23 68 ILE E N 1
ATOM 2499 C CA . ILE E 1 68 ? 15.759 60.358 -12.406 1.00 28.72 68 ILE E CA 1
ATOM 2500 C C . ILE E 1 68 ? 16.437 61.380 -13.307 1.00 31.38 68 ILE E C 1
ATOM 2501 O O . ILE E 1 68 ? 16.727 62.506 -12.902 1.00 32.94 68 ILE E O 1
ATOM 2506 N N . ASP E 1 69 ? 16.673 60.980 -14.549 1.00 32.60 69 ASP E N 1
ATOM 2507 C CA . ASP E 1 69 ? 17.188 61.898 -15.568 1.00 35.36 69 ASP E CA 1
ATOM 2508 C C . ASP E 1 69 ? 16.161 62.975 -15.882 1.00 35.79 69 ASP E C 1
ATOM 2509 O O . ASP E 1 69 ? 15.000 62.648 -16.160 1.00 41.81 69 ASP E O 1
ATOM 2514 N N . MET F 1 1 ? 20.137 68.661 -11.474 1.00 33.83 1 MET F N 1
ATOM 2515 C CA . MET F 1 1 ? 21.025 69.094 -10.403 1.00 33.00 1 MET F CA 1
ATOM 2516 C C . MET F 1 1 ? 22.156 68.085 -10.242 1.00 29.88 1 MET F C 1
ATOM 2517 O O . MET F 1 1 ? 21.998 66.899 -10.537 1.00 31.57 1 MET F O 1
ATOM 2522 N N . LYS F 1 2 ? 23.309 68.561 -9.795 1.00 28.56 2 LYS F N 1
ATOM 2523 C CA . LYS F 1 2 ? 24.431 67.713 -9.414 1.00 28.13 2 LYS F CA 1
ATOM 2524 C C . LYS F 1 2 ? 24.632 67.767 -7.902 1.00 25.80 2 LYS F C 1
ATOM 2525 O O . LYS F 1 2 ? 24.613 68.848 -7.313 1.00 29.70 2 LYS F O 1
ATOM 2531 N N . LEU F 1 3 ? 24.804 66.605 -7.280 1.00 27.20 3 LEU F N 1
ATOM 2532 C CA . LEU F 1 3 ? 24.694 66.474 -5.832 1.00 24.26 3 LEU F CA 1
ATOM 2533 C C . LEU F 1 3 ? 26.015 66.030 -5.218 1.00 22.15 3 LEU F C 1
ATOM 2534 O O . LEU F 1 3 ? 26.806 65.326 -5.850 1.00 22.55 3 LEU F O 1
ATOM 2539 N N . SER F 1 4 ? 26.238 66.448 -3.972 1.00 19.95 4 SER F N 1
ATOM 2540 C CA . SER F 1 4 ? 27.418 66.037 -3.215 1.00 21.13 4 SER F CA 1
ATOM 2541 C C . SER F 1 4 ? 27.353 64.571 -2.795 1.00 22.46 4 SER F C 1
ATOM 2542 O O . SER F 1 4 ? 28.394 63.988 -2.462 1.00 21.48 4 SER F O 1
ATOM 2545 N N . ALA F 1 5 ? 26.155 63.986 -2.737 1.00 18.52 5 ALA F N 1
ATOM 2546 C CA . ALA F 1 5 ? 26.015 62.603 -2.293 1.00 20.30 5 ALA F CA 1
ATOM 2547 C C . ALA F 1 5 ? 26.948 61.703 -3.089 1.00 20.98 5 ALA F C 1
ATOM 2548 O O . ALA F 1 5 ? 26.899 61.682 -4.321 1.00 23.14 5 ALA F O 1
ATOM 2550 N N . ARG F 1 6 ? 27.832 60.993 -2.383 1.00 20.72 6 ARG F N 1
ATOM 2551 C CA . ARG F 1 6 ? 28.842 60.185 -3.074 1.00 19.63 6 ARG F CA 1
ATOM 2552 C C . ARG F 1 6 ? 28.281 58.929 -3.720 1.00 20.01 6 ARG F C 1
ATOM 2553 O O . ARG F 1 6 ? 29.001 58.301 -4.509 1.00 24.09 6 ARG F O 1
ATOM 2561 N N . ASN F 1 7 ? 27.053 58.516 -3.391 1.00 21.20 7 ASN F N 1
ATOM 2562 C CA . ASN F 1 7 ? 26.508 57.273 -3.928 1.00 19.07 7 ASN F CA 1
ATOM 2563 C C . ASN F 1 7 ? 25.336 57.581 -4.848 1.00 22.77 7 ASN F C 1
ATOM 2564 O O . ASN F 1 7 ? 24.338 58.157 -4.413 1.00 20.59 7 ASN F O 1
ATOM 2569 N N . GLN F 1 8 ? 25.481 57.244 -6.133 1.00 24.10 8 GLN F N 1
ATOM 2570 C CA . GLN F 1 8 ? 24.430 57.484 -7.135 1.00 25.33 8 GLN F CA 1
ATOM 2571 C C . GLN F 1 8 ? 24.417 56.283 -8.085 1.00 27.14 8 GLN F C 1
ATOM 2572 O O . GLN F 1 8 ? 25.202 56.226 -9.030 1.00 31.57 8 GLN F O 1
ATOM 2578 N N . LEU F 1 9 ? 23.545 55.314 -7.796 1.00 26.53 9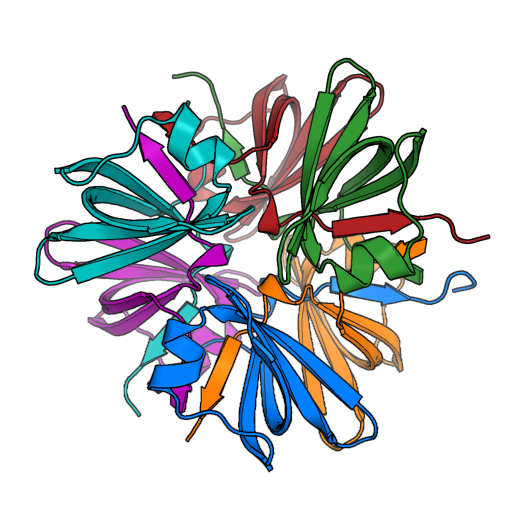 LEU F N 1
ATOM 2579 C CA . LEU F 1 9 ? 23.547 53.983 -8.404 1.00 26.20 9 LEU F CA 1
ATOM 2580 C C . LEU F 1 9 ? 22.371 53.823 -9.365 1.00 30.37 9 LEU F C 1
ATOM 2581 O O . LEU F 1 9 ? 21.214 53.918 -8.950 1.00 27.00 9 LEU F O 1
ATOM 2586 N N . ALA F 1 10 ? 22.663 53.585 -10.642 1.00 29.03 10 ALA F N 1
ATOM 2587 C CA . ALA F 1 10 ? 21.607 53.420 -11.640 1.00 31.65 10 ALA F CA 1
ATOM 2588 C C . ALA F 1 10 ? 20.860 52.098 -11.472 1.00 30.27 10 ALA F C 1
ATOM 2589 O O . ALA F 1 10 ? 21.433 51.080 -11.082 1.00 32.73 10 ALA F O 1
ATOM 2591 N N . GLY F 1 11 ? 19.561 52.118 -11.769 1.00 31.32 11 GLY F N 1
ATOM 2592 C CA . GLY F 1 11 ? 18.779 50.890 -11.717 1.00 30.50 11 GLY F CA 1
ATOM 2593 C C . GLY F 1 11 ? 17.403 51.052 -12.338 1.00 30.17 11 GLY F C 1
ATOM 2594 O O . GLY F 1 11 ? 17.030 52.131 -12.808 1.00 35.62 11 GLY F O 1
ATOM 2595 N N . LYS F 1 12 ? 16.656 49.945 -12.354 1.00 31.93 12 LYS F N 1
ATOM 2596 C CA . LYS F 1 12 ? 15.274 49.960 -12.812 1.00 35.42 12 LYS F CA 1
ATOM 2597 C C . LYS F 1 12 ? 14.324 49.619 -11.670 1.00 32.12 12 LYS F C 1
ATOM 2598 O O . LYS F 1 12 ? 14.593 48.714 -10.868 1.00 31.54 12 LYS F O 1
ATOM 2604 N N . VAL F 1 13 ? 13.190 50.315 -11.615 1.00 30.47 13 VAL F N 1
ATOM 2605 C CA . VAL F 1 13 ? 12.210 50.043 -10.568 1.00 31.73 13 VAL F CA 1
ATOM 2606 C C . VAL F 1 13 ? 11.605 48.662 -10.797 1.00 33.53 13 VAL F C 1
ATOM 2607 O O . VAL F 1 13 ? 11.065 48.377 -11.871 1.00 32.98 13 VAL F O 1
ATOM 2611 N N . VAL F 1 14 ? 11.677 47.799 -9.784 1.00 30.06 14 VAL F N 1
ATOM 2612 C CA . VAL F 1 14 ? 11.033 46.493 -9.884 1.00 33.62 14 VAL F CA 1
ATOM 2613 C C . VAL F 1 14 ? 9.729 46.417 -9.101 1.00 32.86 14 VAL F C 1
ATOM 2614 O O . VAL F 1 14 ? 8.856 45.612 -9.462 1.00 32.48 14 VAL F O 1
ATOM 2618 N N . SER F 1 15 ? 9.551 47.247 -8.075 1.00 31.83 15 SER F N 1
ATOM 2619 C CA . SER F 1 15 ? 8.318 47.241 -7.300 1.00 33.85 15 SER F CA 1
ATOM 2620 C C . SER F 1 15 ? 8.164 48.576 -6.587 1.00 33.58 15 SER F C 1
ATOM 2621 O O . SER F 1 15 ? 9.150 49.265 -6.310 1.00 29.18 15 SER F O 1
ATOM 2624 N N . ILE F 1 16 ? 6.914 48.938 -6.308 1.00 31.87 16 ILE F N 1
ATOM 2625 C CA . ILE F 1 16 ? 6.583 50.094 -5.480 1.00 30.39 16 ILE F CA 1
ATOM 2626 C C . ILE F 1 16 ? 5.496 49.676 -4.495 1.00 36.74 16 ILE F C 1
ATOM 2627 O O . ILE F 1 16 ? 4.410 49.247 -4.907 1.00 37.99 16 ILE F O 1
ATOM 2632 N N . LYS F 1 17 ? 5.782 49.801 -3.201 1.00 31.50 17 LYS F N 1
ATOM 2633 C CA . LYS F 1 17 ? 4.810 49.518 -2.154 1.00 31.58 17 LYS F CA 1
ATOM 2634 C C . LYS F 1 17 ? 4.241 50.846 -1.664 1.00 32.94 17 LYS F C 1
ATOM 2635 O O . LYS F 1 17 ? 4.960 51.663 -1.085 1.00 28.84 17 LYS F O 1
ATOM 2641 N N . GLU F 1 18 ? 2.949 51.060 -1.896 1.00 30.61 18 GLU F N 1
ATOM 2642 C CA . GLU F 1 18 ? 2.303 52.336 -1.610 1.00 32.53 18 GLU F CA 1
ATOM 2643 C C . GLU F 1 18 ? 1.747 52.399 -0.191 1.00 33.78 18 GLU F C 1
ATOM 2644 O O . GLU F 1 18 ? 1.139 51.440 0.294 1.00 34.07 18 GLU F O 1
ATOM 2650 N N . GLY F 1 19 ? 1.976 53.528 0.479 1.00 29.93 19 GLY F N 1
ATOM 2651 C CA . GLY F 1 19 ? 1.301 53.798 1.736 1.00 32.09 19 GLY F CA 1
ATOM 2652 C C . GLY F 1 19 ? 0.558 55.119 1.647 1.00 33.39 19 GLY F C 1
ATOM 2653 O O . GLY F 1 19 ? 0.353 55.636 0.541 1.00 34.89 19 GLY F O 1
ATOM 2654 N N . ALA F 1 20 ? 0.202 55.716 2.792 1.00 33.32 20 ALA F N 1
ATOM 2655 C CA . ALA F 1 20 ? -0.559 56.963 2.761 1.00 32.99 20 ALA F CA 1
ATOM 2656 C C . ALA F 1 20 ? 0.351 58.163 2.540 1.00 31.55 20 ALA F C 1
ATOM 2657 O O . ALA F 1 20 ? 0.023 59.059 1.753 1.00 36.59 20 ALA F O 1
ATOM 2659 N N . VAL F 1 21 ? 1.464 58.239 3.278 1.00 31.41 21 VAL F N 1
ATOM 2660 C CA . VAL F 1 21 ? 2.398 59.331 3.099 1.00 26.33 21 VAL F CA 1
ATOM 2661 C C . VAL F 1 21 ? 3.754 58.886 2.549 1.00 25.08 21 VAL F C 1
ATOM 2662 O O . VAL F 1 21 ? 4.405 59.677 1.860 1.00 24.03 21 VAL F O 1
ATOM 2666 N N . ASN F 1 22 ? 4.178 57.643 2.778 1.00 25.14 22 ASN F N 1
ATOM 2667 C CA . ASN F 1 22 ? 5.420 57.140 2.201 1.00 24.44 22 ASN F CA 1
ATOM 2668 C C . ASN F 1 22 ? 5.156 55.880 1.398 1.00 25.23 22 ASN F C 1
ATOM 2669 O O . ASN F 1 22 ? 4.191 55.153 1.646 1.00 25.95 22 ASN F O 1
ATOM 2674 N N . GLY F 1 23 ? 6.092 55.592 0.479 1.00 22.87 23 GLY F N 1
ATOM 2675 C CA . GLY F 1 23 ? 6.125 54.316 -0.195 1.00 24.77 23 GLY F CA 1
ATOM 2676 C C . GLY F 1 23 ? 7.551 53.804 -0.240 1.00 24.00 23 GLY F C 1
ATOM 2677 O O . GLY F 1 23 ? 8.506 54.549 0.000 1.00 22.05 23 GLY F O 1
ATOM 2678 N N . ILE F 1 24 ? 7.684 52.524 -0.577 1.00 24.14 24 ILE F N 1
ATOM 2679 C CA . ILE F 1 24 ? 8.991 51.885 -0.665 1.00 24.60 24 ILE F CA 1
ATOM 2680 C C . ILE F 1 24 ? 9.211 51.445 -2.105 1.00 25.65 24 ILE F C 1
ATOM 2681 O O . ILE F 1 24 ? 8.469 50.608 -2.633 1.00 27.28 24 ILE F O 1
ATOM 2686 N N . VAL F 1 25 ? 10.255 51.993 -2.715 1.00 24.41 25 VAL F N 1
ATOM 2687 C CA . VAL F 1 25 ? 10.629 51.75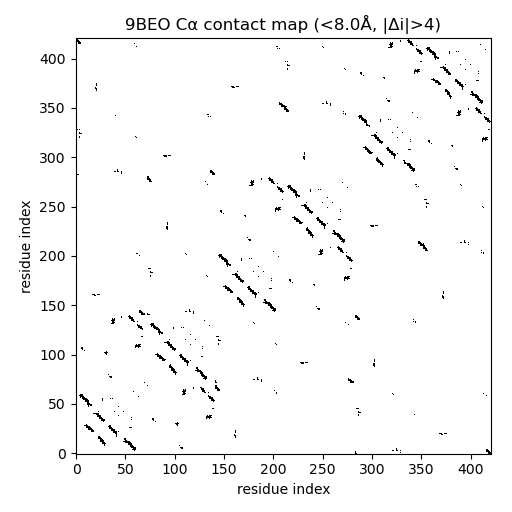1 -4.101 1.00 24.82 25 VAL F CA 1
ATOM 2688 C C . VAL F 1 25 ? 11.808 50.796 -4.089 1.00 28.08 25 VAL F C 1
ATOM 2689 O O . VAL F 1 25 ? 12.793 51.033 -3.383 1.00 25.28 25 VAL F O 1
ATOM 2693 N N . VAL F 1 26 ? 11.733 49.723 -4.868 1.00 27.25 26 VAL F N 1
ATOM 2694 C CA . VAL F 1 26 ? 12.847 48.792 -4.978 1.00 26.19 26 VAL F CA 1
ATOM 2695 C C . VAL F 1 26 ? 13.455 48.930 -6.367 1.00 28.06 26 VAL F C 1
ATOM 2696 O O . VAL F 1 26 ? 12.736 48.898 -7.371 1.00 30.02 26 VAL F O 1
ATOM 2700 N N . LEU F 1 27 ? 14.768 49.114 -6.414 1.00 26.57 27 LEU F N 1
ATOM 2701 C CA . LEU F 1 27 ? 15.516 49.304 -7.647 1.00 29.07 27 LEU F CA 1
ATOM 2702 C C . LEU F 1 27 ? 16.457 48.122 -7.851 1.00 32.54 27 LEU F C 1
ATOM 2703 O O . LEU F 1 27 ? 17.219 47.763 -6.947 1.00 29.12 27 LEU F O 1
ATOM 2708 N N . ASP F 1 28 ? 16.404 47.524 -9.037 1.00 33.56 28 ASP F N 1
ATOM 2709 C CA . ASP F 1 28 ? 17.371 46.516 -9.442 1.00 34.00 28 ASP F CA 1
ATOM 2710 C C . ASP F 1 28 ? 18.560 47.267 -10.005 1.00 33.13 28 ASP F C 1
ATOM 2711 O O . ASP F 1 28 ? 18.431 47.939 -11.038 1.00 33.66 28 ASP F O 1
ATOM 2716 N N . ILE F 1 29 ? 19.699 47.199 -9.310 1.00 33.31 29 ILE F N 1
ATOM 2717 C CA . ILE F 1 29 ? 20.897 47.888 -9.764 1.00 32.36 29 ILE F CA 1
ATOM 2718 C C . ILE F 1 29 ? 21.838 46.936 -10.495 1.00 35.60 29 ILE F C 1
ATOM 2719 O O . ILE F 1 29 ? 22.975 47.309 -10.804 1.00 30.28 29 ILE F O 1
ATOM 2724 N N . GLY F 1 30 ? 21.378 45.716 -10.799 1.00 36.69 30 GLY F N 1
ATOM 2725 C CA . GLY F 1 30 ? 22.186 44.728 -11.482 1.00 37.37 30 GLY F CA 1
ATOM 2726 C C . GLY F 1 30 ? 23.042 43.901 -10.535 1.00 42.71 30 GLY F C 1
ATOM 2727 O O . GLY F 1 30 ? 23.172 44.180 -9.339 1.00 35.32 30 GLY F O 1
ATOM 2728 N N . GLY F 1 31 ? 23.614 42.832 -11.086 1.00 43.79 31 GLY F N 1
ATOM 2729 C CA . GLY F 1 31 ? 24.461 41.974 -10.278 1.00 35.88 31 GLY F CA 1
ATOM 2730 C C . GLY F 1 31 ? 23.748 41.270 -9.153 1.00 39.14 31 GLY F C 1
ATOM 2731 O O . GLY F 1 31 ? 24.378 40.914 -8.157 1.00 44.94 31 GLY F O 1
ATOM 2732 N N . GLY F 1 32 ? 22.439 41.088 -9.262 1.00 37.13 32 GLY F N 1
ATOM 2733 C CA . GLY F 1 32 ? 21.716 40.468 -8.175 1.00 42.48 32 GLY F CA 1
ATOM 2734 C C . GLY F 1 32 ? 21.497 41.360 -6.977 1.00 40.66 32 GLY F C 1
ATOM 2735 O O . GLY F 1 32 ? 21.005 40.881 -5.949 1.00 40.93 32 GLY F O 1
ATOM 2736 N N . ASN F 1 33 ? 21.843 42.643 -7.077 1.00 39.29 33 ASN F N 1
ATOM 2737 C CA . ASN F 1 33 ? 21.654 43.587 -5.987 1.00 37.98 33 ASN F CA 1
ATOM 2738 C C . ASN F 1 33 ? 20.437 44.474 -6.222 1.00 33.94 33 ASN F C 1
ATOM 2739 O O . ASN F 1 33 ? 20.191 44.957 -7.335 1.00 36.58 33 ASN F O 1
ATOM 2744 N N . GLN F 1 34 ? 19.693 44.690 -5.144 1.00 34.05 34 GLN F N 1
ATOM 2745 C CA . GLN F 1 34 ? 18.557 45.590 -5.110 1.00 32.88 34 GLN F CA 1
ATOM 2746 C C . GLN F 1 34 ? 18.734 46.603 -3.991 1.00 34.69 34 GLN F C 1
ATOM 2747 O O . GLN F 1 34 ? 19.402 46.340 -2.989 1.00 34.99 34 GLN F O 1
ATOM 2753 N N . ILE F 1 35 ? 18.163 47.784 -4.200 1.00 30.47 35 ILE F N 1
ATOM 2754 C CA . ILE F 1 35 ? 18.189 48.850 -3.206 1.00 27.90 35 ILE F CA 1
ATOM 2755 C C . ILE F 1 35 ? 16.754 49.276 -2.931 1.00 25.10 35 ILE F C 1
ATOM 2756 O O . ILE F 1 35 ? 15.989 49.539 -3.864 1.00 27.06 35 ILE F O 1
ATOM 2761 N N . SER F 1 36 ? 16.390 49.320 -1.658 1.00 20.80 36 SER F N 1
ATOM 2762 C CA . SER F 1 36 ? 15.064 49.743 -1.239 1.00 24.90 36 SER F CA 1
ATOM 2763 C C . SER F 1 36 ? 15.161 51.164 -0.721 1.00 23.06 36 SER F C 1
ATOM 2764 O O . SER F 1 36 ? 16.095 51.497 0.013 1.00 21.65 36 SER F O 1
ATOM 2767 N N . SER F 1 37 ? 14.187 51.987 -1.099 1.00 20.61 37 SER F N 1
ATOM 2768 C CA . SER F 1 37 ? 14.163 53.407 -0.794 1.00 20.96 37 SER F CA 1
ATOM 2769 C C . SER F 1 37 ? 12.796 53.740 -0.211 1.00 22.42 37 SER F C 1
ATOM 2770 O O . SER F 1 37 ? 11.775 53.473 -0.846 1.00 22.64 37 SER F O 1
ATOM 2773 N N . THR F 1 38 ? 12.772 54.322 0.980 1.00 20.19 38 THR F N 1
ATOM 2774 C CA . THR F 1 38 ? 11.532 54.763 1.620 1.00 19.43 38 THR F CA 1
ATOM 2775 C C . THR F 1 38 ? 11.448 56.271 1.447 1.00 20.13 38 THR F C 1
ATOM 2776 O O . THR F 1 38 ? 12.204 57.012 2.082 1.00 19.72 38 THR F O 1
ATOM 2780 N N . ILE F 1 39 ? 10.539 56.732 0.580 1.00 19.60 39 ILE F N 1
ATOM 2781 C CA . ILE F 1 39 ? 10.428 58.153 0.250 1.00 20.23 39 ILE F CA 1
ATOM 2782 C C . ILE F 1 39 ? 8.953 58.531 0.233 1.00 22.81 39 ILE F C 1
ATOM 2783 O O . ILE F 1 39 ? 8.075 57.673 0.246 1.00 24.27 39 ILE F O 1
ATOM 2788 N N . SER F 1 40 ? 8.689 59.830 0.149 1.00 21.42 40 SER F N 1
ATOM 2789 C CA . SER F 1 40 ? 7.309 60.292 0.191 1.00 23.12 40 SER F CA 1
ATOM 2790 C C . SER F 1 40 ? 6.541 59.869 -1.065 1.00 24.04 40 SER F C 1
ATOM 2791 O O . SER F 1 40 ? 7.090 59.797 -2.172 1.00 23.32 40 SER F O 1
ATOM 2794 N N . MET F 1 41 ? 5.253 59.563 -0.866 1.00 23.73 41 MET F N 1
ATOM 2795 C CA . MET F 1 41 ? 4.341 59.295 -1.979 1.00 24.18 41 MET F CA 1
ATOM 2796 C C . MET F 1 41 ? 4.303 60.466 -2.961 1.00 27.58 41 MET F C 1
ATOM 2797 O O . MET F 1 41 ? 4.209 60.272 -4.182 1.00 26.86 41 MET F O 1
ATOM 2802 N N . ASP F 1 42 ? 4.371 61.695 -2.447 1.00 26.57 42 ASP F N 1
ATOM 2803 C CA . ASP F 1 42 ? 4.404 62.857 -3.323 1.00 24.62 42 ASP F CA 1
ATOM 2804 C C . ASP F 1 42 ? 5.594 62.795 -4.267 1.00 27.81 42 ASP F C 1
ATOM 2805 O O . ASP F 1 42 ? 5.463 63.113 -5.448 1.00 28.48 42 ASP F O 1
ATOM 2810 N N . SER F 1 43 ? 6.767 62.393 -3.768 1.00 25.18 43 SER F N 1
ATOM 2811 C CA . SER F 1 43 ? 7.928 62.274 -4.645 1.00 26.50 43 SER F CA 1
ATOM 2812 C C . SER F 1 43 ? 7.753 61.147 -5.655 1.00 28.33 43 SER F C 1
ATOM 2813 O O . SER F 1 43 ? 8.114 61.293 -6.829 1.00 29.29 43 SER F O 1
ATOM 2816 N N . ILE F 1 44 ? 7.207 60.014 -5.222 1.00 25.87 44 ILE F N 1
ATOM 2817 C CA . ILE F 1 44 ? 6.981 58.916 -6.150 1.00 25.53 44 ILE F CA 1
ATOM 2818 C C . ILE F 1 44 ? 6.091 59.375 -7.298 1.00 28.89 44 ILE F C 1
ATOM 2819 O O . ILE F 1 44 ? 6.365 59.084 -8.472 1.00 26.88 44 ILE F O 1
ATOM 2824 N N . ARG F 1 45 ? 5.051 60.159 -6.983 1.00 29.50 45 ARG F N 1
ATOM 2825 C CA . ARG F 1 45 ? 4.179 60.693 -8.029 1.00 31.02 45 ARG F CA 1
ATOM 2826 C C . ARG F 1 45 ? 4.891 61.735 -8.885 1.00 30.24 45 ARG F C 1
ATOM 2827 O O . ARG F 1 45 ? 4.763 61.722 -10.118 1.00 31.70 45 ARG F O 1
ATOM 2835 N N . GLU F 1 46 ? 5.611 62.673 -8.255 1.00 27.31 46 GLU F N 1
ATOM 2836 C CA . GLU F 1 46 ? 6.262 63.739 -9.018 1.00 27.78 46 GLU F CA 1
ATOM 2837 C C . GLU F 1 46 ? 7.351 63.226 -9.939 1.00 33.12 46 GLU F C 1
ATOM 2838 O O . GLU F 1 46 ? 7.574 63.812 -11.000 1.00 33.62 46 GLU F O 1
ATOM 2844 N N . LEU F 1 47 ? 8.060 62.169 -9.548 1.00 29.23 47 LEU F N 1
ATOM 2845 C CA . LEU F 1 47 ? 9.073 61.597 -10.420 1.00 31.73 47 LEU F CA 1
ATOM 2846 C C . LEU F 1 47 ? 8.500 60.627 -11.442 1.00 29.38 47 LEU F C 1
ATOM 2847 O O . LEU F 1 47 ? 9.266 60.078 -12.245 1.00 30.57 47 LEU F O 1
ATOM 2852 N N . GLY F 1 48 ? 7.194 60.378 -11.416 1.00 31.38 48 GLY F N 1
ATOM 2853 C CA . GLY F 1 48 ? 6.581 59.468 -12.373 1.00 29.46 48 GLY F CA 1
ATOM 2854 C C . GLY F 1 48 ? 7.077 58.043 -12.284 1.00 32.18 48 GLY F C 1
ATOM 2855 O O . GLY F 1 48 ? 7.056 57.321 -13.285 1.00 31.77 48 GLY F O 1
ATOM 2856 N N . LEU F 1 49 ? 7.504 57.609 -11.099 1.00 28.44 49 LEU F N 1
ATOM 2857 C CA . LEU F 1 49 ? 8.103 56.293 -10.948 1.00 29.48 49 LEU F CA 1
ATOM 2858 C C . LEU F 1 49 ? 7.062 55.216 -11.201 1.00 34.49 49 LEU F C 1
ATOM 2859 O O . LEU F 1 49 ? 5.951 55.270 -10.666 1.00 34.92 49 LEU F O 1
ATOM 2864 N N . GLN F 1 50 ? 7.434 54.234 -12.012 1.00 36.19 50 GLN F N 1
ATOM 2865 C CA . GLN F 1 50 ? 6.605 53.078 -12.291 1.00 39.09 50 GLN F CA 1
ATOM 2866 C C . GLN F 1 50 ? 7.482 51.847 -12.238 1.00 35.56 50 GLN F C 1
ATOM 2867 O O . GLN F 1 50 ? 8.706 51.939 -12.339 1.00 34.41 50 GLN F O 1
ATOM 2873 N N . VAL F 1 51 ? 6.847 50.681 -12.122 1.00 33.78 51 VAL F N 1
ATOM 2874 C CA . VAL F 1 51 ? 7.586 49.457 -12.385 1.00 35.65 51 VAL F CA 1
ATOM 2875 C C . VAL F 1 51 ? 8.171 49.569 -13.786 1.00 35.63 51 VAL F C 1
ATOM 2876 O O . VAL F 1 51 ? 7.468 49.928 -14.739 1.00 34.73 51 VAL F O 1
ATOM 2880 N N . GLY F 1 52 ? 9.486 49.359 -13.900 1.00 34.39 52 GLY F N 1
ATOM 2881 C CA . GLY F 1 52 ? 10.197 49.487 -15.153 1.00 33.52 52 GLY F CA 1
ATOM 2882 C C . GLY F 1 52 ? 10.918 50.805 -15.369 1.00 34.77 52 GLY F C 1
ATOM 2883 O O . GLY F 1 52 ? 11.773 50.878 -16.258 1.00 38.27 52 GLY F O 1
ATOM 2884 N N . SER F 1 53 ? 10.617 51.840 -14.580 1.00 32.92 53 SER F N 1
ATOM 2885 C CA . SER F 1 53 ? 11.265 53.136 -14.750 1.00 31.10 53 SER F CA 1
ATOM 2886 C C . SER F 1 53 ? 12.767 53.052 -14.509 1.00 32.73 53 SER F C 1
ATOM 2887 O O . SER F 1 53 ? 13.234 52.352 -13.606 1.00 34.19 53 SER F O 1
ATOM 2890 N N . ASP F 1 54 ? 13.524 53.802 -15.309 1.00 33.39 54 ASP F N 1
ATOM 2891 C CA . ASP F 1 54 ? 14.949 53.983 -15.062 1.00 36.56 54 ASP F CA 1
ATOM 2892 C C . ASP F 1 54 ? 15.154 55.075 -14.020 1.00 32.87 54 ASP F C 1
ATOM 2893 O O . ASP F 1 54 ? 14.564 56.153 -14.120 1.00 29.55 54 ASP F O 1
ATOM 2898 N N . ALA F 1 55 ? 15.990 54.810 -13.023 1.00 31.42 55 ALA F N 1
ATOM 2899 C CA . ALA F 1 55 ? 16.165 55.773 -11.945 1.00 30.36 55 ALA F CA 1
ATOM 2900 C C . ALA F 1 55 ? 17.531 55.553 -11.298 1.00 28.84 55 ALA F C 1
ATOM 2901 O O . ALA F 1 55 ? 18.355 54.768 -11.781 1.00 27.61 55 ALA F O 1
ATOM 2903 N N . TYR F 1 56 ? 17.769 56.258 -10.194 1.00 26.98 56 TYR F N 1
ATOM 2904 C CA . TYR F 1 56 ? 19.009 56.162 -9.432 1.00 25.83 56 TYR F CA 1
ATOM 2905 C C . TYR F 1 56 ? 18.692 56.088 -7.947 1.00 26.49 56 TYR F C 1
ATOM 2906 O O . TYR F 1 56 ? 17.797 56.791 -7.469 1.00 25.04 56 TYR F O 1
ATOM 2915 N N . ALA F 1 57 ? 19.441 55.252 -7.228 1.00 26.41 57 ALA F N 1
ATOM 2916 C CA . ALA F 1 57 ? 19.481 55.269 -5.772 1.00 20.52 57 ALA F CA 1
ATOM 2917 C C . ALA F 1 57 ? 20.571 56.244 -5.334 1.00 22.43 57 ALA F C 1
ATOM 2918 O O . ALA F 1 57 ? 21.734 56.102 -5.727 1.00 23.79 57 ALA F O 1
ATOM 2920 N N . VAL F 1 58 ? 20.192 57.259 -4.568 1.00 18.98 58 VAL F N 1
ATOM 2921 C CA . VAL F 1 58 ? 21.091 58.344 -4.180 1.00 20.59 58 VAL F CA 1
ATOM 2922 C C . VAL F 1 58 ? 21.258 58.309 -2.664 1.00 20.71 58 VAL F C 1
ATOM 2923 O O . VAL F 1 58 ? 20.267 58.370 -1.927 1.00 21.44 58 VAL F O 1
ATOM 2927 N N . ILE 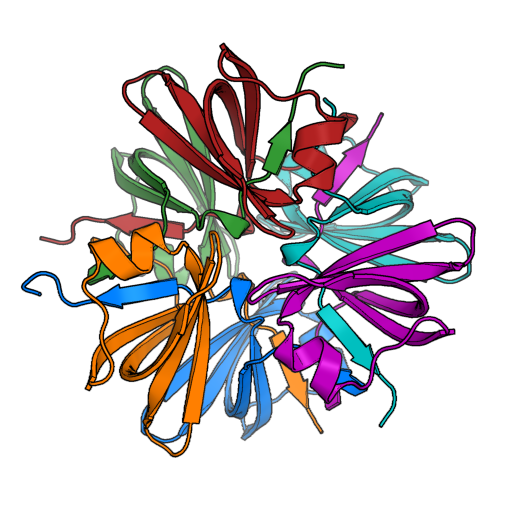F 1 59 ? 22.505 58.184 -2.202 1.00 20.17 59 ILE F N 1
ATOM 2928 C CA . ILE F 1 59 ? 22.809 57.980 -0.786 1.00 16.71 59 ILE F CA 1
ATOM 2929 C C . ILE F 1 59 ? 23.993 58.837 -0.368 1.00 19.79 59 ILE F C 1
ATOM 2930 O O . ILE F 1 59 ? 25.083 58.745 -0.957 1.00 19.07 59 ILE F O 1
ATOM 2935 N N . LYS F 1 60 ? 23.775 59.640 0.677 1.00 17.33 60 LYS F N 1
ATOM 2936 C CA . LYS F 1 60 ? 24.839 60.432 1.276 1.00 19.30 60 LYS F CA 1
ATOM 2937 C C . LYS F 1 60 ? 25.849 59.509 1.966 1.00 17.07 60 LYS F C 1
ATOM 2938 O O . LYS F 1 60 ? 25.476 58.512 2.587 1.00 17.29 60 LYS F O 1
ATOM 2944 N N . ALA F 1 61 ? 27.141 59.845 1.854 1.00 16.69 61 ALA F N 1
ATOM 2945 C CA . ALA F 1 61 ? 28.167 58.951 2.379 1.00 18.05 61 ALA F CA 1
ATOM 2946 C C . ALA F 1 61 ? 28.026 58.746 3.883 1.00 17.09 61 ALA F C 1
ATOM 2947 O O . ALA F 1 61 ? 28.293 57.646 4.390 1.00 16.84 61 ALA F O 1
ATOM 2949 N N . THR F 1 62 ? 27.587 59.776 4.607 1.00 16.28 62 THR F N 1
ATOM 2950 C CA . THR F 1 62 ? 27.400 59.660 6.047 1.00 17.23 62 THR F CA 1
ATOM 2951 C C . THR F 1 62 ? 26.232 58.752 6.432 1.00 15.54 62 THR F C 1
ATOM 2952 O O . THR F 1 62 ? 26.073 58.465 7.622 1.00 15.23 62 THR F O 1
ATOM 2956 N N . SER F 1 63 ? 25.417 58.308 5.475 1.00 15.10 63 SER F N 1
ATOM 2957 C CA . SER F 1 63 ? 24.304 57.391 5.731 1.00 16.44 63 SER F CA 1
ATOM 2958 C C . SER F 1 63 ? 24.692 55.935 5.559 1.00 19.33 63 SER F C 1
ATOM 2959 O O . SER F 1 63 ? 23.847 55.056 5.754 1.00 19.38 63 SER F O 1
ATOM 2962 N N . VAL F 1 64 ? 25.918 55.651 5.135 1.00 12.99 64 VAL F N 1
ATOM 2963 C CA . VAL F 1 64 ? 26.333 54.287 4.816 1.00 16.21 64 VAL F CA 1
ATOM 2964 C C . VAL F 1 64 ? 27.185 53.768 5.955 1.00 14.39 64 VAL F C 1
ATOM 2965 O O . VAL F 1 64 ? 28.200 54.379 6.307 1.00 14.99 64 VAL F O 1
ATOM 2969 N N . MET F 1 65 ? 26.791 52.631 6.510 1.00 16.42 65 MET F N 1
ATOM 2970 C CA . MET F 1 65 ? 27.610 51.924 7.481 1.00 18.36 65 MET F CA 1
ATOM 2971 C C . MET F 1 65 ? 28.364 50.798 6.768 1.00 17.22 65 MET F C 1
ATOM 2972 O O . MET F 1 65 ? 28.030 50.393 5.650 1.00 17.20 65 MET F O 1
ATOM 2977 N N . ILE F 1 66 ? 29.412 50.301 7.413 1.00 18.23 66 ILE F N 1
ATOM 2978 C CA . ILE F 1 66 ? 30.166 49.163 6.890 1.00 20.77 66 ILE F CA 1
ATOM 2979 C C . ILE F 1 66 ? 29.968 48.002 7.848 1.00 18.22 66 ILE F C 1
ATOM 2980 O O . ILE F 1 66 ? 30.027 48.187 9.070 1.00 19.17 66 ILE F O 1
ATOM 2985 N N . GLY F 1 67 ? 29.688 46.820 7.296 1.00 19.97 67 GLY F N 1
ATOM 2986 C CA . GLY F 1 67 ? 29.659 45.610 8.104 1.00 22.77 67 GLY F CA 1
ATOM 2987 C C . GLY F 1 67 ? 30.653 44.575 7.607 1.00 25.82 67 GLY F C 1
ATOM 2988 O O . GLY F 1 67 ? 31.059 44.638 6.443 1.00 23.93 67 GLY F O 1
ATOM 2989 N N . ILE F 1 68 ? 31.040 43.609 8.453 1.00 23.72 68 ILE F N 1
ATOM 2990 C CA . ILE F 1 68 ? 31.888 42.496 8.027 1.00 25.84 68 ILE F CA 1
ATOM 2991 C C . ILE F 1 68 ? 31.335 41.189 8.578 1.00 30.99 68 ILE F C 1
ATOM 2992 O O . ILE F 1 68 ? 30.541 41.165 9.520 1.00 26.44 68 ILE F O 1
ATOM 2997 N N . ASP F 1 69 ? 31.769 40.091 7.966 1.00 28.47 69 ASP F N 1
ATOM 2998 C CA . ASP F 1 69 ? 31.455 38.770 8.492 1.00 32.36 69 ASP F CA 1
ATOM 2999 C C . ASP F 1 69 ? 32.126 38.586 9.843 1.00 36.34 69 ASP F C 1
ATOM 3000 O O . ASP F 1 69 ? 33.266 39.015 10.048 1.00 37.46 69 ASP F O 1
ATOM 3005 N N . ASP F 1 70 ? 31.425 37.942 10.767 1.00 36.84 70 ASP F N 1
ATOM 3006 C CA . ASP F 1 70 ? 32.008 37.660 12.072 1.00 44.44 70 ASP F CA 1
ATOM 3007 C C . ASP F 1 70 ? 32.126 36.155 12.294 1.00 44.44 70 ASP F C 1
ATOM 3008 O O . ASP F 1 70 ? 33.200 35.657 12.616 1.00 49.98 70 ASP F O 1
#

Foldseek 3Di:
DDDPAPFWAKFFWADWADDDFWIWTWGDRDPPDIDIDIGTPVVCVVVPHDGGDIGIDTHHPVRDDDDDDPVD/DDDPAPFWAKFFWADWADDDFWIWTWGDRDPPDIDIDIGGPVVCVVVVHDGGDIGIDTHHPVRDDDDDD/DDDPQPFKAKFFWADWADDDFWIWTWTDRDPPDIDIDIGTPVVCVVVVHDGGDIGIDGHHPVRDDDDDDD/DDDPQPFWAKFFWQDWADDDQWIWTWTDRDPPDIDIDIGGPVVCVVVVHDGGDIGIDTHHPVRDDDDDPPD/DDDPAPFKAKFFWADWADDDQWIWTWTDRDPPDIDIDIGGPVVCVVVPHDGGDIGIDTHHPVRDDDDDD/DDDPAPFKAKFFWQDWADDDFWIWTWTPRDPPDIDIDIGTPVVCVVVVHDHGDIGIDTHHPVRDDDDDDD

Organism: Eubacterium limosum (NCBI:txid1736)

Secondary structure (DSSP, 8-state):
-EE--SEEEEEEEEEEEE-SSEEEEEEEEETTEEEEEEEEHHHHHHTT--TT-EEEEEE-GGG-EEEE-TT-/-EE--SEEEEEEEEEEEE-SSEEEEEEEEETTEEEEEEEEHHHHHHTT--TT-EEEEEE-GGG-EEEE-/-EE--SEEEEEEEEEEEE-SSEEEEEEEEETTEEEEEEEEHHHHHHTT--TT-EEEEEE-GGG-EEEE--/-EE--SEEEEEEEEEEEE-SSEEEEEEEEETTEEEEEEEEHHHHHHTT--TT-EEEEEE-GGG-EEEE---/-EE--SEEEEEEEEEEEE-SSEEEEEEE-STT-EEEEEEEHHHHHHTT--TT-EEEEEE-GGG-EEEE-/-EE--SEEEEEEEEEEEE-SSEEEEEEEEETTEEEEEEEEHHHHHHTT--TT-EEEEEE-GGGEEEEE--

Solvent-accessible surface area: 15061 Å² total; per-residue (Å²): 45,71,7,3,4,67,1,62,9,60,11,108,2,58,49,50,75,122,15,62,8,7,0,9,0,26,0,56,8,31,54,82,23,93,0,19,0,1,5,6,6,54,3,8,131,125,12,44,6,118,100,38,28,102,2,48,0,0,0,13,6,10,28,0,4,0,0,8,35,81,210,82,40,82,4,3,2,60,2,65,11,60,12,114,3,59,49,49,73,133,15,50,5,5,0,11,0,26,0,58,9,30,52,83,19,94,1,17,0,1,4,7,12,47,1,8,135,118,20,45,5,119,102,47,29,88,2,52,0,0,0,13,5,10,26,0,4,1,0,36,137,32,89,10,3,4,69,1,67,7,61,12,108,3,60,48,42,70,114,19,58,7,6,0,11,0,28,0,53,10,32,66,80,18,90,2,18,0,1,3,8,4,42,0,5,139,98,8,48,14,127,108,33,27,103,3,51,0,0,0,12,4,11,28,0,4,0,0,33,95,120,128,97,6,3,3,63,1,65,10,59,12,109,2,58,46,42,72,127,19,57,9,6,0,11,0,24,0,62,11,31,60,81,28,99,1,17,0,1,5,6,7,31,3,8,139,105,11,46,16,126,106,39,26,94,1,49,0,0,0,11,7,10,27,0,4,1,0,22,55,92,259,54,89,5,5,5,64,1,70,4,60,13,105,2,73,43,42,98,124,21,46,5,5,0,10,0,30,0,46,13,39,78,66,30,83,0,10,0,1,3,7,4,58,0,5,139,99,11,46,14,128,104,34,25,99,3,54,0,0,0,13,5,11,28,0,3,0,1,31,128,38,93,10,6,5,68,1,88,3,58,14,112,3,56,49,40,68,124,19,61,7,5,0,4,0,17,0,59,17,37,78,82,32,90,1,8,0,1,5,6,8,52,1,8,136,100,10,45,14,122,106,42,24,94,3,63,0,4,0,11,6,11,28,0,4,0,0,32,100,150

Nearest PDB structures (foldseek):
  9bjf-assembly1_E  TM=1.006E+00  e=2.979E-10  Eubacterium limosum
  1gut-assembly1_C  TM=9.547E-01  e=7.658E-07  Clostridium pasteurianum
  1h9m-assembly1_A  TM=9.753E-01  e=2.234E-05  Azotobacter vinelandii
  1h9r-assembly1_A  TM=9.347E-01  e=2.456E-03  Escherichia coli
  1o7l-assembly1_A  TM=8.883E-01  e=3.064E-03  Escherichia coli

InterPro domains:
  IPR004606 Molybdenum-pterin binding domain [PS51866] (2-68)
  IPR004606 Molybdenum-pterin binding domain [TIGR00638] (1-68)
  IPR005116 Transport-associated OB, type 1 [PF03459] (4-66)
  IPR008995 Molybdate/tungstate binding, C-terminal [SSF50331] (1-69)

Radius of gyration: 19.58 Å; Cα contacts (8 Å, |Δi|>4): 1257; chains: 6; bounding box: 44×48×49 Å